Protein AF-0000000065941746 (afdb_homodimer)

Secondary structure (DSSP, 8-state):
--B-EEEEEEEEEESTT--EEEETT--TTSTTHHHHHHHHHSTTTT--SEEEEEETTEEEETTS---HHHHHHHHHHHHHH-TT-SSEEEEEEEETT--SPEEEEEEEEEETTEEEEEEEPPPPSEEEEEEETTEEEEEEEETTEEEEEEEHHHHT---HHHHHHHHHHHTTTS--SEEEEEEEETTTTEEEEEEEETTTTEEEE-S--HHHHHHHHHHHHHHH--SEEEEEETTEEEEEEEETTEEEEEEEEEEEEEEEEEEE-/--B-EEEEEEEEEESTT--EEEETT--TTSTTHHHHHHHHHSTTTT--SEEEEEETTEEEETTS---HHHHHHHHHHHHHH-TT-SSEEEEEEEETT--SPEEEEEEEEEETTEEEEEEE-PPPSEEEEEEETTEEEEEEEETTEEEEEEEHHHHT---HHHHHHHHHHHTTTS--SEEEEEEEETTTTEEEEEEEETTTTEEEE-S--HHHHHHHHHHHHHHH--SEEEEEETTEEEEEEEETTEEEEEEEEEEEEEEEEEEE-

Structure (mmCIF, N/CA/C/O backbone):
data_AF-0000000065941746-model_v1
#
loop_
_entity.id
_entity.type
_entity.pdbx_description
1 polymer 'Histidine racemase'
#
loop_
_atom_site.group_PDB
_atom_site.id
_atom_site.type_symbol
_atom_site.label_atom_id
_atom_site.label_alt_id
_atom_site.label_comp_id
_atom_site.label_asym_id
_atom_site.label_entity_id
_atom_site.label_seq_id
_atom_site.pdbx_PDB_ins_code
_atom_site.Cartn_x
_atom_site.Cartn_y
_atom_site.Cartn_z
_atom_site.occupancy
_atom_site.B_iso_or_equiv
_atom_site.auth_seq_id
_atom_site.auth_comp_id
_atom_site.auth_asym_id
_atom_site.auth_atom_id
_atom_site.pdbx_PDB_model_num
ATOM 1 N N . MET A 1 1 ? -2.479 -2.098 -32.344 1 44.69 1 MET A N 1
ATOM 2 C CA . MET A 1 1 ? -1.89 -0.791 -32.062 1 44.69 1 MET A CA 1
ATOM 3 C C . MET A 1 1 ? -1.337 -0.737 -30.641 1 44.69 1 MET A C 1
ATOM 5 O O . MET A 1 1 ? -2.014 -1.133 -29.688 1 44.69 1 MET A O 1
ATOM 9 N N . ASP A 1 2 ? -0.083 -0.53 -30.438 1 60.97 2 ASP A N 1
ATOM 10 C CA . ASP A 1 2 ? 0.67 -0.486 -29.188 1 60.97 2 ASP A CA 1
ATOM 11 C C . ASP A 1 2 ? 0.16 0.628 -28.281 1 60.97 2 ASP A C 1
ATOM 13 O O . ASP A 1 2 ? 0.202 1.805 -28.641 1 60.97 2 ASP A O 1
ATOM 17 N N . ARG A 1 3 ? -0.675 0.286 -27.406 1 75.12 3 ARG A N 1
ATOM 18 C CA . ARG A 1 3 ? -1.138 1.282 -26.453 1 75.12 3 ARG A CA 1
ATOM 19 C C . ARG A 1 3 ? 0.038 1.966 -25.766 1 75.12 3 ARG A C 1
ATOM 21 O O . ARG A 1 3 ? 0.997 1.306 -25.359 1 75.12 3 ARG A O 1
ATOM 28 N N . LYS A 1 4 ? -0.093 3.26 -25.844 1 85.44 4 LYS A N 1
ATOM 29 C CA . LYS A 1 4 ? 0.964 4.082 -25.266 1 85.44 4 LYS A CA 1
ATOM 30 C C . LYS A 1 4 ? 0.969 3.973 -23.734 1 85.44 4 LYS A C 1
ATOM 32 O O . LYS A 1 4 ? -0.086 3.824 -23.109 1 85.44 4 LYS A O 1
ATOM 37 N N . VAL A 1 5 ? 2.201 3.734 -23.281 1 92.31 5 VAL A N 1
ATOM 38 C CA . VAL A 1 5 ? 2.424 3.672 -21.844 1 92.31 5 VAL A CA 1
ATOM 39 C C . VAL A 1 5 ? 3.117 4.945 -21.375 1 92.31 5 VAL A C 1
ATOM 41 O O . VAL A 1 5 ? 4.09 5.395 -21.984 1 92.31 5 VAL A O 1
ATOM 44 N N . GLN A 1 6 ? 2.459 5.629 -20.438 1 91.25 6 GLN A N 1
ATOM 45 C CA . GLN A 1 6 ? 3.078 6.77 -19.781 1 91.25 6 GLN A CA 1
ATOM 46 C C . GLN A 1 6 ? 3.926 6.324 -18.594 1 91.25 6 GLN A C 1
ATOM 48 O O . GLN A 1 6 ? 3.51 5.461 -17.812 1 91.25 6 GLN A O 1
ATOM 53 N N . VAL A 1 7 ? 5.148 6.832 -18.562 1 94.88 7 VAL A N 1
ATOM 54 C CA . VAL A 1 7 ? 6.043 6.527 -17.453 1 94.88 7 VAL A CA 1
ATOM 55 C C . VAL A 1 7 ? 6.176 7.746 -16.547 1 94.88 7 VAL A C 1
ATOM 57 O O . VAL A 1 7 ? 6.484 8.844 -17.016 1 94.88 7 VAL A O 1
ATOM 60 N N . LEU A 1 8 ? 5.863 7.625 -15.258 1 95.38 8 LEU A N 1
ATOM 61 C CA . LEU A 1 8 ? 5.941 8.719 -14.297 1 95.38 8 LEU A CA 1
ATOM 62 C C . LEU A 1 8 ? 6.898 8.375 -13.164 1 95.38 8 LEU A C 1
ATOM 64 O O . LEU A 1 8 ? 6.938 7.23 -12.703 1 95.38 8 LEU A O 1
ATOM 68 N N . ASP A 1 9 ? 7.672 9.336 -12.758 1 97.31 9 ASP A N 1
ATOM 69 C CA . ASP A 1 9 ? 8.5 9.188 -11.562 1 97.31 9 ASP A CA 1
ATOM 70 C C . ASP A 1 9 ? 7.668 9.398 -10.297 1 97.31 9 ASP A C 1
ATOM 72 O O . ASP A 1 9 ? 7.039 10.445 -10.125 1 97.31 9 ASP A O 1
ATOM 76 N N . PHE A 1 10 ? 7.684 8.398 -9.422 1 98.31 10 PHE A N 1
ATOM 77 C CA . PHE A 1 10 ? 6.863 8.516 -8.219 1 98.31 10 PHE A CA 1
ATOM 78 C C . PHE A 1 10 ? 7.711 8.359 -6.965 1 98.31 10 PHE A C 1
ATOM 80 O O . PHE A 1 10 ? 8.805 7.801 -7.02 1 98.31 10 PHE A O 1
ATOM 87 N N . ILE A 1 11 ? 7.266 8.914 -5.848 1 98.69 11 ILE A N 1
ATOM 88 C CA . ILE A 1 11 ? 7.711 8.641 -4.488 1 98.69 11 ILE A CA 1
ATOM 89 C C . ILE A 1 11 ? 6.512 8.25 -3.621 1 98.69 11 ILE A C 1
ATOM 91 O O . ILE A 1 11 ? 5.484 8.93 -3.631 1 98.69 11 ILE A O 1
ATOM 95 N N . LYS A 1 12 ? 6.602 7.152 -3.02 1 98.81 12 LYS A N 1
ATOM 96 C CA . LYS A 1 12 ? 5.586 6.73 -2.057 1 98.81 12 LYS A CA 1
ATOM 97 C C . LYS A 1 12 ? 6.004 7.078 -0.631 1 98.81 12 LYS A C 1
ATOM 99 O O . LYS A 1 12 ? 7.102 6.723 -0.195 1 98.81 12 LYS A O 1
ATOM 104 N 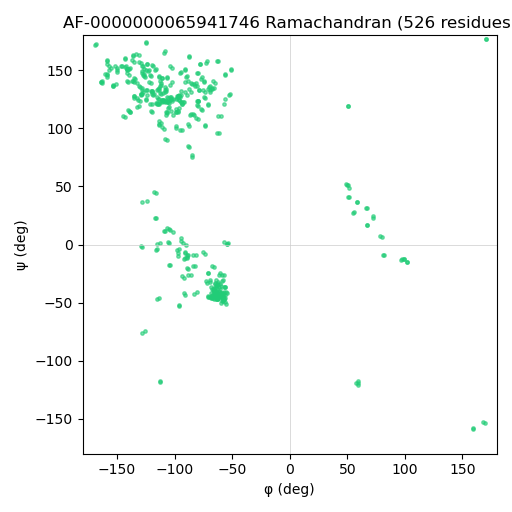N . ILE A 1 13 ? 5.16 7.73 0.125 1 98.88 13 ILE A N 1
ATOM 105 C CA . ILE A 1 13 ? 5.469 8.281 1.439 1 98.88 13 ILE A CA 1
ATOM 106 C C . ILE A 1 13 ? 4.336 7.961 2.412 1 98.88 13 ILE A C 1
ATOM 108 O O . ILE A 1 13 ? 3.16 7.988 2.037 1 98.88 13 ILE A O 1
ATOM 112 N N . ASN A 1 14 ? 4.695 7.629 3.617 1 98.62 14 ASN A N 1
ATOM 113 C CA . ASN A 1 14 ? 3.748 7.387 4.703 1 98.62 14 ASN A CA 1
ATOM 114 C C . ASN A 1 14 ? 3.781 8.516 5.734 1 98.62 14 ASN A C 1
ATOM 116 O O . ASN A 1 14 ? 4.547 8.453 6.695 1 98.62 14 ASN A O 1
ATOM 120 N N . PRO A 1 15 ? 2.988 9.516 5.598 1 98.69 15 PRO A N 1
ATOM 121 C CA . PRO A 1 15 ? 2.846 10.555 6.621 1 98.69 15 PRO A CA 1
ATOM 122 C C . PRO A 1 15 ? 1.779 10.219 7.66 1 98.69 15 PRO A C 1
ATOM 124 O O . PRO A 1 15 ? 0.648 10.703 7.57 1 98.69 15 PRO A O 1
ATOM 127 N N . ALA A 1 16 ? 2.211 9.461 8.625 1 97.75 16 ALA A N 1
ATOM 128 C CA . ALA A 1 16 ? 1.375 9.117 9.773 1 97.75 16 ALA A CA 1
ATOM 129 C C . ALA A 1 16 ? 0.192 8.25 9.352 1 97.75 16 ALA A C 1
ATOM 131 O O . ALA A 1 16 ? -0.92 8.422 9.859 1 97.75 16 ALA A O 1
ATOM 132 N N . GLY A 1 17 ? 0.386 7.422 8.312 1 97.38 17 GLY A N 1
ATOM 133 C CA . GLY A 1 17 ? -0.632 6.457 7.934 1 97.38 17 GLY A CA 1
ATOM 134 C C . GLY A 1 17 ? -1.442 6.887 6.727 1 97.38 17 GLY A C 1
ATOM 135 O O . GLY A 1 17 ? -2.207 6.094 6.172 1 97.38 17 GLY A O 1
ATOM 136 N N . ASN A 1 18 ? -1.399 8.156 6.32 1 97.44 18 ASN A N 1
ATOM 137 C CA . ASN A 1 18 ? -2.064 8.68 5.137 1 97.44 18 ASN A CA 1
ATOM 138 C C . ASN A 1 18 ? -1.219 8.477 3.881 1 97.44 18 ASN A C 1
ATOM 140 O O . ASN A 1 18 ? -0.672 9.438 3.332 1 97.44 18 ASN A O 1
ATOM 144 N N . ILE A 1 19 ? -1.241 7.18 3.377 1 98.38 19 ILE A N 1
ATOM 145 C CA . ILE A 1 19 ? -0.322 6.77 2.32 1 98.38 19 ILE A CA 1
ATOM 146 C C . ILE A 1 19 ? -0.495 7.68 1.104 1 98.38 19 ILE A C 1
ATOM 148 O O . ILE A 1 19 ? -1.6 7.809 0.572 1 98.38 19 ILE A O 1
ATOM 152 N N . THR A 1 20 ? 0.69 8.391 0.698 1 98.56 20 THR A N 1
ATOM 153 C CA . THR A 1 20 ? 0.705 9.445 -0.302 1 98.56 20 THR A CA 1
ATOM 154 C C . THR A 1 20 ? 1.689 9.125 -1.422 1 98.56 20 THR A C 1
ATOM 156 O O . THR A 1 20 ? 2.822 8.711 -1.159 1 98.56 20 THR A O 1
ATOM 159 N N . ILE A 1 21 ? 1.174 9.211 -2.674 1 98.69 21 ILE A N 1
ATOM 160 C CA . ILE A 1 21 ? 2.068 9.172 -3.826 1 98.69 21 ILE A CA 1
ATOM 161 C C . ILE A 1 21 ? 2.336 10.594 -4.316 1 98.69 21 ILE A C 1
ATOM 163 O O . ILE A 1 21 ? 1.401 11.359 -4.566 1 98.69 21 ILE A O 1
ATOM 167 N N . LEU A 1 22 ? 3.594 10.961 -4.418 1 98.44 22 LEU A N 1
ATOM 168 C CA . LEU A 1 22 ? 3.988 12.188 -5.098 1 98.44 22 LEU A CA 1
ATOM 169 C C . LEU A 1 22 ? 4.547 11.891 -6.48 1 98.44 22 LEU A C 1
ATOM 171 O O . LEU A 1 22 ? 5.406 11.016 -6.633 1 98.44 22 LEU A O 1
ATOM 175 N N . ILE A 1 23 ? 3.992 12.516 -7.5 1 97.12 23 ILE A N 1
ATOM 176 C CA . ILE A 1 23 ? 4.52 12.445 -8.859 1 97.12 23 ILE A CA 1
ATOM 177 C C . ILE A 1 23 ? 5.48 13.609 -9.094 1 97.12 23 ILE A C 1
ATOM 179 O O . ILE A 1 23 ? 5.098 14.773 -8.969 1 97.12 23 ILE A O 1
ATOM 183 N N . ASP A 1 24 ? 6.633 13.188 -9.43 1 94.44 24 ASP A N 1
ATOM 184 C CA . ASP A 1 24 ? 7.715 14.164 -9.539 1 94.44 24 ASP A CA 1
ATOM 185 C C . ASP A 1 24 ? 7.676 14.883 -10.883 1 94.44 24 ASP A C 1
ATOM 187 O O . ASP A 1 24 ? 7.461 14.25 -11.922 1 94.44 24 ASP A O 1
ATOM 191 N N . ASN A 1 25 ? 7.926 16.234 -10.891 1 84.19 25 ASN A N 1
ATOM 192 C CA . ASN A 1 25 ? 8.117 17.109 -12.047 1 84.19 25 ASN A CA 1
ATOM 193 C C . ASN A 1 25 ? 7.016 16.922 -13.078 1 84.19 25 ASN A C 1
ATOM 195 O O . ASN A 1 25 ? 7.293 16.719 -14.266 1 84.19 25 ASN A O 1
ATOM 199 N N . PHE A 1 26 ? 5.82 17 -12.602 1 79.12 26 PHE A N 1
ATOM 200 C CA . PHE A 1 26 ? 4.66 16.812 -13.469 1 79.12 26 PHE A CA 1
ATOM 201 C C . PHE A 1 26 ? 3.998 18.156 -13.781 1 79.12 26 PHE A C 1
ATOM 203 O O . PHE A 1 26 ? 3.762 18.953 -12.875 1 79.12 26 PHE A O 1
ATOM 210 N N . ASP A 1 27 ? 3.928 18.328 -15.055 1 71.88 27 ASP A N 1
ATOM 211 C CA . ASP A 1 27 ? 3.193 19.516 -15.477 1 71.88 27 ASP A CA 1
ATOM 212 C C . ASP A 1 27 ? 1.688 19.266 -15.461 1 71.88 27 ASP A C 1
ATOM 214 O O . ASP A 1 27 ? 1.179 18.438 -16.219 1 71.88 27 ASP A O 1
ATOM 218 N N . ILE A 1 28 ? 0.933 19.766 -14.641 1 65.12 28 ILE A N 1
ATOM 219 C CA . ILE A 1 28 ? -0.459 19.5 -14.289 1 65.12 28 ILE A CA 1
ATOM 220 C C . ILE A 1 28 ? -1.381 20.078 -15.359 1 65.12 28 ILE A C 1
ATOM 222 O O . ILE A 1 28 ? -2.605 19.984 -15.25 1 65.12 28 ILE A O 1
ATOM 226 N N . TYR A 1 29 ? -1.004 20.797 -16.328 1 60.56 29 TYR A N 1
ATOM 227 C CA . TYR A 1 29 ? -1.972 21.438 -17.203 1 60.56 29 TYR A CA 1
ATOM 228 C C . TYR A 1 29 ? -2.947 20.406 -17.781 1 60.56 29 TYR A C 1
ATOM 230 O O . TYR A 1 29 ? -3.914 20.781 -18.453 1 60.56 29 TYR A O 1
ATOM 238 N N . ASP A 1 30 ? -2.719 19.281 -17.391 1 58.38 30 ASP A N 1
ATOM 239 C CA . ASP A 1 30 ? -3.465 18.297 -18.156 1 58.38 30 ASP A CA 1
ATOM 240 C C . ASP A 1 30 ? -4.777 17.938 -17.469 1 58.38 30 ASP A C 1
ATOM 242 O O . ASP A 1 30 ? -4.852 17.906 -16.234 1 58.38 30 ASP A O 1
ATOM 246 N N . LYS A 1 31 ? -5.949 17.922 -18.172 1 63.91 31 LYS A N 1
ATOM 247 C CA . LYS A 1 31 ? -7.367 17.672 -17.938 1 63.91 31 LYS A CA 1
ATOM 248 C C . LYS A 1 31 ? -7.57 16.297 -17.281 1 63.91 31 LYS A C 1
ATOM 250 O O . LYS A 1 31 ? -8.633 16.031 -16.734 1 63.91 31 LYS A O 1
ATOM 255 N N . ASN A 1 32 ? -6.449 15.531 -17 1 81.44 32 ASN A N 1
ATOM 256 C CA . ASN A 1 32 ? -6.906 14.211 -16.578 1 81.44 32 ASN A CA 1
ATOM 257 C C . ASN A 1 32 ? -6.27 13.797 -15.25 1 81.44 32 ASN A C 1
ATOM 259 O O . ASN A 1 32 ? -5.969 12.625 -15.039 1 81.44 32 ASN A O 1
ATOM 263 N N . ILE A 1 33 ? -6.098 14.859 -14.352 1 87.19 33 ILE A N 1
ATOM 264 C CA . ILE A 1 33 ? -5.441 14.617 -13.07 1 87.19 33 ILE A CA 1
ATOM 265 C C . ILE A 1 33 ? -6.285 13.664 -12.227 1 87.19 33 ILE A C 1
ATOM 267 O O . ILE A 1 33 ? -5.766 12.688 -11.68 1 87.19 33 ILE A O 1
ATOM 271 N N . PRO A 1 34 ? -7.676 13.891 -12.195 1 86.12 34 PRO A N 1
ATOM 272 C CA . PRO A 1 34 ? -8.484 12.984 -11.383 1 86.12 34 PRO A CA 1
ATOM 273 C C . PRO A 1 34 ? -8.406 11.531 -11.852 1 86.12 34 PRO A C 1
ATOM 275 O O . PRO A 1 34 ? -8.227 10.625 -11.039 1 86.12 34 PRO A O 1
ATOM 278 N N . LYS A 1 35 ? -8.43 11.359 -13.125 1 89.31 35 LYS A N 1
ATOM 279 C CA . LYS A 1 35 ? -8.383 10.016 -13.68 1 89.31 35 LYS A CA 1
ATOM 280 C C . LYS A 1 35 ? -7.016 9.375 -13.445 1 89.31 35 LYS A C 1
ATOM 282 O O . LYS A 1 35 ? -6.926 8.195 -13.094 1 89.31 35 LYS A O 1
ATOM 287 N N . LEU A 1 36 ? -5.977 10.141 -13.719 1 92.69 36 LEU A N 1
ATOM 288 C CA . LEU A 1 36 ? -4.613 9.672 -13.5 1 92.69 36 LEU A CA 1
ATOM 289 C C . LEU A 1 36 ? -4.402 9.281 -12.039 1 92.69 36 LEU A C 1
ATOM 291 O O . LEU A 1 36 ? -3.82 8.234 -11.75 1 92.69 36 LEU A O 1
ATOM 295 N N . SER A 1 37 ? -4.902 10.102 -11.18 1 94.5 37 SER A N 1
ATOM 296 C CA . SER A 1 37 ? -4.766 9.844 -9.75 1 94.5 37 SER A CA 1
ATOM 297 C C . SER A 1 37 ? -5.5 8.562 -9.344 1 94.5 37 SER A C 1
ATOM 299 O O . SER A 1 37 ? -4.98 7.766 -8.562 1 94.5 37 SER A O 1
ATOM 301 N N . GLU A 1 38 ? -6.684 8.422 -9.852 1 93.75 38 GLU A N 1
ATOM 302 C CA . GLU A 1 38 ? -7.457 7.219 -9.57 1 93.75 38 GLU A CA 1
ATOM 303 C C . GLU A 1 38 ? -6.703 5.965 -10 1 93.75 38 GLU A C 1
ATOM 305 O O . GLU A 1 38 ? -6.656 4.977 -9.266 1 93.75 38 GLU A O 1
ATOM 310 N N . GLU A 1 39 ? -6.109 6.012 -11.195 1 95.38 39 GLU A N 1
ATOM 311 C CA . GLU A 1 39 ? -5.352 4.875 -11.711 1 95.38 39 GLU A CA 1
ATOM 312 C C . GLU A 1 39 ? -4.156 4.559 -10.812 1 95.38 39 GLU A C 1
ATOM 314 O O . GLU A 1 39 ? -3.895 3.393 -10.508 1 95.38 39 GLU A O 1
ATOM 319 N N . ILE A 1 40 ? -3.459 5.57 -10.391 1 96.88 40 ILE A N 1
ATOM 320 C CA . ILE A 1 40 ? -2.252 5.438 -9.578 1 96.88 40 ILE A CA 1
ATOM 321 C C . ILE A 1 40 ? -2.607 4.828 -8.227 1 96.88 40 ILE A C 1
ATOM 323 O O . ILE A 1 40 ? -1.888 3.965 -7.715 1 96.88 40 ILE A O 1
ATOM 327 N N . MET A 1 41 ? -3.768 5.125 -7.703 1 97 41 MET A N 1
ATOM 328 C CA . MET A 1 41 ? -4.125 4.789 -6.328 1 97 41 MET A CA 1
ATOM 329 C C . MET A 1 41 ? -4.746 3.398 -6.254 1 97 41 MET A C 1
ATOM 331 O O . MET A 1 41 ? -4.902 2.842 -5.168 1 97 41 MET A O 1
ATOM 335 N N . LYS A 1 42 ? -5.055 2.777 -7.391 1 96.19 42 LYS A N 1
ATOM 336 C CA . LYS A 1 42 ? -5.703 1.47 -7.391 1 96.19 42 LYS A CA 1
ATOM 337 C C . LYS A 1 42 ? -4.887 0.451 -6.602 1 96.19 42 LYS A C 1
ATOM 339 O O . LYS A 1 42 ? -3.654 0.472 -6.637 1 96.19 42 LYS A O 1
ATOM 344 N N . GLU A 1 43 ? -5.613 -0.439 -5.965 1 94.69 43 GLU A N 1
ATOM 345 C CA . GLU A 1 43 ? -4.949 -1.522 -5.25 1 94.69 43 GLU A CA 1
ATOM 346 C C . GLU A 1 43 ? -4.117 -2.381 -6.195 1 94.69 43 GLU A C 1
ATOM 348 O O . GLU A 1 43 ? -3.121 -2.984 -5.785 1 94.69 43 GLU A O 1
ATOM 353 N N . THR A 1 44 ? -4.449 -2.4 -7.48 1 96.44 44 THR A N 1
ATOM 354 C CA . THR A 1 44 ? -3.73 -3.186 -8.477 1 96.44 44 THR A CA 1
ATOM 355 C C . THR A 1 44 ? -2.5 -2.434 -8.977 1 96.44 44 THR A C 1
ATOM 357 O O . THR A 1 44 ? -1.688 -2.986 -9.719 1 96.44 44 THR A O 1
ATOM 360 N N . ASN A 1 45 ? -2.369 -1.143 -8.594 1 97.5 45 ASN A N 1
ATOM 361 C CA . ASN A 1 45 ? -1.22 -0.317 -8.945 1 97.5 45 ASN A CA 1
ATOM 362 C C . ASN A 1 45 ? -0.383 0.037 -7.719 1 97.5 45 ASN A C 1
ATOM 364 O O . ASN A 1 45 ? 0.096 -0.851 -7.012 1 97.5 45 ASN A O 1
ATOM 368 N N . LEU A 1 46 ? -0.237 1.286 -7.359 1 98.31 46 LEU A N 1
ATOM 369 C CA . LEU A 1 46 ? 0.657 1.639 -6.262 1 98.31 46 LEU A CA 1
ATOM 370 C C . LEU A 1 46 ? -0.082 1.612 -4.926 1 98.31 46 LEU A C 1
ATOM 372 O O . LEU A 1 46 ? 0.544 1.626 -3.865 1 98.31 46 LEU A O 1
ATOM 376 N N . TYR A 1 47 ? -1.337 1.528 -4.879 1 97.38 47 TYR A N 1
ATOM 377 C CA . TYR A 1 47 ? -2.145 1.586 -3.664 1 97.38 47 TYR A CA 1
ATOM 378 C C . TYR A 1 47 ? -1.776 2.801 -2.82 1 97.38 47 TYR A C 1
ATOM 380 O O . TYR A 1 47 ? -0.643 2.916 -2.348 1 97.38 47 TYR A O 1
ATOM 388 N N . ALA A 1 48 ? -2.645 3.648 -2.598 1 97.5 48 ALA A N 1
ATOM 389 C CA . ALA A 1 48 ? -2.479 4.848 -1.781 1 97.5 48 ALA A CA 1
ATOM 390 C C . ALA A 1 48 ? -3.824 5.508 -1.499 1 97.5 48 ALA A C 1
ATOM 392 O O . ALA A 1 48 ? -4.855 5.078 -2.016 1 97.5 48 ALA A O 1
ATOM 393 N N . GLU A 1 49 ? -3.791 6.512 -0.652 1 95.75 49 GLU A N 1
ATOM 394 C CA . GLU A 1 49 ? -5.016 7.211 -0.282 1 95.75 49 GLU A CA 1
ATOM 395 C C . GLU A 1 49 ? -5.102 8.57 -0.964 1 95.75 49 GLU A C 1
ATOM 397 O O . GLU A 1 49 ? -6.18 9.156 -1.064 1 95.75 49 GLU A O 1
ATOM 402 N N . GLN A 1 50 ? -3.941 9.055 -1.457 1 96.25 50 GLN A N 1
ATOM 403 C CA . GLN A 1 50 ? -3.936 10.352 -2.127 1 96.25 50 GLN A CA 1
ATOM 404 C C . GLN A 1 50 ? -2.727 10.492 -3.047 1 96.25 50 GLN A C 1
ATOM 406 O O . GLN A 1 50 ? -1.745 9.758 -2.904 1 96.25 50 GLN A O 1
ATOM 411 N N . VAL A 1 51 ? -2.865 11.422 -4.008 1 97.06 51 VAL A N 1
ATOM 412 C CA . VAL A 1 51 ? -1.809 11.727 -4.969 1 97.06 51 VAL A CA 1
ATOM 413 C C . VAL A 1 51 ? -1.593 13.234 -5.043 1 97.06 51 VAL A C 1
ATOM 415 O O . VAL A 1 51 ? -2.553 14.008 -5.004 1 97.06 51 VAL A O 1
ATOM 418 N N . GLY A 1 52 ? -0.362 13.594 -5.062 1 96.75 52 GLY A N 1
ATOM 419 C CA . GLY A 1 52 ? 0.057 14.961 -5.336 1 96.75 52 GLY A CA 1
ATOM 420 C C . GLY A 1 52 ? 1.071 15.055 -6.461 1 96.75 52 GLY A C 1
ATOM 421 O O . GLY A 1 52 ? 1.86 14.133 -6.676 1 96.75 52 GLY A O 1
ATOM 422 N N . PHE A 1 53 ? 1.032 16.156 -7.109 1 96.38 53 PHE A N 1
ATOM 423 C CA . PHE A 1 53 ? 1.939 16.453 -8.211 1 96.38 53 PHE A CA 1
ATOM 424 C C . PHE A 1 53 ? 2.863 17.609 -7.859 1 96.38 53 PHE A C 1
ATOM 426 O O . PHE A 1 53 ? 2.398 18.688 -7.477 1 96.38 53 PHE A O 1
ATOM 433 N N . ILE A 1 54 ? 4.156 17.328 -8 1 96.06 54 ILE A N 1
ATOM 434 C CA . ILE A 1 54 ? 5.125 18.328 -7.566 1 96.06 54 ILE A CA 1
ATOM 435 C C . ILE A 1 54 ? 5.777 18.969 -8.781 1 96.06 54 ILE A C 1
ATOM 437 O O . ILE A 1 54 ? 6.07 18.297 -9.773 1 96.06 54 ILE A O 1
ATOM 441 N N . LYS A 1 55 ? 5.855 20.234 -8.734 1 93 55 LYS A N 1
ATOM 442 C CA . LYS A 1 55 ? 6.664 21.047 -9.625 1 93 55 LYS A CA 1
ATOM 443 C C . LYS A 1 55 ? 7.359 22.172 -8.867 1 93 55 LYS A C 1
ATOM 445 O O . LYS A 1 55 ? 6.695 23.016 -8.258 1 93 55 LYS A O 1
ATOM 450 N N . ASP A 1 56 ? 8.734 22.047 -8.844 1 90.94 56 ASP A N 1
ATOM 451 C CA . ASP A 1 56 ? 9.5 23 -8.031 1 90.94 56 ASP A CA 1
ATOM 452 C C . ASP A 1 56 ? 9.078 22.938 -6.566 1 90.94 56 ASP A C 1
ATOM 454 O O . ASP A 1 56 ? 9.133 21.875 -5.945 1 90.94 56 ASP A O 1
ATOM 458 N N . SER A 1 57 ? 8.539 24.062 -6.047 1 94.62 57 SER A N 1
ATOM 459 C CA . SER A 1 57 ? 8.188 24.094 -4.633 1 94.62 57 SER A CA 1
ATOM 460 C C . SER A 1 57 ? 6.672 24.031 -4.445 1 94.62 57 SER A C 1
ATOM 462 O O . SER A 1 57 ? 6.172 24.266 -3.344 1 94.62 57 SER A O 1
ATOM 464 N N . HIS A 1 58 ? 5.996 23.672 -5.539 1 95.69 58 HIS A N 1
ATOM 465 C CA . HIS A 1 58 ? 4.539 23.641 -5.465 1 95.69 58 HIS A CA 1
ATOM 466 C C . HIS A 1 58 ? 4.016 22.203 -5.465 1 95.69 58 HIS A C 1
ATOM 468 O O . HIS A 1 58 ? 4.453 21.375 -6.27 1 95.69 58 HIS A O 1
ATOM 474 N N . LEU A 1 59 ? 3.109 21.984 -4.547 1 96.81 59 LEU A N 1
ATOM 475 C CA . LEU A 1 59 ? 2.367 20.734 -4.457 1 96.81 59 LEU A CA 1
ATOM 476 C C . LEU A 1 59 ? 0.921 20.922 -4.902 1 96.81 59 LEU A C 1
ATOM 478 O O . LEU A 1 59 ? 0.158 21.656 -4.258 1 96.81 59 LEU A O 1
ATOM 482 N N . GLN A 1 60 ? 0.576 20.266 -6.043 1 94.88 60 GLN A N 1
ATOM 483 C CA . GLN A 1 60 ? -0.804 20.234 -6.516 1 94.88 60 GLN A CA 1
ATOM 484 C C . GLN A 1 60 ? -1.491 18.938 -6.125 1 94.88 60 GLN A C 1
ATOM 486 O O . GLN A 1 60 ? -1.137 17.859 -6.625 1 94.88 60 GLN A O 1
ATOM 491 N N . MET A 1 61 ? -2.498 19.047 -5.258 1 93.81 61 MET A N 1
ATOM 492 C CA . MET A 1 61 ? -3.23 17.844 -4.844 1 93.81 61 MET A CA 1
ATOM 493 C C . MET A 1 61 ? -4.215 17.406 -5.926 1 93.81 61 MET A C 1
ATOM 495 O O . MET A 1 61 ? -4.68 18.234 -6.715 1 93.81 61 MET A O 1
ATOM 499 N N . MET A 1 62 ? -4.543 16.125 -5.93 1 92.31 62 MET A N 1
ATOM 500 C CA . MET A 1 62 ? -5.398 15.523 -6.945 1 92.31 62 MET A CA 1
ATOM 501 C C . MET A 1 62 ? -6.754 16.219 -7 1 92.31 62 MET A C 1
ATOM 503 O O . MET A 1 62 ? -7.387 16.281 -8.055 1 92.31 62 MET A O 1
ATOM 507 N N . GLY A 1 63 ? -7.234 16.766 -5.84 1 88.31 63 GLY A N 1
ATOM 508 C CA . GLY A 1 63 ? -8.516 17.438 -5.816 1 88.31 63 GLY A CA 1
ATOM 509 C C . GLY A 1 63 ? -8.391 18.953 -5.734 1 88.31 63 GLY A C 1
ATOM 510 O O . GLY A 1 63 ? -9.391 19.656 -5.613 1 88.31 63 GLY A O 1
ATOM 511 N N . GLY A 1 64 ? -7.18 19.422 -5.738 1 90 64 GLY A N 1
ATOM 512 C CA . GLY A 1 64 ? -6.945 20.859 -5.645 1 90 64 GLY A CA 1
ATOM 513 C C . GLY A 1 64 ? -7.082 21.391 -4.234 1 90 64 GLY A C 1
ATOM 514 O O . GLY A 1 64 ? -7.008 22.609 -4.016 1 90 64 GLY A O 1
ATOM 515 N N . GLU A 1 65 ? -7.242 20.625 -3.25 1 89.62 65 GLU A N 1
ATOM 516 C CA . GLU A 1 65 ? -7.426 21 -1.854 1 89.62 65 GLU A CA 1
ATOM 517 C C . GLU A 1 65 ? -6.086 21.156 -1.142 1 89.62 65 GLU A C 1
ATOM 519 O O . GLU A 1 65 ? -5.051 20.734 -1.661 1 89.62 65 GLU A O 1
ATOM 524 N N . PHE A 1 66 ? -6.07 21.812 -0.05 1 93.75 66 PHE A N 1
ATOM 525 C CA . PHE A 1 66 ? -4.941 21.75 0.872 1 93.75 66 PHE A CA 1
ATOM 526 C C . PHE A 1 66 ? -4.922 20.422 1.62 1 93.75 66 PHE A C 1
ATOM 528 O O . PHE A 1 66 ? -5.973 19.906 2.014 1 93.75 66 PHE A O 1
ATOM 535 N N . CYS A 1 67 ? -3.732 19.922 1.789 1 95.88 67 CYS A N 1
ATOM 536 C CA . CYS A 1 67 ? -3.564 18.688 2.564 1 95.88 67 CYS A CA 1
ATOM 537 C C . CYS A 1 67 ? -2.328 18.781 3.453 1 95.88 67 CYS A C 1
ATOM 539 O O . CYS A 1 67 ? -1.201 18.812 2.953 1 95.88 67 CYS A O 1
ATOM 541 N N . GLY A 1 68 ? -2.541 18.781 4.766 1 97.88 68 GLY A N 1
ATOM 542 C CA . GLY A 1 68 ? -1.436 18.859 5.711 1 97.88 68 GLY A CA 1
ATOM 543 C C . GLY A 1 68 ? -0.487 17.672 5.617 1 97.88 68 GLY A C 1
ATOM 544 O O . GLY A 1 68 ? 0.733 17.859 5.633 1 97.88 68 GLY A O 1
ATOM 545 N N . ASN A 1 69 ? -0.994 16.5 5.555 1 98.44 69 ASN A N 1
ATOM 546 C CA . ASN A 1 69 ? -0.167 15.297 5.473 1 98.44 69 ASN A CA 1
ATOM 547 C C . ASN A 1 69 ? 0.692 15.289 4.211 1 98.44 69 ASN A C 1
ATOM 549 O O . ASN A 1 69 ? 1.887 14.992 4.266 1 98.44 69 ASN A O 1
ATOM 553 N N . ALA A 1 70 ? 0.092 15.664 3.051 1 98.62 70 ALA A N 1
ATOM 554 C CA . ALA A 1 70 ? 0.839 15.695 1.796 1 98.62 70 ALA A CA 1
ATOM 555 C C . ALA A 1 70 ? 1.924 16.766 1.828 1 98.62 70 ALA A C 1
ATOM 557 O O . ALA A 1 70 ? 3.002 16.594 1.26 1 98.62 70 ALA A O 1
ATOM 558 N N . SER A 1 71 ? 1.597 17.891 2.465 1 98.75 71 SER A N 1
ATOM 559 C CA . SER A 1 71 ? 2.586 18.953 2.598 1 98.75 71 SER A CA 1
ATOM 560 C C . SER A 1 71 ? 3.773 18.5 3.441 1 98.75 71 SER A C 1
ATOM 562 O O . SER A 1 71 ? 4.926 18.75 3.086 1 98.75 71 SER A O 1
ATOM 564 N N . ARG A 1 72 ? 3.488 17.875 4.516 1 98.88 72 ARG A N 1
ATOM 565 C CA . ARG A 1 72 ? 4.555 17.312 5.336 1 98.88 72 ARG A CA 1
ATOM 566 C C . ARG A 1 72 ? 5.355 16.281 4.562 1 98.88 72 ARG A C 1
ATOM 568 O O . ARG A 1 72 ? 6.582 16.219 4.684 1 98.88 72 ARG A O 1
ATOM 575 N N . ALA A 1 73 ? 4.68 15.453 3.84 1 98.88 73 ALA A N 1
ATOM 576 C CA . ALA A 1 73 ? 5.344 14.469 2.99 1 98.88 73 ALA A CA 1
ATOM 577 C C . ALA A 1 73 ? 6.293 15.148 2.006 1 98.88 73 ALA A C 1
ATOM 579 O O . ALA A 1 73 ? 7.453 14.742 1.875 1 98.88 73 ALA A O 1
ATOM 580 N N . PHE A 1 74 ? 5.797 16.25 1.317 1 98.88 74 PHE A N 1
ATOM 581 C CA . PHE A 1 74 ? 6.594 16.953 0.32 1 98.88 74 PHE A CA 1
ATOM 582 C C . PHE A 1 74 ? 7.824 17.594 0.958 1 98.88 74 PHE A C 1
ATOM 584 O O . PHE A 1 74 ? 8.938 17.438 0.45 1 98.88 74 PHE A O 1
ATOM 591 N N . ALA A 1 75 ? 7.645 18.172 2.059 1 98.88 75 ALA A N 1
ATOM 592 C CA . ALA A 1 75 ? 8.773 18.781 2.758 1 98.88 75 ALA A CA 1
ATOM 593 C C . ALA A 1 75 ? 9.789 17.719 3.184 1 98.88 75 ALA A C 1
ATOM 595 O O . ALA A 1 75 ? 11 17.953 3.105 1 98.88 75 ALA A O 1
ATOM 596 N N . SER A 1 76 ? 9.32 16.609 3.721 1 98.81 76 SER A N 1
ATOM 597 C CA . SER A 1 76 ? 10.211 15.523 4.121 1 98.81 76 SER A CA 1
ATOM 598 C C . SER A 1 76 ? 10.977 14.969 2.924 1 98.81 76 SER A C 1
ATOM 600 O O . SER A 1 76 ? 12.125 14.547 3.055 1 98.81 76 SER A O 1
ATOM 602 N N . LEU A 1 77 ? 10.305 14.898 1.7 1 98.69 77 LEU A N 1
ATOM 603 C CA . LEU A 1 77 ? 10.992 14.5 0.477 1 98.69 77 LEU A CA 1
ATOM 604 C C . LEU A 1 77 ? 12.141 15.453 0.162 1 98.69 77 LEU A C 1
ATOM 606 O O . LEU A 1 77 ? 13.219 15.008 -0.235 1 98.69 77 LEU A O 1
ATOM 610 N N . LEU A 1 78 ? 11.828 16.797 0.323 1 98.44 78 LEU A N 1
ATOM 611 C CA . LEU A 1 78 ? 12.891 17.781 0.106 1 98.44 78 LEU A CA 1
ATOM 612 C C . LEU A 1 78 ? 14.07 17.531 1.043 1 98.44 78 LEU A C 1
ATOM 614 O O . LEU A 1 78 ? 15.227 17.594 0.625 1 98.44 78 LEU A O 1
ATOM 618 N N . ALA A 1 79 ? 13.805 17.219 2.254 1 98.5 79 ALA A N 1
ATOM 619 C CA . ALA A 1 79 ? 14.852 16.891 3.221 1 98.5 79 ALA A CA 1
ATOM 620 C C . ALA A 1 79 ? 15.609 15.641 2.812 1 98.5 79 ALA A C 1
ATOM 622 O O . ALA A 1 79 ? 16.844 15.586 2.902 1 98.5 79 ALA A O 1
ATOM 623 N N . PHE A 1 80 ? 14.906 14.68 2.463 1 97.88 80 PHE A N 1
ATOM 624 C CA . PHE A 1 80 ? 15.477 13.398 2.061 1 97.88 80 PHE A CA 1
ATOM 625 C C . PHE A 1 80 ? 16.469 13.578 0.914 1 97.88 80 PHE A C 1
ATOM 627 O O . PHE A 1 80 ? 17.469 12.875 0.838 1 97.88 80 PHE A O 1
ATOM 634 N N . ARG A 1 81 ? 16.141 14.508 0.035 1 97.19 81 ARG A N 1
ATOM 635 C CA . ARG A 1 81 ? 16.953 14.742 -1.155 1 97.19 81 ARG A CA 1
ATOM 636 C C . ARG A 1 81 ? 18.031 15.797 -0.887 1 97.19 81 ARG A C 1
ATOM 638 O O . ARG A 1 81 ? 18.891 16.031 -1.729 1 97.19 81 ARG A O 1
ATOM 645 N N . ASP A 1 82 ? 18.016 16.406 0.234 1 97.5 82 ASP A N 1
ATOM 646 C CA . ASP A 1 82 ? 18.906 17.516 0.594 1 97.5 82 ASP A CA 1
ATOM 647 C C . ASP A 1 82 ? 20.219 16.984 1.178 1 97.5 82 ASP A C 1
ATOM 649 O O . ASP A 1 82 ? 20.25 16.562 2.332 1 97.5 82 ASP A O 1
ATOM 653 N N . LYS A 1 83 ? 21.266 17.141 0.515 1 95.62 83 LYS A N 1
ATOM 654 C CA . LYS A 1 83 ? 22.578 16.688 0.956 1 95.62 83 LYS A CA 1
ATOM 655 C C . LYS A 1 83 ? 23.031 17.453 2.201 1 95.62 83 LYS A C 1
ATOM 657 O O . LYS A 1 83 ? 23.875 16.953 2.963 1 95.62 83 LYS A O 1
ATOM 662 N N . ASP A 1 84 ? 22.406 18.594 2.406 1 95.06 84 ASP A N 1
ATOM 663 C CA . ASP A 1 84 ? 22.812 19.438 3.527 1 95.06 84 ASP A CA 1
ATOM 664 C C . ASP A 1 84 ? 21.922 19.203 4.738 1 95.06 84 ASP A C 1
ATOM 666 O O . ASP A 1 84 ? 22.109 19.828 5.789 1 95.06 84 ASP A O 1
ATOM 670 N N . PHE A 1 85 ? 20.891 18.328 4.492 1 96.38 85 PHE A N 1
ATOM 671 C CA . PHE A 1 85 ? 20.031 18.016 5.629 1 96.38 85 PHE A CA 1
ATOM 672 C C . PHE A 1 85 ? 20.781 17.172 6.66 1 96.38 85 PHE A C 1
ATOM 674 O O . PHE A 1 85 ? 21.422 16.188 6.312 1 96.38 85 PHE A O 1
ATOM 681 N N . SER A 1 86 ? 20.672 17.578 7.941 1 92.12 86 SER A N 1
ATOM 682 C CA . SER A 1 86 ? 21.312 16.797 9 1 92.12 86 SER A CA 1
ATOM 683 C C . SER A 1 86 ? 20.312 16.422 10.086 1 92.12 86 SER A C 1
ATOM 685 O O . SER A 1 86 ? 19.75 15.336 10.062 1 92.12 86 SER A O 1
ATOM 687 N N . LYS A 1 87 ? 19.953 17.375 10.891 1 96.06 87 LYS A N 1
ATOM 688 C CA . LYS A 1 87 ? 19.094 17.031 12.023 1 96.06 87 LYS A CA 1
ATOM 689 C C . LYS A 1 87 ? 17.734 17.703 11.898 1 96.06 87 LYS A C 1
ATOM 691 O O . LYS A 1 87 ? 16.703 17.094 12.18 1 96.06 87 LYS A O 1
ATOM 696 N N . GLN A 1 88 ? 17.734 18.953 11.602 1 97.94 88 GLN A N 1
ATOM 697 C CA . GLN A 1 88 ? 16.531 19.766 11.531 1 97.94 88 GLN A CA 1
ATOM 698 C C . GLN A 1 88 ? 16.688 20.906 10.531 1 97.94 88 GLN A C 1
ATOM 700 O O . GLN A 1 88 ? 17.75 21.531 10.461 1 97.94 88 GLN A O 1
ATOM 705 N N . LYS A 1 89 ? 15.672 21.188 9.719 1 98.5 89 LYS A N 1
ATOM 706 C CA . LYS A 1 89 ? 15.656 22.281 8.75 1 98.5 89 LYS A CA 1
ATOM 707 C C . LYS A 1 89 ? 14.227 22.656 8.367 1 98.5 89 LYS A C 1
ATOM 709 O O . LYS A 1 89 ? 13.336 21.797 8.352 1 98.5 89 LYS A O 1
ATOM 714 N N . ASN A 1 90 ? 14.023 23.891 8.164 1 98.31 90 ASN A N 1
ATOM 715 C CA . ASN A 1 90 ? 12.75 24.359 7.641 1 98.31 90 ASN A CA 1
ATOM 716 C C . ASN A 1 90 ? 12.734 24.375 6.113 1 98.31 90 ASN A C 1
ATOM 718 O O . ASN A 1 90 ? 13.727 24.734 5.48 1 98.31 90 ASN A O 1
ATOM 722 N N . TYR A 1 91 ? 11.602 23.984 5.555 1 98.44 91 TYR A N 1
ATOM 723 C CA . TYR A 1 91 ? 11.375 24.047 4.113 1 98.44 91 TYR A CA 1
ATOM 724 C C . TYR A 1 91 ? 10.125 24.844 3.789 1 98.44 91 TYR A C 1
ATOM 726 O O . TYR A 1 91 ? 9.094 24.703 4.449 1 98.44 91 TYR A O 1
ATOM 734 N N . ASN A 1 92 ? 10.258 25.797 2.785 1 98 92 ASN A N 1
ATOM 735 C CA . ASN A 1 92 ? 9.125 26.562 2.293 1 98 92 ASN A CA 1
ATOM 736 C C . ASN A 1 92 ? 8.508 25.922 1.052 1 98 92 ASN A C 1
ATOM 738 O O . ASN A 1 92 ? 9.195 25.719 0.05 1 98 92 ASN A O 1
ATOM 742 N N . ILE A 1 93 ? 7.195 25.625 1.177 1 98.19 93 ILE A N 1
ATOM 743 C CA . ILE A 1 93 ? 6.484 25.031 0.049 1 98.19 93 ILE A CA 1
ATOM 744 C C . ILE A 1 93 ? 5.133 25.703 -0.127 1 98.19 93 ILE A C 1
ATOM 746 O O . ILE A 1 93 ? 4.703 26.484 0.734 1 98.19 93 ILE A O 1
ATOM 750 N N . THR A 1 94 ? 4.559 25.516 -1.34 1 97.38 94 THR A N 1
ATOM 751 C CA . THR A 1 94 ? 3.174 25.906 -1.578 1 97.38 94 THR A CA 1
ATOM 752 C C . THR A 1 94 ? 2.312 24.688 -1.896 1 97.38 94 THR A C 1
ATOM 754 O O . THR A 1 94 ? 2.828 23.656 -2.328 1 97.38 94 THR A O 1
ATOM 757 N N . CYS A 1 95 ? 1.1 24.75 -1.579 1 96.44 95 CYS A N 1
ATOM 758 C CA . CYS A 1 95 ? 0.144 23.672 -1.816 1 96.44 95 CYS A CA 1
ATOM 759 C C . CYS A 1 95 ? -1.176 24.219 -2.346 1 96.44 95 CYS A C 1
ATOM 761 O O . CYS A 1 95 ? -1.606 25.297 -1.947 1 96.44 95 CYS A O 1
ATOM 763 N N . SER A 1 96 ? -1.75 23.484 -3.287 1 93.5 96 SER A N 1
ATOM 764 C CA . SER A 1 96 ? -3.096 23.859 -3.721 1 93.5 96 SER A CA 1
ATOM 765 C C . SER A 1 96 ? -4.035 24.016 -2.531 1 93.5 96 SER A C 1
ATOM 767 O O . SER A 1 96 ? -3.859 23.359 -1.502 1 93.5 96 SER A O 1
ATOM 769 N N . GLY A 1 97 ? -5.031 24.906 -2.691 1 91.56 97 GLY A N 1
ATOM 770 C CA . GLY A 1 97 ? -6.016 25.125 -1.649 1 91.56 97 GLY A CA 1
ATOM 771 C C . GLY A 1 97 ? -5.531 26.078 -0.566 1 91.56 97 GLY A C 1
ATOM 772 O O . GLY A 1 97 ? -6.285 26.422 0.343 1 91.56 97 GLY A O 1
ATOM 773 N N . GLU A 1 98 ? -4.293 26.391 -0.635 1 92.62 98 GLU A N 1
ATOM 774 C CA . GLU A 1 98 ? -3.691 27.344 0.301 1 92.62 98 GLU A CA 1
ATOM 775 C C . GLU A 1 98 ? -2.922 28.438 -0.436 1 92.62 98 GLU A C 1
ATOM 777 O O . GLU A 1 98 ? -2.082 28.141 -1.288 1 92.62 98 GLU A O 1
ATOM 782 N N . SER A 1 99 ? -3.168 29.734 -0.11 1 92 99 SER A N 1
ATOM 783 C CA . SER A 1 99 ? -2.572 30.844 -0.826 1 92 99 SER A CA 1
ATOM 784 C C . SER A 1 99 ? -1.235 31.25 -0.212 1 92 99 SER A C 1
ATOM 786 O O . SER A 1 99 ? -0.402 31.875 -0.876 1 92 99 SER A O 1
ATOM 788 N N . LYS A 1 100 ? -1.055 30.875 1.006 1 93.69 100 LYS A N 1
ATOM 789 C CA . LYS A 1 100 ? 0.164 31.281 1.699 1 93.69 100 LYS A CA 1
ATOM 790 C C . LYS A 1 100 ? 1.27 30.25 1.527 1 93.69 100 LYS A C 1
ATOM 792 O O . LYS A 1 100 ? 0.992 29.062 1.347 1 93.69 100 LYS A O 1
ATOM 797 N N . VAL A 1 101 ? 2.467 30.781 1.547 1 96.75 101 VAL A N 1
ATOM 798 C CA . VAL A 1 101 ? 3.625 29.891 1.613 1 96.75 101 VAL A CA 1
ATOM 799 C C . VAL A 1 101 ? 3.639 29.156 2.953 1 96.75 101 VAL A C 1
ATOM 801 O O . VAL A 1 101 ? 3.373 29.766 3.998 1 96.75 101 VAL A O 1
ATOM 804 N N . LEU A 1 102 ? 3.893 27.859 2.871 1 97 102 LEU A N 1
ATOM 805 C CA . LEU A 1 102 ? 3.938 27.016 4.062 1 97 102 LEU A CA 1
ATOM 806 C C . LEU A 1 102 ? 5.375 26.797 4.523 1 97 102 LEU A C 1
ATOM 808 O O . LEU A 1 102 ? 6.254 26.5 3.713 1 97 102 LEU A O 1
ATOM 812 N N . ASP A 1 103 ? 5.586 27.094 5.75 1 97.19 103 ASP A N 1
ATOM 813 C CA . ASP A 1 103 ? 6.852 26.766 6.398 1 97.19 103 ASP A CA 1
ATOM 814 C C . ASP A 1 103 ? 6.746 25.453 7.168 1 97.19 103 ASP A C 1
ATOM 816 O O . ASP A 1 103 ? 5.977 25.344 8.125 1 97.19 103 ASP A O 1
ATOM 820 N N . VAL A 1 104 ? 7.555 24.406 6.758 1 98.75 104 VAL A N 1
ATOM 821 C CA . VAL A 1 104 ? 7.496 23.094 7.375 1 98.75 104 VAL A CA 1
ATOM 822 C C . VAL A 1 104 ? 8.82 22.797 8.086 1 98.75 104 VAL A C 1
ATOM 824 O O . VAL A 1 104 ? 9.883 22.812 7.457 1 98.75 104 VAL A O 1
ATOM 827 N N . ASP A 1 105 ? 8.719 22.547 9.422 1 98.88 105 ASP A N 1
ATOM 828 C CA . ASP A 1 105 ? 9.875 22.125 10.211 1 98.88 105 ASP A CA 1
ATOM 829 C C . ASP A 1 105 ? 10.102 20.625 10.109 1 98.88 105 ASP A C 1
ATOM 831 O O . ASP A 1 105 ? 9.305 19.828 10.617 1 98.88 105 ASP A O 1
ATOM 835 N N . VAL A 1 106 ? 11.195 20.203 9.484 1 98.88 106 VAL A N 1
ATOM 836 C CA . VAL A 1 106 ? 11.5 18.797 9.281 1 98.88 106 VAL A CA 1
ATOM 837 C C . VAL A 1 106 ? 12.688 18.391 10.156 1 98.88 106 VAL A C 1
ATOM 839 O O . VAL A 1 106 ? 13.711 19.078 10.18 1 98.88 106 VAL A O 1
ATOM 842 N N . ARG A 1 107 ? 12.461 17.281 10.875 1 98.81 107 ARG A N 1
ATOM 843 C CA . ARG A 1 107 ? 13.484 16.75 11.781 1 98.81 107 ARG A CA 1
ATOM 844 C C . ARG A 1 107 ? 13.758 15.273 11.484 1 98.81 107 ARG A C 1
ATOM 846 O O . ARG A 1 107 ? 12.844 14.523 11.156 1 98.81 107 ARG A O 1
ATOM 853 N N . ASN A 1 108 ? 15.016 14.883 11.695 1 97.19 108 ASN A N 1
ATOM 854 C CA . ASN A 1 108 ? 15.367 13.477 11.57 1 97.19 108 ASN A CA 1
ATOM 855 C C . ASN A 1 108 ? 14.773 12.648 12.711 1 97.19 108 ASN A C 1
ATOM 857 O O . ASN A 1 108 ? 14.766 13.086 13.859 1 97.19 108 ASN A O 1
ATOM 861 N N . ASP A 1 109 ? 14.211 11.5 12.336 1 96.31 109 ASP A N 1
ATOM 862 C CA . ASP A 1 109 ? 13.602 10.625 13.336 1 96.31 109 ASP A CA 1
ATOM 863 C C . ASP A 1 109 ? 14.336 9.289 13.422 1 96.31 109 ASP A C 1
ATOM 865 O O . ASP A 1 109 ? 13.711 8.227 13.32 1 96.31 109 ASP A O 1
ATOM 869 N N . GLY A 1 110 ? 15.57 9.266 13.43 1 92.88 110 GLY A N 1
ATOM 870 C CA . GLY A 1 110 ? 16.375 8.102 13.781 1 92.88 110 GLY A CA 1
ATOM 871 C C . GLY A 1 110 ? 16.859 7.324 12.57 1 92.88 110 GLY A C 1
ATOM 872 O O . GLY A 1 110 ? 17.672 6.406 12.695 1 92.88 110 GLY A O 1
ATOM 873 N N . ALA A 1 111 ? 16.375 7.547 11.438 1 94.5 111 ALA A N 1
ATOM 874 C CA . ALA A 1 111 ? 16.828 6.902 10.203 1 94.5 111 ALA A CA 1
ATOM 875 C C . ALA A 1 111 ? 16.781 7.875 9.031 1 94.5 111 ALA A C 1
ATOM 877 O O . ALA A 1 111 ? 16.125 8.914 9.094 1 94.5 111 ALA A O 1
ATOM 878 N N . LYS A 1 112 ? 17.516 7.57 7.992 1 94.25 112 LYS A N 1
ATOM 879 C CA . LYS A 1 112 ? 17.688 8.453 6.84 1 94.25 112 LYS A CA 1
ATOM 880 C C . LYS A 1 112 ? 16.344 8.734 6.168 1 94.25 112 LYS A C 1
ATOM 882 O O . LYS A 1 112 ? 16.109 9.828 5.652 1 94.25 112 LYS A O 1
ATOM 887 N N . ASN A 1 113 ? 15.484 7.719 6.207 1 97.12 113 ASN A N 1
ATOM 888 C CA . ASN A 1 113 ? 14.227 7.863 5.484 1 97.12 113 ASN A CA 1
ATOM 889 C C . ASN A 1 113 ? 13.07 8.148 6.434 1 97.12 113 ASN A C 1
ATOM 891 O O . ASN A 1 113 ? 11.898 8.008 6.059 1 97.12 113 ASN A O 1
ATOM 895 N N . LYS A 1 114 ? 13.352 8.477 7.68 1 97.88 114 LYS A N 1
ATOM 896 C CA . LYS A 1 114 ? 12.32 8.734 8.68 1 97.88 114 LYS A CA 1
ATOM 897 C C . LYS A 1 114 ? 12.445 10.148 9.242 1 97.88 114 LYS A C 1
ATOM 899 O O . LYS A 1 114 ? 13.539 10.57 9.641 1 97.88 114 LYS A O 1
ATOM 904 N N . PHE A 1 115 ? 11.352 10.805 9.281 1 98.69 115 PHE A N 1
ATOM 905 C CA . PHE A 1 115 ? 11.328 12.195 9.711 1 98.69 115 PHE A CA 1
ATOM 906 C C . PHE A 1 115 ? 10.148 12.461 10.641 1 98.69 115 PHE A C 1
ATOM 908 O O . PHE A 1 115 ? 9.227 11.641 10.734 1 98.69 115 PHE A O 1
ATOM 915 N N . LEU A 1 116 ? 10.273 13.539 11.43 1 98.88 116 LEU A N 1
ATOM 916 C CA . LEU A 1 116 ? 9.141 14.289 11.969 1 98.88 116 LEU A CA 1
ATOM 917 C C . LEU A 1 116 ? 8.945 15.594 11.211 1 98.88 116 LEU A C 1
ATOM 919 O O . LEU A 1 116 ? 9.914 16.25 10.836 1 98.88 116 LEU A O 1
ATOM 923 N N . ALA A 1 117 ? 7.781 15.914 10.922 1 98.88 117 ALA A N 1
ATOM 924 C CA . ALA A 1 117 ? 7.492 17.156 10.203 1 98.88 117 ALA A CA 1
ATOM 925 C C . ALA A 1 117 ? 6.348 17.922 10.867 1 98.88 117 ALA A C 1
ATOM 927 O O . ALA A 1 117 ? 5.277 17.359 11.117 1 98.88 117 ALA A O 1
ATOM 928 N N . LYS A 1 118 ? 6.602 19.156 11.18 1 98.88 118 LYS A N 1
ATOM 929 C CA . LYS A 1 118 ? 5.668 20.062 11.836 1 98.88 118 LYS A CA 1
ATOM 930 C C . LYS A 1 118 ? 5.238 21.172 10.898 1 98.88 118 LYS A C 1
ATOM 932 O O . LYS A 1 118 ? 6.078 21.828 10.266 1 98.88 118 LYS A O 1
ATOM 937 N N . ILE A 1 119 ? 3.973 21.375 10.789 1 98.75 119 ILE A N 1
ATOM 938 C CA . ILE A 1 119 ? 3.441 22.375 9.867 1 98.75 119 ILE A CA 1
ATOM 939 C C . ILE A 1 119 ? 2.369 23.203 10.562 1 98.75 119 ILE A C 1
ATOM 941 O O . ILE A 1 119 ? 1.646 22.703 11.43 1 98.75 119 ILE A O 1
ATOM 945 N N . LYS A 1 120 ? 2.365 24.531 10.219 1 97.69 120 LYS A N 1
ATOM 946 C CA . LYS A 1 120 ? 1.29 25.406 10.688 1 97.69 120 LYS A CA 1
ATOM 947 C C . LYS A 1 120 ? -0.005 25.141 9.93 1 97.69 120 LYS A C 1
ATOM 949 O O . LYS A 1 120 ? 0.006 25 8.703 1 97.69 120 LYS A O 1
ATOM 954 N N . MET A 1 121 ? -1.076 24.984 10.656 1 97 121 MET A N 1
ATOM 955 C CA . MET A 1 121 ? -2.371 24.672 10.062 1 97 121 MET A CA 1
ATOM 956 C C . MET A 1 121 ? -3.256 25.906 9.992 1 97 121 MET A C 1
ATOM 958 O O . MET A 1 121 ? -3.053 26.875 10.742 1 97 121 MET A O 1
ATOM 962 N N . PRO A 1 122 ? -4.156 25.906 9.008 1 90.75 122 PRO A N 1
ATOM 963 C CA . PRO A 1 122 ? -5.062 27.062 8.914 1 90.75 122 PRO A CA 1
ATOM 964 C C . PRO A 1 122 ? -5.949 27.219 10.148 1 90.75 122 PRO A C 1
ATOM 966 O O . PRO A 1 122 ? -6.195 26.234 10.867 1 90.75 122 PRO A O 1
ATOM 969 N N . LYS A 1 123 ? -6.402 28.438 10.289 1 91.5 123 LYS A N 1
ATOM 970 C CA . LYS A 1 123 ? -7.336 28.719 11.367 1 91.5 123 LYS A CA 1
ATOM 971 C C . LYS A 1 123 ? -8.758 28.297 11 1 91.5 123 LYS A C 1
ATOM 973 O O . LYS A 1 123 ? -9.117 28.297 9.82 1 91.5 123 LYS A O 1
ATOM 978 N N . PHE A 1 124 ? -9.438 27.906 12.031 1 95.12 124 PHE A N 1
ATOM 979 C CA . PHE A 1 124 ? -10.836 27.547 11.82 1 95.12 124 PHE A CA 1
ATOM 980 C C . PHE A 1 124 ? -11.688 28.781 11.578 1 95.12 124 PHE A C 1
ATOM 982 O O . PHE A 1 124 ? -11.258 29.906 11.883 1 95.12 124 PHE A O 1
ATOM 989 N N . LEU A 1 125 ? -12.82 28.578 10.898 1 97 125 LEU A N 1
ATOM 990 C CA . LEU A 1 125 ? -13.812 29.625 10.719 1 97 125 LEU A CA 1
ATOM 991 C C . LEU A 1 125 ? -14.703 29.766 11.945 1 97 125 LEU A C 1
ATOM 993 O O . LEU A 1 125 ? -15.031 30.875 12.359 1 97 125 LEU A O 1
ATOM 997 N N . SER A 1 126 ? -15.117 28.625 12.547 1 97.81 126 SER A N 1
ATOM 998 C CA . SER A 1 126 ? -15.945 28.625 13.75 1 97.81 126 SER A CA 1
ATOM 999 C C . SER A 1 126 ? -15.805 27.312 14.516 1 97.81 126 SER A C 1
ATOM 1001 O O . SER A 1 126 ? -15.383 26.297 13.953 1 97.81 126 SER A O 1
ATOM 1003 N N . LEU A 1 127 ? -15.961 27.359 15.789 1 98.12 127 LEU A N 1
ATOM 1004 C CA . LEU A 1 127 ? -15.977 26.234 16.719 1 98.12 127 LEU A CA 1
ATOM 1005 C C . LEU A 1 127 ? -17.188 26.312 17.641 1 98.12 127 LEU A C 1
ATOM 1007 O O . LEU A 1 127 ? -17.344 27.297 18.375 1 98.12 127 LEU A O 1
ATOM 1011 N N . GLU A 1 128 ? -18.094 25.297 17.609 1 97.25 128 GLU A N 1
ATOM 1012 C CA . GLU A 1 128 ? -19.312 25.281 18.422 1 97.25 128 GLU A CA 1
ATOM 1013 C C . GLU A 1 128 ? -19.609 23.891 18.953 1 97.25 128 GLU A C 1
ATOM 1015 O O . GLU A 1 128 ? -19.172 22.891 18.375 1 97.25 128 GLU A O 1
ATOM 1020 N N . GLU A 1 129 ? -20.219 23.828 20.031 1 96.94 129 GLU A N 1
ATOM 1021 C CA . GLU A 1 129 ? -20.844 22.609 20.5 1 96.94 129 GLU A CA 1
ATOM 1022 C C . GLU A 1 129 ? -22.297 22.516 20.031 1 96.94 129 GLU A C 1
ATOM 1024 O O . GLU A 1 129 ? -23.062 23.469 20.188 1 96.94 129 GLU A O 1
ATOM 1029 N N . ILE A 1 130 ? -22.594 21.391 19.5 1 96.69 130 ILE A N 1
ATOM 1030 C CA . ILE A 1 130 ? -23.938 21.25 18.938 1 96.69 130 ILE A CA 1
ATOM 1031 C C . ILE A 1 130 ? -24.547 19.938 19.391 1 96.69 130 ILE A C 1
ATOM 1033 O O . ILE A 1 130 ? -23.844 19.047 19.891 1 96.69 130 ILE A O 1
ATOM 1037 N N . ASN A 1 131 ? -25.859 19.891 19.219 1 95.19 131 ASN A N 1
ATOM 1038 C CA . ASN A 1 131 ? -26.594 18.641 19.406 1 95.19 131 ASN A CA 1
ATOM 1039 C C . ASN A 1 131 ? -27.141 18.109 18.078 1 95.19 131 ASN A C 1
ATOM 1041 O O . ASN A 1 131 ? -27.719 18.859 17.297 1 95.19 131 ASN A O 1
ATOM 1045 N N . VAL A 1 132 ? -26.797 17.031 17.781 1 93.62 132 VAL A N 1
ATOM 1046 C CA . VAL A 1 132 ? -27.375 16.281 16.672 1 93.62 132 VAL A CA 1
ATOM 1047 C C . VAL A 1 132 ? -28.219 15.125 17.203 1 93.62 132 VAL A C 1
ATOM 1049 O O . VAL A 1 132 ? -27.672 14.086 17.609 1 93.62 132 VAL A O 1
ATOM 1052 N N . ASP A 1 133 ? -29.5 15.352 17.234 1 93.31 133 ASP A N 1
ATOM 1053 C CA . ASP A 1 133 ? -30.406 14.469 17.953 1 93.31 133 ASP A CA 1
ATOM 1054 C C . ASP A 1 133 ? -30.047 14.391 19.438 1 93.31 133 ASP A C 1
ATOM 1056 O O . ASP A 1 133 ? -30 15.422 20.109 1 93.31 133 ASP A O 1
ATOM 1060 N N . GLU A 1 134 ? -29.734 13.18 19.844 1 91.69 134 GLU A N 1
ATOM 1061 C CA . GLU A 1 134 ? -29.469 13.016 21.266 1 91.69 134 GLU A CA 1
ATOM 1062 C C . GLU A 1 134 ? -27.969 13.125 21.562 1 91.69 134 GLU A C 1
ATOM 1064 O O . GLU A 1 134 ? -27.562 13.07 22.734 1 91.69 134 GLU A O 1
ATOM 1069 N N . TYR A 1 135 ? -27.234 13.398 20.578 1 94.12 135 TYR A N 1
ATOM 1070 C CA . TYR A 1 135 ? -25.797 13.336 20.75 1 94.12 135 TYR A CA 1
ATOM 1071 C C . TYR A 1 135 ? -25.188 14.734 20.797 1 94.12 135 TYR A C 1
ATOM 1073 O O . TYR A 1 135 ? -25.625 15.633 20.078 1 94.12 135 TYR A O 1
ATOM 1081 N N . LYS A 1 136 ? -24.141 14.859 21.656 1 95.12 136 LYS A N 1
ATOM 1082 C CA . LYS A 1 136 ? -23.359 16.094 21.734 1 95.12 136 LYS A CA 1
ATOM 1083 C C . LYS A 1 136 ? -22.109 15.992 20.875 1 95.12 136 LYS A C 1
ATOM 1085 O O . LYS A 1 136 ? -21.312 15.062 21.031 1 95.12 136 LYS A O 1
ATOM 1090 N N . LEU A 1 137 ? -22 16.938 20 1 96.44 137 LEU A N 1
ATOM 1091 C CA . LEU A 1 137 ? -20.844 16.953 19.109 1 96.44 137 LEU A CA 1
ATOM 1092 C C . LEU A 1 137 ? -20.156 18.312 19.141 1 96.44 137 LEU A C 1
ATOM 1094 O O . LEU A 1 137 ? -20.797 19.328 19.438 1 96.44 137 LEU A O 1
ATOM 1098 N N . GLY A 1 138 ? -18.797 18.281 18.953 1 98.06 138 GLY A N 1
ATOM 1099 C CA . GLY A 1 138 ? -18.125 19.5 18.531 1 98.06 138 GLY A CA 1
ATOM 1100 C C . GLY A 1 138 ? -18.141 19.703 17.031 1 98.06 138 GLY A C 1
ATOM 1101 O O . GLY A 1 138 ? -18.031 18.734 16.266 1 98.06 138 GLY A O 1
ATOM 1102 N N . LEU A 1 139 ? -18.375 20.922 16.594 1 98.44 139 LEU A N 1
ATOM 1103 C CA . LEU A 1 139 ? -18.328 21.281 15.188 1 98.44 139 LEU A CA 1
ATOM 1104 C C . LEU A 1 139 ? -17.266 22.359 14.93 1 98.44 139 LEU A C 1
ATOM 1106 O O . LEU A 1 139 ? -17.359 23.453 15.484 1 98.44 139 LEU A O 1
ATOM 1110 N N . VAL A 1 140 ? -16.281 21.969 14.211 1 98.44 140 VAL A N 1
ATOM 1111 C CA . VAL A 1 140 ? -15.219 22.891 13.805 1 98.44 140 VAL A CA 1
ATOM 1112 C C . VAL A 1 140 ? -15.266 23.094 12.297 1 98.44 140 VAL A C 1
ATOM 1114 O O . VAL A 1 140 ? -15.078 22.141 11.531 1 98.44 140 VAL A O 1
ATOM 1117 N N . ARG A 1 141 ? -15.422 24.328 11.836 1 97.56 141 ARG A N 1
ATOM 1118 C CA . ARG A 1 141 ? -15.578 24.625 10.414 1 97.56 141 ARG A CA 1
ATOM 1119 C C . ARG A 1 141 ? -14.312 25.25 9.844 1 97.56 141 ARG A C 1
ATOM 1121 O O . ARG A 1 141 ? -13.742 26.172 10.43 1 97.56 141 ARG A O 1
ATOM 1128 N N . PHE A 1 142 ? -13.828 24.625 8.867 1 95.62 142 PHE A N 1
ATOM 1129 C CA . PHE A 1 142 ? -12.758 25.156 8.047 1 95.62 142 PHE A CA 1
ATOM 1130 C C . PHE A 1 142 ? -13.273 25.547 6.664 1 95.62 142 PHE A C 1
ATOM 1132 O O . PHE A 1 142 ? -14.43 25.281 6.336 1 95.62 142 PHE A O 1
ATOM 1139 N N . SER A 1 143 ? -12.383 26.375 5.941 1 91.12 143 SER A N 1
ATOM 1140 C CA . SER A 1 143 ? -12.719 26.594 4.539 1 91.12 143 SER A CA 1
ATOM 1141 C C . SER A 1 143 ? -12.758 25.281 3.77 1 91.12 143 SER A C 1
ATOM 1143 O O . SER A 1 143 ? -11.758 24.562 3.705 1 91.12 143 SER A O 1
ATOM 1145 N N . GLY A 1 144 ? -13.945 24.844 3.354 1 89.81 144 GLY A N 1
ATOM 1146 C CA . GLY A 1 144 ? -14.07 23.703 2.455 1 89.81 144 GLY A CA 1
ATOM 1147 C C . GLY A 1 144 ? -14.422 22.406 3.17 1 89.81 144 GLY A C 1
ATOM 1148 O O . GLY A 1 144 ? -14.742 21.406 2.529 1 89.81 144 GLY A O 1
ATOM 1149 N N . ILE A 1 145 ? -14.312 22.422 4.512 1 94.88 145 ILE A N 1
ATOM 1150 C CA . ILE A 1 145 ? -14.609 21.172 5.195 1 94.88 145 ILE A CA 1
ATOM 1151 C C . ILE A 1 145 ? -15.086 21.453 6.617 1 94.88 145 ILE A C 1
ATOM 1153 O O . ILE A 1 145 ? -14.547 22.328 7.293 1 94.88 145 ILE A O 1
ATOM 1157 N N . ASN A 1 146 ? -16.125 20.766 7.059 1 97.81 146 ASN A N 1
ATOM 1158 C CA . ASN A 1 146 ? -16.625 20.781 8.43 1 97.81 146 ASN A CA 1
ATOM 1159 C C . ASN A 1 146 ? -16.234 19.516 9.188 1 97.81 146 ASN A C 1
ATOM 1161 O O . ASN A 1 146 ? -16.453 18.406 8.703 1 97.81 146 ASN A O 1
ATOM 1165 N N . HIS A 1 147 ? -15.617 19.672 10.344 1 98.5 147 HIS A N 1
ATOM 1166 C CA . HIS A 1 147 ? -15.242 18.516 11.148 1 98.5 147 HIS A CA 1
ATOM 1167 C C . HIS A 1 147 ? -16.109 18.391 12.391 1 98.5 147 HIS A C 1
ATOM 1169 O O . HIS A 1 147 ? -16.203 19.328 13.18 1 98.5 147 HIS A O 1
ATOM 1175 N N . PHE A 1 148 ? -16.75 17.266 12.523 1 98.62 148 PHE A N 1
ATOM 1176 C CA . PHE A 1 148 ? -17.516 16.922 13.719 1 98.62 148 PHE A CA 1
ATOM 1177 C C . PHE A 1 148 ? -16.688 16.078 14.672 1 98.62 148 PHE A C 1
ATOM 1179 O O . PHE A 1 148 ? -16.031 15.117 14.25 1 98.62 148 PHE A O 1
ATOM 1186 N N . ILE A 1 149 ? -16.609 16.484 15.938 1 98.31 149 ILE A N 1
ATOM 1187 C CA . ILE A 1 149 ? -15.953 15.703 16.984 1 98.31 149 ILE A CA 1
ATOM 1188 C C . ILE A 1 149 ? -16.984 14.906 17.766 1 98.31 149 ILE A C 1
ATOM 1190 O O . ILE A 1 149 ? -17.859 15.484 18.422 1 98.31 149 ILE A O 1
ATOM 1194 N N . PHE A 1 150 ? -16.906 13.609 17.656 1 97.88 150 PHE A N 1
ATOM 1195 C CA . PHE A 1 150 ? -17.812 12.727 18.359 1 97.88 150 PHE A CA 1
ATOM 1196 C C . PHE A 1 150 ? -17.078 11.938 19.438 1 97.88 150 PHE A C 1
ATOM 1198 O O . PHE A 1 150 ? -16.375 10.969 19.125 1 97.88 150 PHE A O 1
ATOM 1205 N N . ASN A 1 151 ? -17.25 12.297 20.703 1 96.06 151 ASN A N 1
ATOM 1206 C CA . ASN A 1 151 ? -16.672 11.547 21.797 1 96.06 151 ASN A CA 1
ATOM 1207 C C . ASN A 1 151 ? -17.453 10.258 22.078 1 96.06 151 ASN A C 1
ATOM 1209 O O . ASN A 1 151 ? -18.594 10.305 22.547 1 96.06 151 ASN A O 1
ATOM 1213 N N . ILE A 1 152 ? -16.844 9.188 21.891 1 95.06 152 ILE A N 1
ATOM 1214 C CA . ILE A 1 152 ? -17.5 7.879 21.906 1 95.06 152 ILE A CA 1
ATOM 1215 C C . ILE A 1 152 ? -18.031 7.582 23.312 1 95.06 152 ILE A C 1
ATOM 1217 O O . ILE A 1 152 ? -19.172 7.156 23.469 1 95.06 152 ILE A O 1
ATOM 1221 N N . LYS A 1 153 ? -17.234 7.797 24.312 1 90.81 153 LYS A N 1
ATOM 1222 C CA . LYS A 1 153 ? -17.594 7.461 25.688 1 90.81 153 LYS A CA 1
ATOM 1223 C C . LYS A 1 153 ? -18.719 8.367 26.188 1 90.81 153 LYS A C 1
ATOM 1225 O O . LYS A 1 153 ? -19.641 7.902 26.859 1 90.81 153 LYS A O 1
ATOM 1230 N N . GLU A 1 154 ? -18.516 9.57 25.891 1 90.38 154 GLU A N 1
ATOM 1231 C CA . GLU A 1 154 ? -19.5 10.547 26.359 1 90.38 154 GLU A CA 1
ATOM 1232 C C . GLU A 1 154 ? -20.875 10.289 25.75 1 90.38 154 GLU A C 1
ATOM 1234 O O . GLU A 1 154 ? -21.891 10.484 26.422 1 90.38 154 GLU A O 1
ATOM 1239 N N . ASN A 1 155 ? -20.859 9.836 24.547 1 91.81 155 ASN A N 1
ATOM 1240 C CA . ASN A 1 155 ? -22.125 9.656 23.844 1 91.81 155 ASN A CA 1
ATOM 1241 C C . ASN A 1 155 ? -22.609 8.211 23.922 1 91.81 155 ASN A C 1
ATOM 1243 O O . ASN A 1 155 ? -23.734 7.902 23.531 1 91.81 155 ASN A O 1
ATOM 1247 N N . LYS A 1 156 ? -21.938 7.254 24.359 1 83.5 156 LYS A N 1
ATOM 1248 C CA . LYS A 1 156 ? -22.281 5.852 24.562 1 83.5 156 LYS A CA 1
ATOM 1249 C C . LYS A 1 156 ? -22.797 5.219 23.266 1 83.5 156 LYS A C 1
ATOM 1251 O O . LYS A 1 156 ? -23.812 4.508 23.281 1 83.5 156 LYS A O 1
ATOM 1256 N N . GLU A 1 157 ? -22.453 5.625 22.141 1 74.31 157 GLU A N 1
ATOM 1257 C CA . GLU A 1 157 ? -22.859 5.086 20.844 1 74.31 157 GLU A CA 1
ATOM 1258 C C . GLU A 1 157 ? -21.672 4.473 20.109 1 74.31 157 GLU A C 1
ATOM 1260 O O . GLU A 1 157 ? -20.625 5.125 19.953 1 74.31 157 GLU A O 1
ATOM 1265 N N . THR A 1 158 ? -22.125 3.225 19.609 1 76.88 158 THR A N 1
ATOM 1266 C CA . THR A 1 158 ? -20.984 2.539 19 1 76.88 158 THR A CA 1
ATOM 1267 C C . THR A 1 158 ? -21.219 2.344 17.5 1 76.88 158 THR A C 1
ATOM 1269 O O . THR A 1 158 ? -20.297 2.021 16.75 1 76.88 158 THR A O 1
ATOM 1272 N N . SER A 1 159 ? -22.484 2.768 17.109 1 88.5 159 SER A N 1
ATOM 1273 C CA . SER A 1 159 ? -22.734 2.639 15.68 1 88.5 159 SER A CA 1
ATOM 1274 C C . SER A 1 159 ? -22.281 3.883 14.922 1 88.5 159 SER A C 1
ATOM 1276 O O . SER A 1 159 ? -23.016 4.875 14.859 1 88.5 159 SER A O 1
ATOM 1278 N N . PHE A 1 160 ? -21.219 3.834 14.273 1 94.12 160 PHE A N 1
ATOM 1279 C CA . PHE A 1 160 ? -20.656 4.949 13.531 1 94.12 160 PHE A CA 1
ATOM 1280 C C . PHE A 1 160 ? -21.516 5.281 12.32 1 94.12 160 PHE A C 1
ATOM 1282 O O . PHE A 1 160 ? -21.656 6.449 11.945 1 94.12 160 PHE A O 1
ATOM 1289 N N . GLU A 1 161 ? -22.156 4.277 11.727 1 94.38 161 GLU A N 1
ATOM 1290 C CA . GLU A 1 161 ? -23 4.469 10.562 1 94.38 161 GLU A CA 1
ATOM 1291 C C . GLU A 1 161 ? -24.203 5.355 10.883 1 94.38 161 GLU A C 1
ATOM 1293 O O . GLU A 1 161 ? -24.609 6.191 10.07 1 94.38 161 GLU A O 1
ATOM 1298 N N . ASN A 1 162 ? -24.75 5.035 12.016 1 94.88 162 ASN A N 1
ATOM 1299 C CA . ASN A 1 162 ? -25.875 5.859 12.445 1 94.88 162 ASN A CA 1
ATOM 1300 C C . ASN A 1 162 ? -25.469 7.324 12.594 1 94.88 162 ASN A C 1
ATOM 1302 O O . ASN A 1 162 ? -26.219 8.219 12.203 1 94.88 162 ASN A O 1
ATOM 1306 N N . ILE A 1 163 ? -24.375 7.668 13.172 1 96.38 163 ILE A N 1
ATOM 1307 C CA . ILE A 1 163 ? -23.891 9.031 13.391 1 96.38 163 ILE A CA 1
ATOM 1308 C C . ILE A 1 163 ? -23.625 9.703 12.055 1 96.38 163 ILE A C 1
ATOM 1310 O O . ILE A 1 163 ? -23.922 10.883 11.867 1 96.38 163 ILE A O 1
ATOM 1314 N N . ILE A 1 164 ? -23.031 8.922 11.062 1 96.94 164 ILE A N 1
ATOM 1315 C CA . ILE A 1 164 ? -22.766 9.438 9.719 1 96.94 164 ILE A CA 1
ATOM 1316 C C . ILE A 1 164 ? -24.078 9.891 9.07 1 96.94 164 ILE A C 1
ATOM 1318 O O . ILE A 1 164 ? -24.141 10.977 8.5 1 96.94 164 ILE A O 1
ATOM 1322 N N . ASP A 1 165 ? -25.078 9.039 9.25 1 95.56 165 ASP A N 1
ATOM 1323 C CA . ASP A 1 165 ? -26.391 9.367 8.672 1 95.56 165 ASP A CA 1
ATOM 1324 C C . ASP A 1 165 ? -26.984 10.602 9.328 1 95.56 165 ASP A C 1
ATOM 1326 O O . ASP A 1 165 ? -27.609 11.43 8.656 1 95.56 165 ASP A O 1
ATOM 1330 N N . LEU A 1 166 ? -26.859 10.734 10.531 1 95.56 166 LEU A N 1
ATOM 1331 C CA . LEU A 1 166 ? -27.422 11.867 11.266 1 95.56 166 LEU A CA 1
ATOM 1332 C C . LEU A 1 166 ? -26.703 13.156 10.898 1 95.56 166 LEU A C 1
ATOM 1334 O O . LEU A 1 166 ? -27.328 14.211 10.789 1 95.56 166 LEU A O 1
ATOM 1338 N N . VAL A 1 167 ? -25.406 13.094 10.789 1 97 167 VAL A N 1
ATOM 1339 C CA . VAL A 1 167 ? -24.641 14.266 10.391 1 97 167 VAL A CA 1
ATOM 1340 C C . VAL A 1 167 ? -25.047 14.695 8.977 1 97 167 VAL A C 1
ATOM 1342 O O . VAL A 1 167 ? -25.188 15.891 8.703 1 97 167 VAL A O 1
ATOM 1345 N N . LYS A 1 168 ? -25.203 13.688 8.062 1 95.88 168 LYS A N 1
ATOM 1346 C CA . LYS A 1 168 ? -25.688 13.984 6.723 1 95.88 168 LYS A CA 1
ATOM 1347 C C . LYS A 1 168 ? -27.031 14.711 6.781 1 95.88 168 LYS A C 1
ATOM 1349 O O . LYS A 1 168 ? -27.266 15.68 6.051 1 95.88 168 LYS A O 1
ATOM 1354 N N . LYS A 1 169 ? -27.953 14.211 7.621 1 95.31 169 LYS A N 1
ATOM 1355 C CA . LYS A 1 169 ? -29.266 14.844 7.801 1 95.31 169 LYS A CA 1
ATOM 1356 C C . LYS A 1 169 ? -29.125 16.266 8.352 1 95.31 169 LYS A C 1
ATOM 1358 O O . LYS A 1 169 ? -29.812 17.172 7.91 1 95.31 169 LYS A O 1
ATOM 1363 N N . TYR A 1 170 ? -28.234 16.391 9.242 1 95.25 170 TYR A N 1
ATOM 1364 C CA . TYR A 1 170 ? -27.969 17.688 9.844 1 95.25 170 TYR A CA 1
ATOM 1365 C C . TYR A 1 170 ? -27.516 18.688 8.797 1 95.25 170 TYR A C 1
ATOM 1367 O O . TYR A 1 170 ? -27.906 19.859 8.844 1 95.25 170 TYR A O 1
ATOM 1375 N N . LEU A 1 171 ? -26.766 18.203 7.914 1 95.62 171 LEU A N 1
ATOM 1376 C CA . LEU A 1 171 ? -26.172 19.078 6.906 1 95.62 171 LEU A CA 1
ATOM 1377 C C . LEU A 1 171 ? -27.078 19.188 5.676 1 95.62 171 LEU A C 1
ATOM 1379 O O . LEU A 1 171 ? -26.734 19.875 4.715 1 95.62 171 LEU A O 1
ATOM 1383 N N . SER A 1 172 ? -28.234 18.5 5.66 1 92.56 172 SER A N 1
ATOM 1384 C CA . SER A 1 172 ? -29.078 18.359 4.48 1 92.56 172 SER A CA 1
ATOM 1385 C C . SER A 1 172 ? -29.5 19.719 3.932 1 92.56 172 SER A C 1
ATOM 1387 O O . SER A 1 172 ? -29.719 19.875 2.73 1 92.56 172 SER A O 1
ATOM 1389 N N . ASN A 1 173 ? -29.547 20.734 4.766 1 90 173 ASN A N 1
ATOM 1390 C CA . ASN A 1 173 ? -30 22.047 4.324 1 90 173 ASN A CA 1
ATOM 1391 C C . ASN A 1 173 ? -28.859 23.047 4.258 1 90 173 ASN A C 1
ATOM 1393 O O . ASN A 1 173 ? -29.078 24.266 4.168 1 90 173 ASN A O 1
ATOM 1397 N N . GLU A 1 174 ? -27.625 22.578 4.363 1 93.25 174 GLU A N 1
ATOM 1398 C CA . GLU A 1 174 ? -26.438 23.438 4.293 1 93.25 174 GLU A CA 1
ATOM 1399 C C . GLU A 1 174 ? -25.609 23.141 3.039 1 93.25 174 GLU A C 1
ATOM 1401 O O . GLU A 1 174 ? -25.688 22.047 2.488 1 93.25 174 GLU A O 1
ATOM 1406 N N . GLU A 1 175 ? -25.094 24.172 2.557 1 91.88 175 GLU A N 1
ATOM 1407 C CA . GLU A 1 175 ? -24.094 23.984 1.505 1 91.88 175 GLU A CA 1
ATOM 1408 C C . GLU A 1 175 ? -22.734 23.609 2.09 1 91.88 175 GLU A C 1
ATOM 1410 O O . GLU A 1 175 ? -22.219 24.281 2.98 1 91.88 175 GLU A O 1
ATOM 1415 N N . TYR A 1 176 ? -22.188 22.516 1.679 1 93.12 176 TYR A N 1
ATOM 1416 C CA . TYR A 1 176 ? -20.875 22.062 2.113 1 93.12 176 TYR A CA 1
ATOM 1417 C C . TYR A 1 176 ? -20.188 21.234 1.026 1 93.12 176 TYR A C 1
ATOM 1419 O O . TYR A 1 176 ? -20.859 20.656 0.168 1 93.12 176 TYR A O 1
ATOM 1427 N N . SER A 1 177 ? -18.906 21.281 0.96 1 93.38 177 SER A N 1
ATOM 1428 C CA . SER A 1 177 ? -18.141 20.484 0.011 1 93.38 177 SER A CA 1
ATOM 1429 C C . SER A 1 177 ? -17.75 19.141 0.604 1 93.38 177 SER A C 1
ATOM 1431 O O . SER A 1 177 ? -17.812 18.109 -0.078 1 93.38 177 SER A O 1
ATOM 1433 N N . ALA A 1 178 ? -17.312 19.172 1.857 1 96.25 178 ALA A N 1
ATOM 1434 C CA . ALA A 1 178 ? -16.875 17.969 2.545 1 96.25 178 ALA A CA 1
ATOM 1435 C C . ALA A 1 178 ? -17.125 18.062 4.047 1 96.25 178 ALA A C 1
ATOM 1437 O O . ALA A 1 178 ? -17.234 19.172 4.59 1 96.25 178 ALA A O 1
ATOM 1438 N N . PHE A 1 179 ? -17.312 16.922 4.664 1 98.06 179 PHE A N 1
ATOM 1439 C CA . PHE A 1 179 ? -17.312 16.906 6.121 1 98.06 179 PHE A CA 1
ATOM 1440 C C . PHE A 1 179 ? -16.547 15.688 6.641 1 98.06 179 PHE A C 1
ATOM 1442 O O . PHE A 1 179 ? -16.391 14.695 5.926 1 98.06 179 PHE A O 1
ATOM 1449 N N . GLY A 1 180 ? -16 15.867 7.801 1 98.12 180 GLY A N 1
ATOM 1450 C CA . GLY A 1 180 ? -15.367 14.773 8.523 1 98.12 180 GLY A CA 1
ATOM 1451 C C . GLY A 1 180 ? -15.977 14.531 9.891 1 98.12 180 GLY A C 1
ATOM 1452 O O . GLY A 1 180 ? -16.531 15.453 10.508 1 98.12 180 GLY A O 1
ATOM 1453 N N . ILE A 1 181 ? -16.016 13.312 10.289 1 98.56 181 ILE A N 1
ATOM 1454 C CA . ILE A 1 181 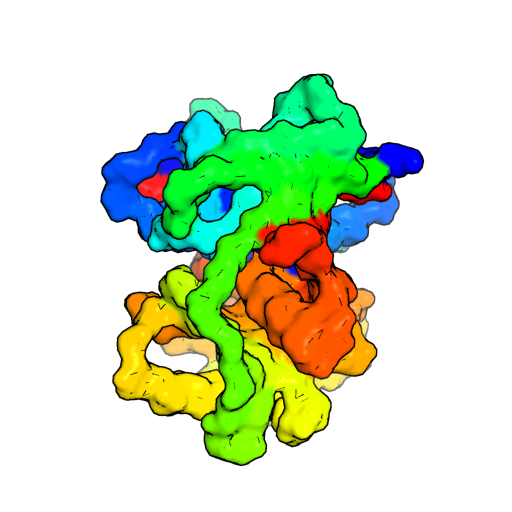? -16.375 12.953 11.656 1 98.56 181 ILE A CA 1
ATOM 1455 C C . ILE A 1 181 ? -15.188 12.281 12.336 1 98.56 181 ILE A C 1
ATOM 1457 O O . ILE A 1 181 ? -14.656 11.289 11.836 1 98.56 181 ILE A O 1
ATOM 1461 N N . MET A 1 182 ? -14.742 12.852 13.438 1 98.5 182 MET A N 1
ATOM 1462 C CA . MET A 1 182 ? -13.695 12.273 14.281 1 98.5 182 MET A CA 1
ATOM 1463 C C . MET A 1 182 ? -14.305 11.469 15.422 1 98.5 182 MET A C 1
ATOM 1465 O O . MET A 1 182 ? -14.695 12.039 16.453 1 98.5 182 MET A O 1
ATOM 1469 N N . PHE A 1 183 ? -14.367 10.219 15.25 1 98.31 183 PHE A N 1
ATOM 1470 C CA . PHE A 1 183 ? -14.781 9.367 16.359 1 98.31 183 PHE A CA 1
ATOM 1471 C C . PHE A 1 183 ? -13.672 9.25 17.391 1 98.31 183 PHE A C 1
ATOM 1473 O O . PHE A 1 183 ? -12.75 8.445 17.234 1 98.31 183 PHE A O 1
ATOM 1480 N N . PHE A 1 184 ? -13.875 9.992 18.453 1 97.56 184 PHE A N 1
ATOM 1481 C CA . PHE A 1 184 ? -12.797 10.289 19.391 1 97.56 184 PHE A CA 1
ATOM 1482 C C . PHE A 1 184 ? -12.984 9.492 20.672 1 97.56 184 PHE A C 1
ATOM 1484 O O . PHE A 1 184 ? -14.07 9.477 21.266 1 97.56 184 PHE A O 1
ATOM 1491 N N . ASP A 1 185 ? -11.93 8.766 21.047 1 96.62 185 ASP A N 1
ATOM 1492 C CA . ASP A 1 185 ? -11.812 8.102 22.344 1 96.62 185 ASP A CA 1
ATOM 1493 C C . ASP A 1 185 ? -10.961 8.93 23.297 1 96.62 185 ASP A C 1
ATOM 1495 O O . ASP A 1 185 ? -9.727 8.859 23.266 1 96.62 185 ASP A O 1
ATOM 1499 N N . SER A 1 186 ? -11.562 9.633 24.203 1 93.75 186 SER A N 1
ATOM 1500 C CA . SER A 1 186 ? -10.891 10.578 25.094 1 93.75 186 SER A CA 1
ATOM 1501 C C . SER A 1 186 ? -10.039 9.852 26.125 1 93.75 186 SER A C 1
ATOM 1503 O O . SER A 1 186 ? -9.078 10.414 26.656 1 93.75 186 SER A O 1
ATOM 1505 N N . ASP A 1 187 ? -10.352 8.586 26.438 1 93.06 187 ASP A N 1
ATOM 1506 C CA . ASP A 1 187 ? -9.594 7.824 27.422 1 93.06 187 ASP A CA 1
ATOM 1507 C C . ASP A 1 187 ? -8.227 7.426 26.875 1 93.06 187 ASP A C 1
ATOM 1509 O O . ASP A 1 187 ? -7.242 7.398 27.609 1 93.06 187 ASP A O 1
ATOM 1513 N N . ASN A 1 188 ? -8.242 7.25 25.641 1 95.88 188 ASN A N 1
ATOM 1514 C CA . ASN A 1 188 ? -7.02 6.719 25.047 1 95.88 188 ASN A CA 1
ATOM 1515 C C . ASN A 1 188 ? -6.375 7.723 24.094 1 95.88 188 ASN A C 1
ATOM 1517 O O . ASN A 1 188 ? -5.352 7.43 23.484 1 95.88 188 ASN A O 1
ATOM 1521 N N . LEU A 1 189 ? -6.977 8.867 23.953 1 97.25 189 LEU A N 1
ATOM 1522 C CA . L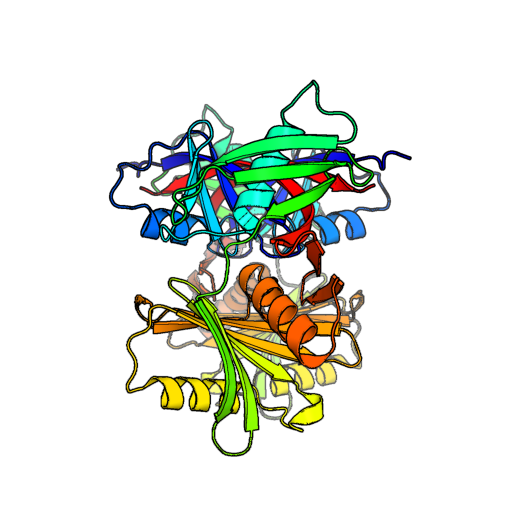EU A 1 189 ? -6.508 9.898 23.047 1 97.25 189 LEU A CA 1
ATOM 1523 C C . LEU A 1 189 ? -6.266 9.328 21.656 1 97.25 189 LEU A C 1
ATOM 1525 O O . LEU A 1 189 ? -5.176 9.477 21.094 1 97.25 189 LEU A O 1
ATOM 1529 N N . SER A 1 190 ? -7.32 8.602 21.125 1 98.19 190 SER A N 1
ATOM 1530 C CA . SER A 1 190 ? -7.32 8.023 19.781 1 98.19 190 SER A CA 1
ATOM 1531 C C . SER A 1 190 ? -8.586 8.406 19.016 1 98.19 190 SER A C 1
ATOM 1533 O O . SER A 1 190 ? -9.57 8.828 19.625 1 98.19 190 SER A O 1
ATOM 1535 N N . MET A 1 191 ? -8.461 8.367 17.688 1 98 191 MET A N 1
ATOM 1536 C CA . MET A 1 191 ? -9.656 8.664 16.906 1 98 191 MET A CA 1
ATOM 1537 C C . MET A 1 191 ? -9.68 7.84 15.617 1 98 191 MET A C 1
ATOM 1539 O O . MET A 1 191 ? -8.633 7.359 15.164 1 98 191 MET A O 1
ATOM 1543 N N . LYS A 1 192 ? -10.867 7.605 15.117 1 97.75 192 LYS A N 1
ATOM 1544 C CA . LYS A 1 192 ? -11.141 7.027 13.805 1 97.75 192 LYS A CA 1
ATOM 1545 C C . LYS A 1 192 ? -11.82 8.039 12.883 1 97.75 192 LYS A C 1
ATOM 1547 O O . LYS A 1 192 ? -13.031 8.25 12.984 1 97.75 192 LYS A O 1
ATOM 1552 N N . PRO A 1 193 ? -11.062 8.617 11.953 1 98.19 193 PRO A N 1
ATOM 1553 C CA . PRO A 1 193 ? -11.609 9.68 11.102 1 98.19 193 PRO A CA 1
ATOM 1554 C C . PRO A 1 193 ? -12.438 9.133 9.938 1 98.19 193 PRO A C 1
ATOM 1556 O O . PRO A 1 193 ? -12.07 8.133 9.328 1 98.19 193 PRO A O 1
ATOM 1559 N N . TYR A 1 194 ? -13.531 9.742 9.711 1 98 194 TYR A N 1
ATOM 1560 C CA . TYR A 1 194 ? -14.367 9.547 8.531 1 98 194 TYR A CA 1
ATOM 1561 C C . TYR A 1 194 ? -14.523 10.844 7.75 1 98 194 TYR A C 1
ATOM 1563 O O . TYR A 1 194 ? -14.75 11.906 8.328 1 98 194 TYR A O 1
ATOM 1571 N N . VAL A 1 195 ? -14.328 10.797 6.398 1 96.88 195 VAL A N 1
ATOM 1572 C CA . VAL A 1 195 ? -14.469 11.992 5.57 1 96.88 195 VAL A CA 1
ATOM 1573 C C . VAL A 1 195 ? -15.422 11.703 4.406 1 96.88 195 VAL A C 1
ATOM 1575 O O . VAL A 1 195 ? -15.32 10.656 3.76 1 96.88 195 VAL A O 1
ATOM 1578 N N . TYR A 1 196 ? -16.297 12.594 4.184 1 96.44 196 TYR A N 1
ATOM 1579 C CA . TYR A 1 196 ? -17.266 12.547 3.096 1 96.44 196 TYR A CA 1
ATOM 1580 C C . TYR A 1 196 ? -17.094 13.742 2.162 1 96.44 196 TYR A C 1
ATOM 1582 O O . TYR A 1 196 ? -16.953 14.875 2.619 1 96.44 196 TYR A O 1
ATOM 1590 N N . VAL A 1 197 ? -17.016 13.438 0.891 1 92.44 197 VAL A N 1
ATOM 1591 C CA . VAL A 1 197 ? -16.922 14.469 -0.135 1 92.44 197 VAL A CA 1
ATOM 1592 C C . VAL A 1 197 ? -18.219 14.492 -0.949 1 92.44 197 VAL A C 1
ATOM 1594 O O . VAL A 1 197 ? -18.562 13.516 -1.617 1 92.44 197 VAL A O 1
ATOM 1597 N N . LYS A 1 198 ? -18.812 15.656 -0.991 1 92.62 198 LYS A N 1
ATOM 1598 C CA . LYS A 1 198 ? -20.141 15.789 -1.573 1 92.62 198 LYS A CA 1
ATOM 1599 C C . LYS A 1 198 ? -20.109 15.547 -3.08 1 92.62 198 LYS A C 1
ATOM 1601 O O . LYS A 1 198 ? -20.938 14.805 -3.609 1 92.62 198 LYS A O 1
ATOM 1606 N N . GLU A 1 199 ? -19.141 16.078 -3.826 1 87.44 199 GLU A N 1
ATOM 1607 C CA . GLU A 1 199 ? -19.031 15.961 -5.277 1 87.44 199 GLU A CA 1
ATOM 1608 C C . GLU A 1 199 ? -18.828 14.508 -5.707 1 87.44 199 GLU A C 1
ATOM 1610 O O . GLU A 1 199 ? -19.312 14.094 -6.762 1 87.44 199 GLU A O 1
ATOM 1615 N N . VAL A 1 200 ? -18.219 13.781 -4.91 1 84.75 200 VAL A N 1
ATOM 1616 C CA . VAL A 1 200 ? -17.938 12.383 -5.207 1 84.75 200 VAL A CA 1
ATOM 1617 C C . VAL A 1 200 ? -19.109 11.508 -4.734 1 84.75 200 VAL A C 1
ATOM 1619 O O . VAL A 1 200 ? -19.328 10.414 -5.258 1 84.75 200 VAL A O 1
ATOM 1622 N N . GLY A 1 201 ? -19.828 11.961 -3.762 1 89.25 201 GLY A N 1
ATOM 1623 C CA . GLY A 1 201 ? -20.969 11.242 -3.227 1 89.25 201 GLY A CA 1
ATOM 1624 C C . GLY A 1 201 ? -20.594 10.023 -2.416 1 89.25 201 GLY A C 1
ATOM 1625 O O . GLY A 1 201 ? -21.344 9.055 -2.334 1 89.25 201 GLY A O 1
ATOM 1626 N N . SER A 1 202 ? -19.406 10.031 -1.926 1 91.69 202 SER A N 1
ATOM 1627 C CA . SER A 1 202 ? -18.953 8.891 -1.145 1 91.69 202 SER A CA 1
ATOM 1628 C C . SER A 1 202 ? -18.078 9.328 0.027 1 91.69 202 SER A C 1
ATOM 1630 O O . SER A 1 202 ? -17.594 10.461 0.051 1 91.69 202 SER A O 1
ATOM 1632 N N . GLY A 1 203 ? -18.109 8.453 1.045 1 94.88 203 GLY A N 1
ATOM 1633 C CA . GLY A 1 203 ? -17.281 8.656 2.217 1 94.88 203 GLY A CA 1
ATOM 1634 C C . GLY A 1 203 ? -16.297 7.531 2.461 1 94.88 203 GLY A C 1
ATOM 1635 O O . GLY A 1 203 ? -16.484 6.414 1.971 1 94.88 203 GLY A O 1
ATOM 1636 N N . VAL A 1 204 ? -15.242 7.926 3.146 1 95.31 204 VAL A N 1
ATOM 1637 C CA . VAL A 1 204 ? -14.219 6.926 3.426 1 95.31 204 VAL A CA 1
ATOM 1638 C C . VAL A 1 204 ? -13.664 7.133 4.836 1 95.31 204 VAL A C 1
ATOM 1640 O O . VAL A 1 204 ? -13.562 8.266 5.309 1 95.31 204 VAL A O 1
ATOM 1643 N N . TYR A 1 205 ? -13.445 5.98 5.477 1 96.81 205 TYR A N 1
ATOM 1644 C CA . TYR A 1 205 ? -12.641 6.035 6.691 1 96.81 205 TYR A CA 1
ATOM 1645 C C . TYR A 1 205 ? -11.164 6.242 6.355 1 96.81 205 TYR A C 1
ATOM 1647 O O . TYR A 1 205 ? -10.602 5.527 5.523 1 96.81 205 TYR A O 1
ATOM 1655 N N . GLU A 1 206 ? -10.602 7.289 6.996 1 95.38 206 GLU A N 1
ATOM 1656 C CA . GLU A 1 206 ? -9.195 7.605 6.77 1 95.38 206 GLU A CA 1
ATOM 1657 C C . GLU A 1 206 ? -8.305 6.977 7.836 1 95.38 206 GLU A C 1
ATOM 1659 O O . GLU A 1 206 ? -8.727 6.812 8.984 1 95.38 206 GLU A O 1
ATOM 1664 N N . ASN A 1 207 ? -7.137 6.637 7.383 1 97.5 207 ASN A N 1
ATOM 1665 C CA . ASN A 1 207 ? -6.184 6.059 8.32 1 97.5 207 ASN A CA 1
ATOM 1666 C C . ASN A 1 207 ? -5.457 7.137 9.117 1 97.5 207 ASN A C 1
ATOM 1668 O O . ASN A 1 207 ? -4.863 6.848 10.156 1 97.5 207 ASN A O 1
ATOM 1672 N N . SER A 1 208 ? -5.473 8.297 8.68 1 97.62 208 SER A N 1
ATOM 1673 C CA . SER A 1 208 ? -4.891 9.477 9.305 1 97.62 208 SER A CA 1
ATOM 1674 C C . SER A 1 208 ? -5.441 10.758 8.688 1 97.62 208 SER A C 1
ATOM 1676 O O . SER A 1 208 ? -5.641 10.828 7.469 1 97.62 208 SER A O 1
ATOM 1678 N N . CYS A 1 209 ? -5.711 11.75 9.523 1 97.38 209 CYS A N 1
ATOM 1679 C CA . CYS A 1 209 ? -6.34 12.977 9.047 1 97.38 209 CYS A CA 1
ATOM 1680 C C . CYS A 1 209 ? -5.789 14.195 9.781 1 97.38 209 CYS A C 1
ATOM 1682 O O . CYS A 1 209 ? -6.16 14.453 10.93 1 97.38 209 CYS A O 1
ATOM 1684 N N . ALA A 1 210 ? -5.027 15.016 9.109 1 98 210 ALA A N 1
ATOM 1685 C CA . ALA A 1 210 ? -4.41 16.188 9.727 1 98 210 ALA A CA 1
ATOM 1686 C C . ALA A 1 210 ? -5.453 17.25 10.062 1 98 210 ALA A C 1
ATOM 1688 O O . ALA A 1 210 ? -5.391 17.875 11.125 1 98 210 ALA A O 1
ATOM 1689 N N . SER A 1 211 ? -6.359 17.516 9.133 1 97 211 SER A N 1
ATOM 1690 C CA . SER A 1 211 ? -7.383 18.516 9.398 1 97 211 SER A CA 1
ATOM 1691 C C . SER A 1 211 ? -8.297 18.094 10.547 1 97 211 SER A C 1
ATOM 1693 O O . SER A 1 211 ? -8.727 18.922 11.344 1 97 211 SER A O 1
ATOM 1695 N N . GLY A 1 212 ? -8.547 16.766 10.602 1 98.12 212 GLY A N 1
ATOM 1696 C CA . GLY A 1 212 ? -9.312 16.25 11.727 1 98.12 212 GLY A CA 1
ATOM 1697 C C . GLY A 1 212 ? -8.594 16.406 13.055 1 98.12 212 GLY A C 1
ATOM 1698 O O . GLY A 1 212 ? -9.211 16.766 14.062 1 98.12 212 GLY A O 1
ATOM 1699 N N . THR A 1 213 ? -7.379 16.141 13.031 1 98.69 213 THR A N 1
ATOM 1700 C CA . THR A 1 213 ? -6.57 16.328 14.234 1 98.69 213 THR A CA 1
ATOM 1701 C C . THR A 1 213 ? -6.543 17.797 14.641 1 98.69 213 THR A C 1
ATOM 1703 O O . THR A 1 213 ? -6.586 18.125 15.828 1 98.69 213 THR A O 1
ATOM 1706 N N . THR A 1 214 ? -6.414 18.656 13.719 1 98.44 214 THR A N 1
ATOM 1707 C CA . THR A 1 214 ? -6.457 20.094 13.961 1 98.44 214 THR A CA 1
ATOM 1708 C C . THR A 1 214 ? -7.777 20.484 14.617 1 98.44 214 THR A C 1
ATOM 1710 O O . THR A 1 214 ? -7.785 21.219 15.609 1 98.44 214 THR A O 1
ATOM 1713 N N . ALA A 1 215 ? -8.844 20.016 14.055 1 98.56 215 ALA A N 1
ATOM 1714 C CA . ALA A 1 215 ? -10.164 20.297 14.609 1 98.56 215 ALA A CA 1
ATOM 1715 C C . ALA A 1 215 ? -10.273 19.812 16.047 1 98.56 215 ALA A C 1
ATOM 1717 O O . ALA A 1 215 ? -10.758 20.531 16.922 1 98.56 215 ALA A O 1
ATOM 1718 N N . LEU A 1 216 ? -9.82 18.609 16.234 1 98.62 216 LEU A N 1
ATOM 1719 C CA . LEU A 1 216 ? -9.836 18.047 17.594 1 98.62 216 LEU A CA 1
ATOM 1720 C C . LEU A 1 216 ? -8.992 18.891 18.547 1 98.62 216 LEU A C 1
ATOM 1722 O O . LEU A 1 216 ? -9.375 19.094 19.703 1 98.62 216 LEU A O 1
ATOM 1726 N N . GLY A 1 217 ? -7.832 19.312 18.078 1 98.44 217 GLY A N 1
ATOM 1727 C CA . GLY A 1 217 ? -6.992 20.188 18.891 1 98.44 217 GLY A CA 1
ATOM 1728 C C . GLY A 1 217 ? -7.699 21.438 19.344 1 98.44 217 GLY A C 1
ATOM 1729 O O . GLY A 1 217 ? -7.645 21.797 20.516 1 98.44 217 GLY A O 1
ATOM 1730 N N . TYR A 1 218 ? -8.312 22.141 18.422 1 98.12 218 TYR A N 1
ATOM 1731 C CA . TYR A 1 218 ? -9.086 23.328 18.797 1 98.12 218 TYR A CA 1
ATOM 1732 C C . TYR A 1 218 ? -10.164 22.984 19.797 1 98.12 218 TYR A C 1
ATOM 1734 O O . TYR A 1 218 ? -10.391 23.734 20.766 1 98.12 218 TYR A O 1
ATOM 1742 N N . TYR A 1 219 ? -10.805 21.875 19.594 1 97.94 219 TYR A N 1
ATOM 1743 C CA . TYR A 1 219 ? -11.883 21.438 20.469 1 97.94 219 TYR A CA 1
ATOM 1744 C C . TYR A 1 219 ? -11.352 21.156 21.875 1 97.94 219 TYR A C 1
ATOM 1746 O O . TYR A 1 219 ? -11.938 21.609 22.859 1 97.94 219 TYR A O 1
ATOM 1754 N N . LEU A 1 220 ? -10.297 20.453 21.984 1 97.56 220 LEU A N 1
ATOM 1755 C CA . LEU A 1 220 ? -9.719 20.094 23.266 1 97.56 220 LEU A CA 1
ATOM 1756 C C . LEU A 1 220 ? -9.164 21.312 23.984 1 97.56 220 LEU A C 1
ATOM 1758 O O . LEU A 1 220 ? -9.211 21.391 25.219 1 97.56 220 LEU A O 1
ATOM 1762 N N . LYS A 1 221 ? -8.57 22.203 23.234 1 97.25 221 LYS A N 1
ATOM 1763 C CA . LYS A 1 221 ? -8.141 23.469 23.844 1 97.25 221 LYS A CA 1
ATOM 1764 C C . LYS A 1 221 ? -9.328 24.188 24.469 1 97.25 221 LYS A C 1
ATOM 1766 O O . LYS A 1 221 ? -9.234 24.656 25.609 1 97.25 221 LYS A O 1
ATOM 1771 N N . LYS A 1 222 ? -10.383 24.312 23.797 1 95.31 222 LYS A N 1
ATOM 1772 C CA . LYS A 1 222 ? -11.57 25.016 24.281 1 95.31 222 LYS A CA 1
ATOM 1773 C C . LYS A 1 222 ? -12.18 24.297 25.484 1 95.31 222 LYS A C 1
ATOM 1775 O O . LYS A 1 222 ? -12.469 24.922 26.5 1 95.31 222 LYS A O 1
ATOM 1780 N N . CYS A 1 223 ? -12.266 23 25.422 1 93.94 223 CYS A N 1
ATOM 1781 C CA . CYS A 1 223 ? -13.062 22.266 26.406 1 93.94 223 CYS A CA 1
ATOM 1782 C C . CYS A 1 223 ? -12.203 21.797 27.562 1 93.94 223 CYS A C 1
ATOM 1784 O O . CYS A 1 223 ? -12.711 21.625 28.688 1 93.94 223 CYS A O 1
ATOM 1786 N N . LYS A 1 224 ? -11 21.609 27.297 1 94.94 224 LYS A N 1
ATOM 1787 C CA . LYS A 1 224 ? -10.164 21.016 28.344 1 94.94 224 LYS A CA 1
ATOM 1788 C C . LYS A 1 224 ? -8.906 21.844 28.562 1 94.94 224 LYS A C 1
ATOM 1790 O O . LYS A 1 224 ? -8.086 21.5 29.422 1 94.94 224 LYS A O 1
ATOM 1795 N N . ASN A 1 225 ? -8.633 22.844 27.922 1 96.56 225 ASN A N 1
ATOM 1796 C CA . ASN A 1 225 ? -7.473 23.719 28.016 1 96.56 225 ASN A CA 1
ATOM 1797 C C . ASN A 1 225 ? -6.168 22.969 27.781 1 96.56 225 ASN A C 1
ATOM 1799 O O . ASN A 1 225 ? -5.176 23.188 28.469 1 96.56 225 ASN A O 1
ATOM 1803 N N . LEU A 1 226 ? -6.281 22.016 26.859 1 96.81 226 LEU A N 1
ATOM 1804 C CA . LEU A 1 226 ? -5.102 21.25 26.469 1 96.81 226 LEU A CA 1
ATOM 1805 C C . LEU A 1 226 ? -4.426 21.875 25.25 1 96.81 226 LEU A C 1
ATOM 1807 O O . LEU A 1 226 ? -5.027 21.969 24.172 1 96.81 226 LEU A O 1
ATOM 1811 N N . ASP A 1 227 ? -3.125 22.25 25.438 1 97.88 227 ASP A N 1
ATOM 1812 C CA . ASP A 1 227 ? -2.41 22.969 24.391 1 97.88 227 ASP A CA 1
ATOM 1813 C C . ASP A 1 227 ? -1.688 22 23.453 1 97.88 227 ASP A C 1
ATOM 1815 O O . ASP A 1 227 ? -1.213 22.406 22.375 1 97.88 227 ASP A O 1
ATOM 1819 N N . ARG A 1 228 ? -1.597 20.734 23.812 1 98.19 228 ARG A N 1
ATOM 1820 C CA . ARG A 1 228 ? -0.954 19.719 22.969 1 98.19 228 ARG A CA 1
ATOM 1821 C C . ARG A 1 228 ? -1.389 18.312 23.359 1 98.19 228 ARG A C 1
ATOM 1823 O O . ARG A 1 228 ? -1.693 18.062 24.531 1 98.19 228 ARG A O 1
ATOM 1830 N N . ALA A 1 229 ? -1.469 17.453 22.438 1 98.56 229 ALA A N 1
ATOM 1831 C CA . ALA A 1 229 ? -1.724 16.031 22.672 1 98.56 229 ALA A CA 1
ATOM 1832 C C . ALA A 1 229 ? -1.389 15.195 21.438 1 98.56 229 ALA A C 1
ATOM 1834 O O . ALA A 1 229 ? -1.641 15.625 20.312 1 98.56 229 ALA A O 1
ATOM 1835 N N . LYS A 1 230 ? -0.795 14.055 21.703 1 98.69 230 LYS A N 1
ATOM 1836 C CA . LYS A 1 230 ? -0.616 13.047 20.656 1 98.69 230 LYS A CA 1
ATOM 1837 C C . LYS A 1 230 ? -1.894 12.234 20.453 1 98.69 230 LYS A C 1
ATOM 1839 O O . LYS A 1 230 ? -2.408 11.625 21.391 1 98.69 230 LYS A O 1
ATOM 1844 N N . ILE A 1 231 ? -2.461 12.242 19.281 1 98.75 231 ILE A N 1
ATOM 1845 C CA . ILE A 1 231 ? -3.697 11.539 18.953 1 98.75 231 ILE A CA 1
ATOM 1846 C C . ILE A 1 231 ? -3.385 10.305 18.109 1 98.75 231 ILE A C 1
ATOM 1848 O O . ILE A 1 231 ? -2.906 10.43 16.984 1 98.75 231 ILE A O 1
ATOM 1852 N N . VAL A 1 232 ? -3.715 9.133 18.656 1 98.56 232 VAL A N 1
ATOM 1853 C CA . VAL A 1 232 ? -3.508 7.883 17.922 1 98.56 232 VAL A CA 1
ATOM 1854 C C . VAL A 1 232 ? -4.625 7.688 16.906 1 98.56 232 VAL A C 1
ATOM 1856 O O . VAL A 1 232 ? -5.797 7.93 17.203 1 98.56 232 VAL A O 1
ATOM 1859 N N . GLN A 1 233 ? -4.211 7.332 15.68 1 98.12 233 GLN A N 1
ATOM 1860 C CA . GLN A 1 233 ? -5.125 7.023 14.586 1 98.12 233 GLN A CA 1
ATOM 1861 C C . GLN A 1 233 ? -4.844 5.637 14.016 1 98.12 233 GLN A C 1
ATOM 1863 O O . GLN A 1 233 ? -3.916 4.953 14.453 1 98.12 233 GLN A O 1
ATOM 1868 N N . PRO A 1 234 ? -5.672 5.125 13.094 1 96.94 234 PRO A N 1
ATOM 1869 C CA . PRO A 1 234 ? -5.59 3.719 12.695 1 96.94 234 PRO A CA 1
ATOM 1870 C C . PRO A 1 234 ? -4.188 3.32 12.234 1 96.94 234 PRO A C 1
ATOM 1872 O O . PRO A 1 234 ? -3.717 2.225 12.555 1 96.94 234 PRO A O 1
ATOM 1875 N N . ASN A 1 235 ? -3.459 4.109 11.461 1 96.69 235 ASN A N 1
ATOM 1876 C CA . ASN A 1 235 ? -2.166 3.719 10.906 1 96.69 235 ASN A CA 1
ATOM 1877 C C . ASN A 1 235 ? -1.038 4.594 11.445 1 96.69 235 ASN A C 1
ATOM 1879 O O . ASN A 1 235 ? 0.011 4.719 10.812 1 96.69 235 ASN A O 1
ATOM 1883 N N . GLY A 1 236 ? -1.3 5.227 12.664 1 96.81 236 GLY A N 1
ATOM 1884 C CA . GLY A 1 236 ? -0.26 6.078 13.219 1 96.81 236 GLY A CA 1
ATOM 1885 C C . GLY A 1 236 ? -0.789 7.09 14.219 1 96.81 236 GLY A C 1
ATOM 1886 O O . GLY A 1 236 ? -1.773 6.828 14.914 1 96.81 236 GLY A O 1
ATOM 1887 N N . TRP A 1 237 ? 0.063 8.18 14.391 1 98.62 237 TRP A N 1
ATOM 1888 C CA . TRP A 1 237 ? -0.334 9.242 15.312 1 98.62 237 TRP A CA 1
ATOM 1889 C C . TRP A 1 237 ? 0.038 10.617 14.758 1 98.62 237 TRP A C 1
ATOM 1891 O O . TRP A 1 237 ? 0.958 10.734 13.945 1 98.62 237 TRP A O 1
ATOM 1901 N N . LEU A 1 238 ? -0.719 11.586 15.133 1 98.81 238 LEU A N 1
ATOM 1902 C CA . LEU A 1 238 ? -0.428 13 14.938 1 98.81 238 LEU A CA 1
ATOM 1903 C C . LEU A 1 238 ? -0.516 13.758 16.266 1 98.81 238 LEU A C 1
ATOM 1905 O O . LEU A 1 238 ? -1.349 13.438 17.109 1 98.81 238 LEU A O 1
ATOM 1909 N N . GLU A 1 239 ? 0.345 14.742 16.422 1 98.88 239 GLU A N 1
ATOM 1910 C CA . GLU A 1 239 ? 0.291 15.633 17.578 1 98.88 239 GLU A CA 1
ATOM 1911 C C . GLU A 1 239 ? -0.136 17.047 17.156 1 98.88 239 GLU A C 1
ATOM 1913 O O . GLU A 1 239 ? 0.442 17.625 16.25 1 98.88 239 GLU A O 1
ATOM 1918 N N . TYR A 1 240 ? -1.156 17.516 17.766 1 98.75 240 TYR A N 1
ATOM 1919 C CA . TYR A 1 240 ? -1.423 18.938 17.625 1 98.75 240 TYR A CA 1
ATOM 1920 C C . TYR A 1 240 ? -0.723 19.734 18.703 1 98.75 240 TYR A C 1
ATOM 1922 O O . TYR A 1 240 ? -0.588 19.281 19.844 1 98.75 240 TYR A O 1
ATOM 1930 N N . ILE A 1 241 ? -0.26 20.922 18.344 1 98.62 241 ILE A N 1
ATOM 1931 C CA . ILE A 1 241 ? 0.442 21.844 19.234 1 98.62 241 ILE A CA 1
ATOM 1932 C C . ILE A 1 241 ? -0.101 23.266 19.047 1 98.62 241 ILE A C 1
ATOM 1934 O O . ILE A 1 241 ? -0.198 23.75 17.922 1 98.62 241 ILE A O 1
ATOM 1938 N N . ILE A 1 242 ? -0.475 23.859 20.125 1 98 242 ILE A N 1
ATOM 1939 C CA . ILE A 1 242 ? -0.856 25.266 20.094 1 98 242 ILE A CA 1
ATOM 1940 C C . ILE A 1 242 ? 0.233 26.109 20.75 1 98 242 ILE A C 1
ATOM 1942 O O . ILE A 1 242 ? 0.513 25.938 21.953 1 98 242 ILE A O 1
ATOM 1946 N N . GLU A 1 243 ? 0.851 26.875 19.984 1 95.94 243 GLU A N 1
ATOM 1947 C CA . GLU A 1 243 ? 1.892 27.797 20.422 1 95.94 243 GLU A CA 1
ATOM 1948 C C . GLU A 1 243 ? 1.646 29.203 19.906 1 95.94 243 GLU A C 1
ATOM 1950 O O . GLU A 1 243 ? 1.482 29.406 18.688 1 95.94 243 GLU A O 1
ATOM 1955 N N . ASN A 1 244 ? 1.651 30.266 20.766 1 94.5 244 ASN A N 1
ATOM 1956 C CA . ASN A 1 244 ? 1.414 31.656 20.391 1 94.5 244 ASN A CA 1
ATOM 1957 C C . ASN A 1 244 ? 0.127 31.797 19.578 1 94.5 244 ASN A C 1
ATOM 1959 O O . ASN A 1 244 ? 0.128 32.406 18.5 1 94.5 244 ASN A O 1
ATOM 1963 N N . ASP A 1 245 ? -0.886 31.094 19.984 1 91.88 245 ASP A N 1
ATOM 1964 C CA . ASP A 1 245 ? -2.227 31.156 19.422 1 91.88 245 ASP A CA 1
ATOM 1965 C C . ASP A 1 245 ? -2.236 30.609 17.984 1 91.88 245 ASP A C 1
ATOM 1967 O O . ASP A 1 245 ? -3.119 30.938 17.203 1 91.88 245 ASP A O 1
ATOM 1971 N N . GLU A 1 246 ? -1.202 29.891 17.641 1 96.62 246 GLU A N 1
ATOM 1972 C CA . GLU A 1 246 ? -1.129 29.219 16.344 1 96.62 246 GLU A CA 1
ATOM 1973 C C . GLU A 1 246 ? -1.223 27.703 16.484 1 96.62 246 GLU A C 1
ATOM 1975 O O . GLU A 1 246 ? -0.711 27.141 17.453 1 96.62 246 GLU A O 1
ATOM 1980 N N . MET A 1 247 ? -1.888 27.062 15.555 1 97.94 247 MET A N 1
ATOM 1981 C CA . MET A 1 247 ? -2.078 25.609 15.531 1 97.94 247 MET A CA 1
ATOM 1982 C C . MET A 1 247 ? -1.056 24.938 14.617 1 97.94 247 MET A C 1
ATOM 1984 O O . MET A 1 247 ? -0.886 25.344 13.469 1 97.94 247 MET A O 1
ATOM 1988 N N . TYR A 1 248 ? -0.365 23.938 15.148 1 98.75 248 TYR A N 1
ATOM 1989 C CA . TYR A 1 248 ? 0.556 23.109 14.375 1 98.75 248 TYR A CA 1
ATOM 1990 C C . TYR A 1 248 ? 0.173 21.641 14.453 1 98.75 248 TYR A C 1
ATOM 1992 O O . TYR A 1 248 ? -0.447 21.203 15.43 1 98.75 248 TYR A O 1
ATOM 2000 N N . ILE A 1 249 ? 0.485 20.938 13.406 1 98.75 249 ILE A N 1
ATOM 2001 C CA . ILE A 1 249 ? 0.459 19.484 13.406 1 98.75 249 ILE A CA 1
ATOM 2002 C C . ILE A 1 249 ? 1.875 18.938 13.227 1 98.75 249 ILE A C 1
ATOM 2004 O O . ILE A 1 249 ? 2.646 19.453 12.414 1 98.75 249 ILE A O 1
ATOM 2008 N N . ASP A 1 250 ? 2.191 17.969 14.062 1 98.88 250 ASP A N 1
ATOM 2009 C CA . ASP A 1 250 ? 3.465 17.25 13.992 1 98.88 250 ASP A CA 1
ATOM 2010 C C . ASP A 1 250 ? 3.252 15.742 13.953 1 98.88 250 ASP A C 1
ATOM 2012 O O . ASP A 1 250 ? 2.193 15.25 14.352 1 98.88 250 ASP A O 1
ATOM 2016 N N . GLY A 1 251 ? 4.203 15.055 13.367 1 98.81 251 GLY A N 1
ATOM 2017 C CA . GLY A 1 251 ? 4.098 13.602 13.312 1 98.81 251 GLY A CA 1
ATOM 2018 C C . GLY A 1 251 ? 5.141 12.969 12.414 1 98.81 251 GLY A C 1
ATOM 2019 O O . GLY A 1 251 ? 5.898 13.664 11.742 1 98.81 251 GLY A O 1
ATOM 2020 N N . PRO A 1 252 ? 5.125 11.633 12.391 1 98.81 252 PRO A N 1
ATOM 2021 C CA . PRO A 1 252 ? 6.133 10.906 11.617 1 98.81 252 PRO A CA 1
ATOM 2022 C C . PRO A 1 252 ? 5.844 10.922 10.117 1 98.81 252 PRO A C 1
ATOM 2024 O O . PRO A 1 252 ? 4.68 10.961 9.711 1 98.81 252 PRO A O 1
ATOM 2027 N N . VAL A 1 253 ? 6.84 11.023 9.312 1 98.75 253 VAL A N 1
ATOM 2028 C CA . VAL A 1 253 ? 6.824 10.867 7.863 1 98.75 253 VAL A CA 1
ATOM 2029 C C . VAL A 1 253 ? 7.926 9.898 7.434 1 98.75 253 VAL A C 1
ATOM 2031 O O . VAL A 1 253 ? 9.094 10.086 7.781 1 98.75 253 VAL A O 1
ATOM 2034 N N . GLU A 1 254 ? 7.574 8.852 6.746 1 98.5 254 GLU A N 1
ATOM 2035 C CA . GLU A 1 254 ? 8.539 7.863 6.285 1 98.5 254 GLU A CA 1
ATOM 2036 C C . GLU A 1 254 ? 8.547 7.762 4.762 1 98.5 254 GLU A C 1
ATOM 2038 O O . GLU A 1 254 ? 7.496 7.551 4.148 1 98.5 254 GLU A O 1
ATOM 2043 N N . ILE A 1 255 ? 9.719 8.016 4.145 1 98.81 255 ILE A N 1
ATOM 2044 C CA . ILE A 1 255 ? 9.875 7.734 2.721 1 98.81 255 ILE A CA 1
ATOM 2045 C C . ILE A 1 255 ? 9.922 6.223 2.498 1 98.81 255 ILE A C 1
ATOM 2047 O O . ILE A 1 255 ? 10.828 5.543 2.998 1 98.81 255 ILE A O 1
ATOM 2051 N N . ILE A 1 256 ? 8.992 5.695 1.706 1 98.69 256 ILE A N 1
ATOM 2052 C CA . ILE A 1 256 ? 8.82 4.25 1.587 1 98.69 256 ILE A CA 1
ATOM 2053 C C . ILE A 1 256 ? 9.57 3.744 0.354 1 98.69 256 ILE A C 1
ATOM 2055 O O . ILE A 1 256 ? 10.328 2.773 0.435 1 98.69 256 ILE A O 1
ATOM 2059 N N . ALA A 1 257 ? 9.305 4.332 -0.765 1 98.75 257 ALA A N 1
ATOM 2060 C CA . ALA A 1 257 ? 9.836 3.848 -2.039 1 98.75 257 ALA A CA 1
ATOM 2061 C C . ALA A 1 257 ? 9.859 4.961 -3.08 1 98.75 257 ALA A C 1
ATOM 2063 O O . ALA A 1 257 ? 9.164 5.969 -2.941 1 98.75 257 ALA A O 1
ATOM 2064 N N . GLU A 1 258 ? 10.719 4.887 -4.027 1 98.62 258 GLU A N 1
ATOM 2065 C CA . GLU A 1 258 ? 10.781 5.773 -5.188 1 98.62 258 GLU A CA 1
ATOM 2066 C C . GLU A 1 258 ? 11.109 4.996 -6.457 1 98.62 258 GLU A C 1
ATOM 2068 O O . GLU A 1 258 ? 11.758 3.953 -6.402 1 98.62 258 GLU A O 1
ATOM 2073 N N . GLY A 1 259 ? 10.539 5.441 -7.555 1 98.44 259 GLY A N 1
ATOM 2074 C CA . GLY A 1 259 ? 10.797 4.773 -8.82 1 98.44 259 GLY A CA 1
ATOM 2075 C C . GLY A 1 259 ? 9.883 5.23 -9.938 1 98.44 259 GLY A C 1
ATOM 2076 O O . GLY A 1 259 ? 9.5 6.402 -9.992 1 98.44 259 GLY A O 1
ATOM 2077 N N . LYS A 1 260 ? 9.688 4.328 -10.898 1 98.25 260 LYS A N 1
ATOM 2078 C CA . LYS A 1 260 ? 8.859 4.602 -12.07 1 98.25 260 LYS A CA 1
ATOM 2079 C C . LYS A 1 260 ? 7.59 3.762 -12.055 1 98.25 260 LYS A C 1
ATOM 2081 O O . LYS A 1 260 ? 7.617 2.592 -11.672 1 98.25 260 LYS A O 1
ATOM 2086 N N . ILE A 1 261 ? 6.531 4.375 -12.391 1 98 261 ILE A N 1
ATOM 2087 C CA . ILE A 1 261 ? 5.277 3.66 -12.594 1 98 261 ILE A CA 1
ATOM 2088 C C . ILE A 1 261 ? 4.879 3.715 -14.062 1 98 261 ILE A C 1
ATOM 2090 O O . ILE A 1 261 ? 5.07 4.738 -14.727 1 98 261 ILE A O 1
ATOM 2094 N N . TYR A 1 262 ? 4.34 2.609 -14.586 1 97.38 262 TYR A N 1
ATOM 2095 C CA . TYR A 1 262 ? 3.879 2.479 -15.969 1 97.38 262 TYR A CA 1
ATOM 2096 C C . TYR A 1 262 ? 2.357 2.555 -16.047 1 97.38 262 TYR A C 1
ATOM 2098 O O . TYR A 1 262 ? 1.661 1.663 -15.547 1 97.38 262 TYR A O 1
ATOM 2106 N N . ILE A 1 263 ? 1.836 3.57 -16.672 1 92.56 263 ILE A N 1
ATOM 2107 C CA . ILE A 1 263 ? 0.396 3.791 -16.75 1 92.56 263 ILE A CA 1
ATOM 2108 C C . ILE A 1 263 ? -0.058 3.758 -18.203 1 92.56 263 ILE A C 1
ATOM 2110 O O . ILE A 1 263 ? 0.526 4.43 -19.062 1 92.56 263 ILE A O 1
ATOM 2114 N N . GLY A 1 264 ? -1.127 2.908 -18.438 1 84.06 264 GLY A N 1
ATOM 2115 C CA . GLY A 1 264 ? -1.687 2.877 -19.781 1 84.06 264 GLY A CA 1
ATOM 2116 C C . GLY A 1 264 ? -2.369 4.176 -20.172 1 84.06 264 GLY A C 1
ATOM 2117 O O . GLY A 1 264 ? -2.996 4.828 -19.344 1 84.06 264 GLY A O 1
ATOM 2118 N N . LYS A 1 265 ? -2.18 4.594 -21.469 1 71.44 265 LYS A N 1
ATOM 2119 C CA . LYS A 1 265 ? -2.885 5.762 -21.984 1 71.44 265 LYS A CA 1
ATOM 2120 C C . LYS A 1 265 ? -4.16 5.352 -22.719 1 71.44 265 LYS A C 1
ATOM 2122 O O . LYS A 1 265 ? -4.219 4.285 -23.328 1 71.44 265 LYS A O 1
ATOM 2127 N N . MET B 1 1 ? 21.078 6.727 17.703 1 43.91 1 MET B N 1
ATOM 2128 C CA . MET B 1 1 ? 21.719 5.793 16.781 1 43.91 1 MET B CA 1
ATOM 2129 C C . MET B 1 1 ? 20.906 5.656 15.492 1 43.91 1 MET B C 1
ATOM 2131 O O . MET B 1 1 ? 19.688 5.461 15.539 1 43.91 1 MET B O 1
ATOM 2135 N N . ASP B 1 2 ? 21.438 5.973 14.438 1 60.44 2 ASP B N 1
ATOM 2136 C CA . ASP B 1 2 ? 20.844 5.977 13.102 1 60.44 2 ASP B CA 1
ATOM 2137 C C . ASP B 1 2 ? 20.438 4.57 12.68 1 60.44 2 ASP B C 1
ATOM 2139 O O . ASP B 1 2 ? 21.266 3.668 12.586 1 60.44 2 ASP B O 1
ATOM 2143 N N . ARG B 1 3 ? 19.281 4.23 12.859 1 75.12 3 ARG B N 1
ATOM 2144 C CA . ARG B 1 3 ? 18.781 2.939 12.398 1 75.12 3 ARG B CA 1
ATOM 2145 C C . ARG B 1 3 ? 19.094 2.732 10.922 1 75.12 3 ARG B C 1
ATOM 2147 O O . ARG B 1 3 ? 18.938 3.648 10.109 1 75.12 3 ARG B O 1
ATOM 2154 N N . LYS B 1 4 ? 19.641 1.58 10.805 1 85 4 LYS B N 1
ATOM 2155 C CA . LYS B 1 4 ? 20.062 1.227 9.453 1 85 4 LYS B CA 1
ATOM 2156 C C . LYS B 1 4 ? 18.859 0.951 8.562 1 85 4 LYS B C 1
ATOM 2158 O O . LYS B 1 4 ? 17.828 0.445 9.031 1 85 4 LYS B O 1
ATOM 2163 N N . VAL B 1 5 ? 19 1.588 7.359 1 92.25 5 VAL B N 1
ATOM 2164 C CA . VAL B 1 5 ? 17.969 1.393 6.344 1 92.25 5 VAL B CA 1
ATOM 2165 C C . VAL B 1 5 ? 18.516 0.503 5.227 1 92.25 5 VAL B C 1
ATOM 2167 O O . VAL B 1 5 ? 19.625 0.713 4.742 1 92.25 5 VAL B O 1
ATOM 2170 N N . GLN B 1 6 ? 17.781 -0.54 5.055 1 91.25 6 GLN B N 1
ATOM 2171 C CA . GLN B 1 6 ? 18.094 -1.392 3.906 1 91.25 6 GLN B CA 1
ATOM 2172 C C . GLN B 1 6 ? 17.359 -0.912 2.656 1 91.25 6 GLN B C 1
ATOM 2174 O O . GLN B 1 6 ? 16.172 -0.561 2.719 1 91.25 6 GLN B O 1
ATOM 2179 N N . VAL B 1 7 ? 18.156 -0.852 1.561 1 94.88 7 VAL B N 1
ATOM 2180 C CA . VAL B 1 7 ? 17.578 -0.449 0.284 1 94.88 7 VAL B CA 1
ATOM 2181 C C . VAL B 1 7 ? 17.5 -1.652 -0.652 1 94.88 7 VAL B C 1
ATOM 2183 O O . VAL B 1 7 ? 18.5 -2.34 -0.873 1 94.88 7 VAL B O 1
ATOM 2186 N N . LEU B 1 8 ? 16.312 -1.939 -1.136 1 95.44 8 LEU B N 1
ATOM 2187 C CA . LEU B 1 8 ? 16.109 -3.074 -2.033 1 95.44 8 LEU B CA 1
ATOM 2188 C C . LEU B 1 8 ? 15.516 -2.619 -3.361 1 95.44 8 LEU B C 1
ATOM 2190 O O . LEU B 1 8 ? 14.656 -1.738 -3.389 1 95.44 8 LEU B O 1
ATOM 2194 N N . ASP B 1 9 ? 16.016 -3.225 -4.445 1 97.25 9 ASP B N 1
ATOM 2195 C CA . ASP B 1 9 ? 15.414 -3.012 -5.754 1 97.25 9 ASP B CA 1
ATOM 2196 C C . ASP B 1 9 ? 14.164 -3.877 -5.922 1 97.25 9 ASP B C 1
ATOM 2198 O O . ASP B 1 9 ? 14.227 -5.102 -5.789 1 97.25 9 ASP B O 1
ATOM 2202 N N . PHE B 1 10 ? 13.031 -3.217 -6.227 1 98.31 10 PHE B N 1
ATOM 2203 C CA . PHE B 1 10 ? 11.797 -3.986 -6.344 1 98.31 10 PHE B CA 1
ATOM 2204 C C . PHE B 1 10 ? 11.148 -3.764 -7.703 1 98.31 10 PHE B C 1
ATOM 2206 O O . PHE B 1 10 ? 11.422 -2.766 -8.375 1 98.31 10 PHE B O 1
ATOM 2213 N N . ILE B 1 11 ? 10.352 -4.719 -8.148 1 98.69 11 ILE B N 1
ATOM 2214 C CA . ILE B 1 11 ? 9.383 -4.609 -9.234 1 98.69 11 ILE B CA 1
ATOM 2215 C C . ILE B 1 11 ? 8 -5.035 -8.742 1 98.69 11 ILE B C 1
ATOM 2217 O O . ILE B 1 11 ? 7.855 -6.086 -8.117 1 98.69 11 ILE B O 1
ATOM 2221 N N . LYS B 1 12 ? 7.07 -4.156 -8.914 1 98.81 12 LYS B N 1
ATOM 2222 C CA . LYS B 1 12 ? 5.684 -4.496 -8.617 1 98.81 12 LYS B CA 1
ATOM 2223 C C . LYS B 1 12 ? 4.941 -4.945 -9.875 1 98.81 12 LYS B C 1
ATOM 2225 O O . LYS B 1 12 ? 4.953 -4.25 -10.891 1 98.81 12 LYS B O 1
ATOM 2230 N N . ILE B 1 13 ? 4.309 -6.121 -9.828 1 98.88 13 ILE B N 1
ATOM 2231 C CA . ILE B 1 13 ? 3.697 -6.762 -10.992 1 98.88 13 ILE B CA 1
ATOM 2232 C C . ILE B 1 13 ? 2.291 -7.242 -10.633 1 98.88 13 ILE B C 1
ATOM 2234 O O . ILE B 1 13 ? 2.053 -7.711 -9.516 1 98.88 13 ILE B O 1
ATOM 2238 N N . ASN B 1 14 ? 1.339 -7.055 -11.547 1 98.62 14 ASN B N 1
ATOM 2239 C CA . ASN B 1 14 ? -0.028 -7.547 -11.414 1 98.62 14 ASN B CA 1
ATOM 2240 C C . ASN B 1 14 ? -0.284 -8.742 -12.328 1 98.62 14 ASN B C 1
ATOM 2242 O O . ASN B 1 14 ? -0.669 -8.57 -13.484 1 98.62 14 ASN B O 1
ATOM 2246 N N . PRO B 1 15 ? -0.046 -9.938 -11.875 1 98.69 15 PRO B N 1
ATOM 2247 C CA . PRO B 1 15 ? -0.415 -11.133 -12.641 1 98.69 15 PRO B CA 1
ATOM 2248 C C . PRO B 1 15 ? -1.848 -11.586 -12.359 1 98.69 15 PRO B C 1
ATOM 2250 O O . PRO B 1 15 ? -2.068 -12.492 -11.547 1 98.69 15 PRO B O 1
ATOM 2253 N N . ALA B 1 16 ? -2.758 -10.945 -13.086 1 97.75 16 ALA B N 1
ATOM 2254 C CA . ALA B 1 16 ? -4.172 -11.32 -13.055 1 97.75 16 ALA B CA 1
ATOM 2255 C C . ALA B 1 16 ? -4.785 -11.031 -11.688 1 97.75 16 ALA B C 1
ATOM 2257 O O . ALA B 1 16 ? -5.598 -11.805 -11.188 1 97.75 16 ALA B O 1
ATOM 2258 N N . GLY B 1 17 ? -4.281 -9.992 -11.031 1 97.38 17 GLY B N 1
ATOM 2259 C CA . GLY B 1 17 ? -4.895 -9.547 -9.789 1 97.38 17 GLY B CA 1
ATOM 2260 C C . GLY B 1 17 ? -4.141 -10 -8.555 1 97.38 17 GLY B C 1
ATOM 2261 O O . GLY B 1 17 ? -4.43 -9.547 -7.441 1 97.38 17 GLY B O 1
ATOM 2262 N N . ASN B 1 18 ? -3.242 -10.945 -8.625 1 97.5 18 ASN B N 1
ATOM 2263 C CA . ASN B 1 18 ? -2.396 -11.422 -7.535 1 97.5 18 ASN B CA 1
ATOM 2264 C C . ASN B 1 18 ? -1.149 -10.555 -7.379 1 97.5 18 ASN B C 1
ATOM 2266 O O . ASN B 1 18 ? -0.042 -10.992 -7.695 1 97.5 18 ASN B O 1
ATOM 2270 N N . ILE B 1 19 ? -1.332 -9.375 -6.816 1 98.38 19 ILE B N 1
ATOM 2271 C CA . ILE B 1 19 ? -0.291 -8.352 -6.797 1 98.38 19 ILE B CA 1
ATOM 2272 C C . ILE B 1 19 ? 0.974 -8.914 -6.152 1 98.38 19 ILE B C 1
ATOM 2274 O O . ILE B 1 19 ? 0.938 -9.406 -5.023 1 98.38 19 ILE B O 1
ATOM 2278 N N . THR B 1 20 ? 2.098 -8.82 -6.906 1 98.56 20 THR B N 1
ATOM 2279 C CA . THR B 1 20 ? 3.354 -9.477 -6.574 1 98.56 20 THR B CA 1
ATOM 2280 C C . THR B 1 20 ? 4.508 -8.484 -6.578 1 98.56 20 THR B C 1
ATOM 2282 O O . THR B 1 20 ? 4.633 -7.672 -7.496 1 98.56 20 THR B O 1
ATOM 2285 N N . ILE B 1 21 ? 5.293 -8.531 -5.488 1 98.69 21 ILE B N 1
ATOM 2286 C CA . ILE B 1 21 ? 6.562 -7.805 -5.469 1 98.69 21 ILE B CA 1
ATOM 2287 C C . ILE B 1 21 ? 7.711 -8.773 -5.723 1 98.69 21 ILE B C 1
ATOM 2289 O O . ILE B 1 21 ? 7.828 -9.805 -5.043 1 98.69 21 ILE B O 1
ATOM 2293 N N . LEU B 1 22 ? 8.523 -8.477 -6.707 1 98.38 22 LEU B N 1
ATOM 2294 C CA . LEU B 1 22 ? 9.789 -9.18 -6.898 1 98.38 22 LEU B CA 1
ATOM 2295 C C . LEU B 1 22 ? 10.961 -8.336 -6.422 1 98.38 22 LEU B C 1
ATOM 2297 O O . LEU B 1 22 ? 11.07 -7.16 -6.777 1 98.38 22 LEU B O 1
ATOM 2301 N N . ILE B 1 23 ? 11.766 -8.883 -5.531 1 97.12 23 ILE B N 1
ATOM 2302 C CA . ILE B 1 23 ? 13.016 -8.258 -5.102 1 97.12 23 ILE B CA 1
ATOM 2303 C C . ILE B 1 23 ? 14.164 -8.75 -5.973 1 97.12 23 ILE B C 1
ATOM 2305 O O . ILE B 1 23 ? 14.43 -9.953 -6.039 1 97.12 23 ILE B O 1
ATOM 2309 N N . ASP B 1 24 ? 14.773 -7.766 -6.551 1 94.38 24 ASP B N 1
ATOM 2310 C CA . ASP B 1 24 ? 15.789 -8.07 -7.547 1 94.38 24 ASP B CA 1
ATOM 2311 C C . ASP B 1 24 ? 17.125 -8.375 -6.879 1 94.38 24 ASP B C 1
ATOM 2313 O O . ASP B 1 24 ? 17.531 -7.691 -5.941 1 94.38 24 ASP B O 1
ATOM 2317 N N . ASN B 1 25 ? 17.859 -9.43 -7.375 1 83.94 25 ASN B N 1
ATOM 2318 C CA . ASN B 1 25 ? 19.234 -9.805 -7.043 1 83.94 25 ASN B CA 1
ATOM 2319 C C . ASN B 1 25 ? 19.438 -9.914 -5.535 1 83.94 25 ASN B C 1
ATOM 2321 O O . ASN B 1 25 ? 20.375 -9.336 -4.988 1 83.94 25 ASN B O 1
ATOM 2325 N N . PHE B 1 26 ? 18.562 -10.602 -4.922 1 79.06 26 PHE B N 1
ATOM 2326 C CA . PHE B 1 26 ? 18.609 -10.766 -3.475 1 79.06 26 PHE B CA 1
ATOM 2327 C C . PHE B 1 26 ? 19.172 -12.133 -3.104 1 79.06 26 PHE B C 1
ATOM 2329 O O . PHE B 1 26 ? 18.75 -13.156 -3.65 1 79.06 26 PHE B O 1
ATOM 2336 N N . ASP B 1 27 ? 20.219 -11.992 -2.314 1 72.31 27 ASP B N 1
ATOM 2337 C CA . ASP B 1 27 ? 20.766 -13.242 -1.783 1 72.31 27 ASP B CA 1
ATOM 2338 C C . ASP B 1 27 ? 19.938 -13.742 -0.6 1 72.31 27 ASP B C 1
ATOM 2340 O O . ASP B 1 27 ? 19.891 -13.094 0.446 1 72.31 27 ASP B O 1
ATOM 2344 N N . ILE B 1 28 ? 19.188 -14.734 -0.652 1 65.06 28 ILE B N 1
ATOM 2345 C CA . ILE B 1 28 ? 18.172 -15.25 0.248 1 65.06 28 ILE B CA 1
ATOM 2346 C C . ILE B 1 28 ? 18.828 -15.883 1.471 1 65.06 28 ILE B C 1
ATOM 2348 O O . ILE B 1 28 ? 18.141 -16.375 2.371 1 65.06 28 ILE B O 1
ATOM 2352 N N . TYR B 1 29 ? 20.062 -16.078 1.598 1 60.59 29 TYR B N 1
ATOM 2353 C CA . TYR B 1 29 ? 20.609 -16.844 2.715 1 60.59 29 TYR B CA 1
ATOM 2354 C C . TYR B 1 29 ? 20.188 -16.234 4.047 1 60.59 29 TYR B C 1
ATOM 2356 O O . TYR B 1 29 ? 20.484 -16.781 5.109 1 60.59 29 TYR B O 1
ATOM 2364 N N . ASP B 1 30 ? 19.453 -15.258 3.896 1 59 30 ASP B N 1
ATOM 2365 C CA . ASP B 1 30 ? 19.234 -14.57 5.168 1 59 30 ASP B CA 1
ATOM 2366 C C . ASP B 1 30 ? 17.953 -15.047 5.84 1 59 30 ASP B C 1
ATOM 2368 O O . ASP B 1 30 ? 16.953 -15.305 5.164 1 59 30 ASP B O 1
ATOM 2372 N N . LYS B 1 31 ? 17.922 -15.469 7.152 1 64.06 31 LYS B N 1
ATOM 2373 C CA . LYS B 1 31 ? 16.938 -15.984 8.102 1 64.06 31 LYS B CA 1
ATOM 2374 C C . LYS B 1 31 ? 15.727 -15.055 8.211 1 64.06 31 LYS B C 1
ATOM 2376 O O . LYS B 1 31 ? 14.688 -15.438 8.742 1 64.06 31 LYS B O 1
ATOM 2381 N N . ASN B 1 32 ? 15.719 -13.914 7.406 1 81.5 32 ASN B N 1
ATOM 2382 C CA . ASN B 1 32 ? 14.594 -13.07 7.812 1 81.5 32 ASN B CA 1
ATOM 2383 C C . ASN B 1 32 ? 13.672 -12.766 6.637 1 81.5 32 ASN B C 1
ATOM 2385 O O . ASN B 1 32 ? 13.102 -11.68 6.559 1 81.5 32 ASN B O 1
ATOM 2389 N N . ILE B 1 33 ? 13.492 -13.844 5.734 1 87.12 33 ILE B N 1
ATOM 2390 C CA . ILE B 1 33 ? 12.695 -13.656 4.523 1 87.12 33 ILE B CA 1
ATOM 2391 C C . ILE B 1 33 ? 11.234 -13.43 4.898 1 87.12 33 ILE B C 1
ATOM 2393 O O . ILE B 1 33 ? 10.602 -12.492 4.406 1 87.12 33 ILE B O 1
ATOM 2397 N N . PRO B 1 34 ? 10.711 -14.258 5.859 1 86.25 34 PRO B N 1
ATOM 2398 C CA . PRO B 1 34 ? 9.305 -14.055 6.215 1 86.25 34 PRO B CA 1
ATOM 2399 C C . PRO B 1 34 ? 9.039 -12.664 6.785 1 86.25 34 PRO B C 1
ATOM 2401 O O . PRO B 1 34 ? 8.078 -12 6.383 1 86.25 34 PRO B O 1
ATOM 2404 N N . LYS B 1 35 ? 9.906 -12.227 7.629 1 89.25 35 LYS B N 1
ATOM 2405 C CA . LYS B 1 35 ? 9.734 -10.914 8.242 1 89.25 35 LYS B CA 1
ATOM 2406 C C . LYS B 1 35 ? 9.883 -9.797 7.203 1 89.25 35 LYS B C 1
ATOM 2408 O O . LYS B 1 35 ? 9.109 -8.844 7.199 1 89.25 35 LYS B O 1
ATOM 2413 N N . LEU B 1 36 ? 10.93 -9.906 6.375 1 92.62 36 LEU B N 1
ATOM 2414 C CA . LEU B 1 36 ? 11.164 -8.938 5.312 1 92.62 36 LEU B CA 1
ATOM 2415 C C . LEU B 1 36 ? 9.961 -8.859 4.375 1 92.62 36 LEU B C 1
ATOM 2417 O O . LEU B 1 36 ? 9.523 -7.766 4.012 1 92.62 36 LEU B O 1
ATOM 2421 N N . SER B 1 37 ? 9.422 -10.039 4.043 1 94.25 37 SER B N 1
ATOM 2422 C CA . SER B 1 37 ? 8.266 -10.109 3.146 1 94.25 37 SER B CA 1
ATOM 2423 C C . SER B 1 37 ? 7.043 -9.445 3.771 1 94.25 37 SER B C 1
ATOM 2425 O O . SER B 1 37 ? 6.32 -8.703 3.102 1 94.25 37 SER B O 1
ATOM 2427 N N . GLU B 1 38 ? 6.863 -9.695 5.012 1 93.75 38 GLU B N 1
ATOM 2428 C CA . GLU B 1 38 ? 5.75 -9.086 5.73 1 93.75 38 GLU B CA 1
ATOM 2429 C C . GLU B 1 38 ? 5.844 -7.562 5.707 1 93.75 38 GLU B C 1
ATOM 2431 O O . GLU B 1 38 ? 4.852 -6.875 5.449 1 93.75 38 GLU B O 1
ATOM 2436 N N . GLU B 1 39 ? 7.027 -7.062 5.945 1 95.19 39 GLU B N 1
ATOM 2437 C CA . GLU B 1 39 ? 7.246 -5.621 5.945 1 95.19 39 GLU B CA 1
ATOM 2438 C C . GLU B 1 39 ? 6.957 -5.02 4.57 1 95.19 39 GLU B C 1
ATOM 2440 O O . GLU B 1 39 ? 6.305 -3.98 4.465 1 95.19 39 GLU B O 1
ATOM 2445 N N . ILE B 1 40 ? 7.406 -5.676 3.541 1 96.88 40 ILE B N 1
ATOM 2446 C CA . ILE B 1 40 ? 7.27 -5.207 2.168 1 96.88 40 ILE B CA 1
ATOM 2447 C C . ILE B 1 40 ? 5.797 -5.172 1.776 1 96.88 40 ILE B C 1
ATOM 2449 O O . ILE B 1 40 ? 5.336 -4.227 1.133 1 96.88 40 ILE B O 1
ATOM 2453 N N . MET B 1 41 ? 5.008 -6.082 2.287 1 96.94 41 MET B N 1
ATOM 2454 C CA . MET B 1 41 ? 3.643 -6.289 1.819 1 96.94 41 MET B CA 1
ATOM 2455 C C . MET B 1 41 ? 2.666 -5.402 2.584 1 96.94 41 MET B C 1
ATOM 2457 O O . MET B 1 41 ? 1.509 -5.258 2.184 1 96.94 41 MET B O 1
ATOM 2461 N N . LYS B 1 42 ? 3.111 -4.742 3.643 1 96.19 42 LYS B N 1
ATOM 2462 C CA . LYS B 1 42 ? 2.215 -3.922 4.453 1 96.19 42 LYS B CA 1
ATOM 2463 C C . LYS B 1 42 ? 1.508 -2.873 3.602 1 96.19 42 LYS B C 1
ATOM 2465 O O . LYS B 1 42 ? 2.102 -2.312 2.678 1 96.19 42 LYS B O 1
ATOM 2470 N N . GLU B 1 43 ? 0.314 -2.588 3.99 1 94.69 43 GLU B N 1
ATOM 2471 C CA . GLU B 1 43 ? -0.43 -1.53 3.312 1 94.69 43 GLU B CA 1
ATOM 2472 C C . GLU B 1 43 ? 0.282 -0.187 3.438 1 94.69 43 GLU B C 1
ATOM 2474 O O . GLU B 1 43 ? 0.144 0.678 2.57 1 94.69 43 GLU B O 1
ATOM 2479 N N . THR B 1 44 ? 1.082 -0.011 4.488 1 96.38 44 THR B N 1
ATOM 2480 C CA . THR B 1 44 ? 1.811 1.232 4.711 1 96.38 44 THR B CA 1
ATOM 2481 C C . THR B 1 44 ? 3.088 1.27 3.879 1 96.38 44 THR B C 1
ATOM 2483 O O . THR B 1 44 ? 3.764 2.299 3.814 1 96.38 44 THR B O 1
ATOM 2486 N N . ASN B 1 45 ? 3.443 0.131 3.248 1 97.5 45 ASN B N 1
ATOM 2487 C CA . ASN B 1 45 ? 4.613 0.036 2.385 1 97.5 45 ASN B CA 1
ATOM 2488 C C . ASN B 1 45 ? 4.219 -0.18 0.927 1 97.5 45 ASN B C 1
ATOM 2490 O O . ASN B 1 45 ? 3.492 0.63 0.35 1 97.5 45 ASN B O 1
ATOM 2494 N N . LEU B 1 46 ? 4.59 -1.284 0.304 1 98.25 46 LEU B N 1
ATOM 2495 C CA . LEU B 1 46 ? 4.316 -1.438 -1.121 1 98.25 46 LEU B CA 1
ATOM 2496 C C . LEU B 1 46 ? 2.953 -2.08 -1.348 1 98.25 46 LEU B C 1
ATOM 2498 O O . LEU B 1 46 ? 2.432 -2.061 -2.465 1 98.25 46 LEU B O 1
ATOM 2502 N N . TYR B 1 47 ? 2.305 -2.582 -0.404 1 97.31 47 TYR B N 1
ATOM 2503 C CA . TYR B 1 47 ? 1.038 -3.297 -0.526 1 97.31 47 TYR B CA 1
ATOM 2504 C C . TYR B 1 47 ? 1.122 -4.375 -1.601 1 97.31 47 TYR B C 1
ATOM 2506 O O . TYR B 1 47 ? 1.325 -4.07 -2.779 1 97.31 47 TYR B O 1
ATOM 2514 N N . ALA B 1 48 ? 0.942 -5.531 -1.267 1 97.5 48 ALA B N 1
ATOM 2515 C CA . ALA B 1 48 ? 0.942 -6.676 -2.174 1 97.5 48 ALA B CA 1
ATOM 2516 C C . ALA B 1 48 ? 0.419 -7.93 -1.478 1 97.5 48 ALA B C 1
ATOM 2518 O O . ALA B 1 48 ? 0.165 -7.918 -0.271 1 97.5 48 ALA B O 1
ATOM 2519 N N . GLU B 1 49 ? 0.226 -8.984 -2.26 1 95.75 49 GLU B N 1
ATOM 2520 C CA . GLU B 1 49 ? -0.292 -10.234 -1.712 1 95.75 49 GLU B CA 1
ATOM 2521 C C . GLU B 1 49 ? 0.815 -11.273 -1.569 1 95.75 49 GLU B C 1
ATOM 2523 O O . GLU B 1 49 ? 0.669 -12.242 -0.826 1 95.75 49 GLU B O 1
ATOM 2528 N N . GLN B 1 50 ? 1.949 -11.031 -2.277 1 96.31 50 GLN B N 1
ATOM 2529 C CA . GLN B 1 50 ? 3.055 -11.977 -2.193 1 96.31 50 GLN B CA 1
ATOM 2530 C C . GLN B 1 50 ? 4.371 -11.32 -2.598 1 96.31 50 GLN B C 1
ATOM 2532 O O . GLN B 1 50 ? 4.379 -10.281 -3.26 1 96.31 50 GLN B O 1
ATOM 2537 N N . VAL B 1 51 ? 5.484 -11.938 -2.111 1 97.12 51 VAL B N 1
ATOM 2538 C CA . VAL B 1 51 ? 6.836 -11.477 -2.418 1 97.12 51 VAL B CA 1
ATOM 2539 C C . VAL B 1 51 ? 7.684 -12.648 -2.902 1 97.12 51 VAL B C 1
ATOM 2541 O O . VAL B 1 51 ? 7.574 -13.766 -2.379 1 97.12 51 VAL B O 1
ATOM 2544 N N . GLY B 1 52 ? 8.422 -12.391 -3.947 1 96.75 52 GLY B N 1
ATOM 2545 C CA . GLY B 1 52 ? 9.445 -13.297 -4.426 1 96.75 52 GLY B CA 1
ATOM 2546 C C . GLY B 1 52 ? 10.812 -12.648 -4.551 1 96.75 52 GLY B C 1
ATOM 2547 O O . GLY B 1 52 ? 10.906 -11.445 -4.801 1 96.75 52 GLY B O 1
ATOM 2548 N N . PHE B 1 53 ? 11.805 -13.438 -4.375 1 96.31 53 PHE B N 1
ATOM 2549 C CA . PHE B 1 53 ? 13.195 -13.008 -4.48 1 96.31 53 PHE B CA 1
ATOM 2550 C C . PHE B 1 53 ? 13.875 -13.664 -5.68 1 96.31 53 PHE B C 1
ATOM 2552 O O . PHE B 1 53 ? 13.859 -14.883 -5.816 1 96.31 53 PHE B O 1
ATOM 2559 N N . ILE B 1 54 ? 14.422 -12.789 -6.5 1 96.12 54 ILE B N 1
ATOM 2560 C CA . ILE B 1 54 ? 14.984 -13.312 -7.738 1 96.12 54 ILE B CA 1
ATOM 2561 C C . ILE B 1 54 ? 16.516 -13.25 -7.684 1 96.12 54 ILE B C 1
ATOM 2563 O O . ILE B 1 54 ? 17.078 -12.289 -7.168 1 96.12 54 ILE B O 1
ATOM 2567 N N . LYS B 1 55 ? 17.094 -14.281 -8.094 1 92.88 55 LYS B N 1
ATOM 2568 C CA . LYS B 1 55 ? 18.516 -14.383 -8.383 1 92.88 55 LYS B CA 1
ATOM 2569 C C . LYS B 1 55 ? 18.766 -15.219 -9.633 1 92.88 55 LYS B C 1
ATOM 2571 O O . LYS B 1 55 ? 18.391 -16.391 -9.688 1 92.88 55 LYS B O 1
ATOM 2576 N N . ASP B 1 56 ? 19.328 -14.508 -10.625 1 91.31 56 ASP B N 1
ATOM 2577 C CA . ASP B 1 56 ? 19.5 -15.164 -11.922 1 91.31 56 ASP B CA 1
ATOM 2578 C C . ASP B 1 56 ? 18.156 -15.664 -12.461 1 91.31 56 ASP B C 1
ATOM 2580 O O . ASP B 1 56 ? 17.219 -14.891 -12.617 1 91.31 56 ASP B O 1
ATOM 2584 N N . SER B 1 57 ? 18.047 -16.969 -12.664 1 94.62 57 SER B N 1
ATOM 2585 C CA . SER B 1 57 ? 16.812 -17.5 -13.242 1 94.62 57 SER B CA 1
ATOM 2586 C C . SER B 1 57 ? 15.953 -18.188 -12.18 1 94.62 57 SER B C 1
ATOM 2588 O O . SER B 1 57 ? 14.984 -18.875 -12.508 1 94.62 57 SER B O 1
ATOM 2590 N N . HIS B 1 58 ? 16.297 -17.953 -10.891 1 95.88 58 HIS B N 1
ATOM 2591 C CA . HIS B 1 58 ? 15.57 -18.609 -9.812 1 95.88 58 HIS B CA 1
ATOM 2592 C C . HIS B 1 58 ? 14.664 -17.641 -9.07 1 95.88 58 HIS B C 1
ATOM 2594 O O . HIS B 1 58 ? 15.094 -16.531 -8.719 1 95.88 58 HIS B O 1
ATOM 2600 N N . LEU B 1 59 ? 13.484 -18.062 -8.891 1 96.81 59 LEU B N 1
ATOM 2601 C CA . LEU B 1 59 ? 12.5 -17.344 -8.078 1 96.81 59 LEU B CA 1
ATOM 2602 C C . LEU B 1 59 ? 12.273 -18.062 -6.754 1 96.81 59 LEU B C 1
ATOM 2604 O O . LEU B 1 59 ? 11.773 -19.188 -6.727 1 96.81 59 LEU B O 1
ATOM 2608 N N . GLN B 1 60 ? 12.672 -17.406 -5.656 1 94.88 60 GLN B N 1
ATOM 2609 C CA . GLN B 1 60 ? 12.398 -17.906 -4.309 1 94.88 60 GLN B CA 1
ATOM 2610 C C . GLN B 1 60 ? 11.18 -17.203 -3.701 1 94.88 60 GLN B C 1
ATOM 2612 O O . GLN B 1 60 ? 11.234 -16 -3.398 1 94.88 60 GLN B O 1
ATOM 2617 N N . MET B 1 61 ? 10.117 -17.953 -3.473 1 93.94 61 MET B N 1
ATOM 2618 C CA . MET B 1 61 ? 8.922 -17.375 -2.875 1 93.94 61 MET B CA 1
ATOM 2619 C C . MET B 1 61 ? 9.094 -17.188 -1.372 1 93.94 61 MET B C 1
ATOM 2621 O O . MET B 1 61 ? 9.859 -17.922 -0.739 1 93.94 61 MET B O 1
ATOM 2625 N N . MET B 1 62 ? 8.352 -16.266 -0.828 1 92.38 62 MET B N 1
ATOM 2626 C CA . MET B 1 62 ? 8.461 -15.898 0.581 1 92.38 62 MET B CA 1
ATOM 2627 C C . MET B 1 62 ? 8.203 -17.109 1.48 1 92.38 62 MET B C 1
ATOM 2629 O O . MET B 1 62 ? 8.742 -17.188 2.586 1 92.38 62 MET B O 1
ATOM 2633 N N . GLY B 1 63 ? 7.359 -18.031 1.033 1 88.5 63 GLY B N 1
ATOM 2634 C CA . GLY B 1 63 ? 7.07 -19.203 1.838 1 88.5 63 GLY B CA 1
ATOM 2635 C C . GLY B 1 63 ? 7.758 -20.453 1.332 1 88.5 63 GLY B C 1
ATOM 2636 O O . GLY B 1 63 ? 7.527 -21.547 1.853 1 88.5 63 GLY B O 1
ATOM 2637 N N . GLY B 1 64 ? 8.523 -20.328 0.282 1 90.25 64 GLY B N 1
ATOM 2638 C CA . GLY B 1 64 ? 9.219 -21.469 -0.292 1 90.25 64 GLY B CA 1
ATOM 2639 C C . GLY B 1 64 ? 8.328 -22.328 -1.164 1 90.25 64 GLY B C 1
ATOM 2640 O O . GLY B 1 64 ? 8.758 -23.391 -1.639 1 90.25 64 GLY B O 1
ATOM 2641 N N . GLU B 1 65 ? 7.145 -21.953 -1.427 1 89.88 65 GLU B N 1
ATOM 2642 C CA . GLU B 1 65 ? 6.176 -22.703 -2.215 1 89.88 65 GLU B CA 1
ATOM 2643 C C . GLU B 1 65 ? 6.309 -22.391 -3.703 1 89.88 65 GLU B C 1
ATOM 2645 O O . GLU B 1 65 ? 6.961 -21.422 -4.078 1 89.88 65 GLU B O 1
ATOM 2650 N N . PHE B 1 66 ? 5.762 -23.25 -4.527 1 94.06 66 PHE B N 1
ATOM 2651 C CA . PHE B 1 66 ? 5.543 -22.891 -5.93 1 94.06 66 PHE B CA 1
ATOM 2652 C C . PHE B 1 66 ? 4.371 -21.938 -6.074 1 94.06 66 PHE B C 1
ATOM 2654 O O . PHE B 1 66 ? 3.352 -22.078 -5.398 1 94.06 66 PHE B O 1
ATOM 2661 N N . CYS B 1 67 ? 4.57 -20.984 -6.953 1 96 67 CYS B N 1
ATOM 2662 C CA . CYS B 1 67 ? 3.492 -20.047 -7.25 1 96 67 CYS B CA 1
ATOM 2663 C C . CYS B 1 67 ? 3.414 -19.766 -8.75 1 96 67 CYS B C 1
ATOM 2665 O O . CYS B 1 67 ? 4.309 -19.125 -9.312 1 96 67 CYS B O 1
ATOM 2667 N N . GLY B 1 68 ? 2.301 -20.188 -9.391 1 97.94 68 GLY B N 1
ATOM 2668 C CA . GLY B 1 68 ? 2.117 -19.969 -10.82 1 97.94 68 GLY B CA 1
ATOM 2669 C C . GLY B 1 68 ? 2.082 -18.516 -11.203 1 97.94 68 GLY B C 1
ATOM 2670 O O . GLY B 1 68 ? 2.709 -18.109 -12.188 1 97.94 68 GLY B O 1
ATOM 2671 N N . ASN B 1 69 ? 1.38 -17.719 -10.477 1 98.5 69 ASN B N 1
ATOM 2672 C CA . ASN B 1 69 ? 1.267 -16.297 -10.766 1 98.5 69 ASN B CA 1
ATOM 2673 C C . ASN B 1 69 ? 2.619 -15.594 -10.664 1 98.5 69 ASN B C 1
ATOM 2675 O O . ASN B 1 69 ? 2.984 -14.812 -11.547 1 98.5 69 ASN B O 1
ATOM 2679 N N . ALA B 1 70 ? 3.369 -15.898 -9.641 1 98.62 70 ALA B N 1
ATOM 2680 C CA . ALA B 1 70 ? 4.68 -15.281 -9.469 1 98.62 70 ALA B CA 1
ATOM 2681 C C . ALA B 1 70 ? 5.641 -15.703 -10.57 1 98.62 70 ALA B C 1
ATOM 2683 O O . ALA B 1 70 ? 6.473 -14.914 -11.023 1 98.62 70 ALA B O 1
ATOM 2684 N N . SER B 1 71 ? 5.547 -16.953 -10.945 1 98.81 71 SER B N 1
ATOM 2685 C CA . SER B 1 71 ? 6.383 -17.453 -12.031 1 98.81 71 SER B CA 1
ATOM 2686 C C . SER B 1 71 ? 6.07 -16.719 -13.344 1 98.81 71 SER B C 1
ATOM 2688 O O . SER B 1 71 ? 6.984 -16.312 -14.062 1 98.81 71 SER B O 1
ATOM 2690 N N . ARG B 1 72 ? 4.816 -16.594 -13.633 1 98.88 72 ARG B N 1
ATOM 2691 C CA . ARG B 1 72 ? 4.414 -15.82 -14.805 1 98.88 72 ARG B CA 1
ATOM 2692 C C . ARG B 1 72 ? 4.895 -14.383 -14.711 1 98.88 72 ARG B C 1
ATOM 2694 O O . ARG B 1 72 ? 5.336 -13.797 -15.703 1 98.88 72 ARG B O 1
ATOM 2701 N N . ALA B 1 73 ? 4.785 -13.82 -13.531 1 98.88 73 ALA B N 1
ATOM 2702 C CA . ALA B 1 73 ? 5.285 -12.461 -13.289 1 98.88 73 ALA B CA 1
ATOM 2703 C C . ALA B 1 73 ? 6.777 -12.367 -13.594 1 98.88 73 ALA B C 1
ATOM 2705 O O . ALA B 1 73 ? 7.219 -11.469 -14.305 1 98.88 73 ALA B O 1
ATOM 2706 N N . PHE B 1 74 ? 7.551 -13.352 -13.078 1 98.88 74 PHE B N 1
ATOM 2707 C CA . PHE B 1 74 ? 9 -13.352 -13.258 1 98.88 74 PHE B CA 1
ATOM 2708 C C . PHE B 1 74 ? 9.359 -13.484 -14.734 1 98.88 74 PHE B C 1
ATOM 2710 O O . PHE B 1 74 ? 10.18 -12.719 -15.25 1 98.88 74 PHE B O 1
ATOM 2717 N N . ALA B 1 75 ? 8.734 -14.344 -15.391 1 98.88 75 ALA B N 1
ATOM 2718 C CA . ALA B 1 75 ? 8.992 -14.516 -16.812 1 98.88 75 ALA B CA 1
ATOM 2719 C C . ALA B 1 75 ? 8.641 -13.25 -17.594 1 98.88 75 ALA B C 1
ATOM 2721 O O . ALA B 1 75 ? 9.359 -12.859 -18.516 1 98.88 75 ALA B O 1
ATOM 2722 N N . SER B 1 76 ? 7.523 -12.641 -17.281 1 98.88 76 SER B N 1
ATOM 2723 C CA . SER B 1 76 ? 7.125 -11.406 -17.953 1 98.88 76 SER B CA 1
ATOM 2724 C C . SER B 1 76 ? 8.125 -10.281 -17.672 1 98.88 76 SER B C 1
ATOM 2726 O O . SER B 1 76 ? 8.359 -9.43 -18.531 1 98.88 76 SER B O 1
ATOM 2728 N N . LEU B 1 77 ? 8.688 -10.25 -16.438 1 98.69 77 LEU B N 1
ATOM 2729 C CA . LEU B 1 77 ? 9.742 -9.297 -16.141 1 98.69 77 LEU B CA 1
ATOM 2730 C C . LEU B 1 77 ? 10.945 -9.5 -17.062 1 98.69 77 LEU B C 1
ATOM 2732 O O . LEU B 1 77 ? 11.523 -8.539 -17.562 1 98.69 77 LEU B O 1
ATOM 2736 N N . LEU B 1 78 ? 11.328 -10.797 -17.219 1 98.44 78 LEU B N 1
ATOM 2737 C CA . LEU B 1 78 ? 12.422 -11.102 -18.141 1 98.44 78 LEU B CA 1
ATOM 2738 C C . LEU B 1 78 ? 12.117 -10.57 -19.547 1 98.44 78 LEU B C 1
ATOM 2740 O O . LEU B 1 78 ? 12.992 -9.992 -20.188 1 98.44 78 LEU B O 1
ATOM 2744 N N . ALA B 1 79 ? 10.93 -10.75 -20 1 98.5 79 ALA B N 1
ATOM 2745 C CA . ALA B 1 79 ? 10.523 -10.234 -21.312 1 98.5 79 ALA B CA 1
ATOM 2746 C C . ALA B 1 79 ? 10.602 -8.711 -21.344 1 98.5 79 ALA B C 1
ATOM 2748 O O . ALA B 1 79 ? 11.078 -8.133 -22.328 1 98.5 79 ALA B O 1
ATOM 2749 N N . PHE B 1 80 ? 10.117 -8.125 -20.359 1 97.94 80 PHE B N 1
ATOM 2750 C CA . PHE B 1 80 ? 10.094 -6.668 -20.234 1 97.94 80 PHE B CA 1
ATOM 2751 C C . PHE B 1 80 ? 11.5 -6.094 -20.359 1 97.94 80 PHE B C 1
ATOM 2753 O O . PHE B 1 80 ? 11.688 -5.012 -20.906 1 97.94 80 PHE B O 1
ATOM 2760 N N . ARG B 1 81 ? 12.453 -6.824 -19.812 1 97.25 81 ARG B N 1
ATOM 2761 C CA . ARG B 1 81 ? 13.836 -6.367 -19.766 1 97.25 81 ARG B CA 1
ATOM 2762 C C . ARG B 1 81 ? 14.602 -6.84 -21 1 97.25 81 ARG B C 1
ATOM 2764 O O . ARG B 1 81 ? 15.742 -6.441 -21.219 1 97.25 81 ARG B O 1
ATOM 2771 N N . ASP B 1 82 ? 14.016 -7.645 -21.797 1 97.56 82 ASP B N 1
ATOM 2772 C CA . ASP B 1 82 ? 14.648 -8.273 -22.969 1 97.56 82 ASP B CA 1
ATOM 2773 C C . ASP B 1 82 ? 14.555 -7.367 -24.188 1 97.56 82 ASP B C 1
ATOM 2775 O O . ASP B 1 82 ? 13.492 -7.246 -24.797 1 97.56 82 ASP B O 1
ATOM 2779 N N . LYS B 1 83 ? 15.641 -6.871 -24.641 1 95.88 83 LYS B N 1
ATOM 2780 C CA . LYS B 1 83 ? 15.688 -5.98 -25.797 1 95.88 83 LYS B CA 1
ATOM 2781 C C . LYS B 1 83 ? 15.297 -6.719 -27.078 1 95.88 83 LYS B C 1
ATOM 2783 O O . LYS B 1 83 ? 14.875 -6.094 -28.062 1 95.88 83 LYS B O 1
ATOM 2788 N N . ASP B 1 84 ? 15.367 -8.016 -26.984 1 95.75 84 ASP B N 1
ATOM 2789 C CA . ASP B 1 84 ? 15.086 -8.812 -28.172 1 95.75 84 ASP B CA 1
ATOM 2790 C C . ASP B 1 84 ? 13.648 -9.328 -28.156 1 95.75 84 ASP B C 1
ATOM 2792 O O . ASP B 1 84 ? 13.227 -10.031 -29.078 1 95.75 84 ASP B O 1
ATOM 2796 N N . PHE B 1 85 ? 12.953 -9.039 -27.031 1 96.75 85 PHE B N 1
ATOM 2797 C CA . PHE B 1 85 ? 11.555 -9.445 -26.969 1 96.75 85 PHE B CA 1
ATOM 2798 C C . PHE B 1 85 ? 10.719 -8.641 -27.969 1 96.75 85 PHE B C 1
ATOM 2800 O O . PHE B 1 85 ? 10.836 -7.418 -28.031 1 96.75 85 PHE B O 1
ATOM 2807 N N . SER B 1 86 ? 9.891 -9.242 -28.703 1 92.19 86 SER B N 1
ATOM 2808 C CA . SER B 1 86 ? 9.016 -8.547 -29.641 1 92.19 86 SER B CA 1
ATOM 2809 C C . SER B 1 86 ? 7.555 -8.953 -29.438 1 92.19 86 SER B C 1
ATOM 2811 O O . SER B 1 86 ? 6.805 -8.266 -28.75 1 92.19 86 SER B O 1
ATOM 2813 N N . LYS B 1 87 ? 7.211 -10.164 -29.922 1 96.12 87 LYS B N 1
ATOM 2814 C CA . LYS B 1 87 ? 5.805 -10.547 -29.875 1 96.12 87 LYS B CA 1
ATOM 2815 C C . LYS B 1 87 ? 5.59 -11.719 -28.906 1 96.12 87 LYS B C 1
ATOM 2817 O O . LYS B 1 87 ? 4.633 -11.719 -28.125 1 96.12 87 LYS B O 1
ATOM 2822 N N . GLN B 1 88 ? 6.395 -12.68 -28.984 1 98.19 88 GLN B N 1
ATOM 2823 C CA . GLN B 1 88 ? 6.27 -13.906 -28.219 1 98.19 88 GLN B CA 1
ATOM 2824 C C . GLN B 1 88 ? 7.629 -14.57 -28.016 1 98.19 88 GLN B C 1
ATOM 2826 O O . GLN B 1 88 ? 8.453 -14.609 -28.938 1 98.19 88 GLN B O 1
ATOM 2831 N N . LYS B 1 89 ? 7.887 -15.062 -26.828 1 98.5 89 LYS B N 1
ATOM 2832 C CA . LYS B 1 89 ? 9.117 -15.766 -26.516 1 98.5 89 LYS B CA 1
ATOM 2833 C C . LYS B 1 89 ? 8.938 -16.656 -25.281 1 98.5 89 LYS B C 1
ATOM 2835 O O . LYS B 1 89 ? 8.18 -16.312 -24.375 1 98.5 89 LYS B O 1
ATOM 2840 N N . ASN B 1 90 ? 9.602 -17.766 -25.266 1 98.38 90 ASN B N 1
ATOM 2841 C CA . ASN B 1 90 ? 9.633 -18.625 -24.094 1 98.38 90 ASN B CA 1
ATOM 2842 C C . ASN B 1 90 ? 10.797 -18.281 -23.172 1 98.38 90 ASN B C 1
ATOM 2844 O O . ASN B 1 90 ? 11.898 -18 -23.641 1 98.38 90 ASN B O 1
ATOM 2848 N N . TYR B 1 91 ? 10.523 -18.312 -21.891 1 98.44 91 TYR B N 1
ATOM 2849 C CA . TYR B 1 91 ? 11.555 -18.109 -20.875 1 98.44 91 TYR B CA 1
ATOM 2850 C C . TYR B 1 91 ? 11.609 -19.297 -19.906 1 98.44 91 TYR B C 1
ATOM 2852 O O . TYR B 1 91 ? 10.578 -19.797 -19.484 1 98.44 91 TYR B O 1
ATOM 2860 N N . ASN B 1 92 ? 12.852 -19.797 -19.641 1 98.12 92 ASN B N 1
ATOM 2861 C CA . ASN B 1 92 ? 13.07 -20.859 -18.672 1 98.12 92 ASN B CA 1
ATOM 2862 C C . ASN B 1 92 ? 13.445 -20.297 -17.297 1 98.12 92 ASN B C 1
ATOM 2864 O O . ASN B 1 92 ? 14.414 -19.547 -17.172 1 98.12 92 ASN B O 1
ATOM 2868 N N . ILE B 1 93 ? 12.633 -20.672 -16.297 1 98.19 93 ILE B N 1
ATOM 2869 C CA . ILE B 1 93 ? 12.898 -20.219 -14.945 1 98.19 93 ILE B CA 1
ATOM 2870 C C . ILE B 1 93 ? 12.734 -21.375 -13.969 1 98.19 93 ILE B C 1
ATOM 2872 O O . ILE B 1 93 ? 12.227 -22.438 -14.336 1 98.19 93 ILE B O 1
ATOM 2876 N N . THR B 1 94 ? 13.289 -21.188 -12.75 1 97.44 94 THR B N 1
ATOM 2877 C CA . THR B 1 94 ? 13.023 -22.094 -11.641 1 97.44 94 THR B CA 1
ATOM 2878 C C . THR B 1 94 ? 12.312 -21.375 -10.5 1 97.44 94 THR B C 1
ATOM 2880 O O . THR B 1 94 ? 12.406 -20.156 -10.383 1 97.44 94 THR B O 1
ATOM 2883 N N . CYS B 1 95 ? 11.547 -22.062 -9.805 1 96.5 95 CYS B N 1
ATOM 2884 C CA . CYS B 1 95 ? 10.797 -21.516 -8.672 1 96.5 95 CYS B CA 1
ATOM 2885 C C . CYS B 1 95 ? 10.859 -22.469 -7.477 1 96.5 95 CYS B C 1
ATOM 2887 O O . CYS B 1 95 ? 10.828 -23.688 -7.641 1 96.5 95 CYS B O 1
ATOM 2889 N N . SER B 1 96 ? 10.984 -21.875 -6.277 1 93.62 96 SER B N 1
ATOM 2890 C CA . SER B 1 96 ? 10.875 -22.703 -5.078 1 93.62 96 SER B CA 1
ATOM 2891 C C . SER B 1 96 ? 9.617 -23.562 -5.109 1 93.62 96 SER B C 1
ATOM 2893 O O . SER B 1 96 ? 8.609 -23.172 -5.703 1 93.62 96 SER B O 1
ATOM 2895 N N . GLY B 1 97 ? 9.68 -24.734 -4.453 1 91.88 97 GLY B N 1
ATOM 2896 C CA . GLY B 1 97 ? 8.547 -25.641 -4.375 1 91.88 97 GLY B CA 1
ATOM 2897 C C . GLY B 1 97 ? 8.367 -26.5 -5.621 1 91.88 97 GLY B C 1
ATOM 2898 O O . GLY B 1 97 ? 7.484 -27.344 -5.676 1 91.88 97 GLY B O 1
ATOM 2899 N N . GLU B 1 98 ? 9.141 -26.156 -6.629 1 92.56 98 GLU B N 1
ATOM 2900 C CA . GLU B 1 98 ? 9.125 -26.922 -7.871 1 92.56 98 GLU B CA 1
ATOM 2901 C C . GLU B 1 98 ? 10.539 -27.328 -8.281 1 92.56 98 GLU B C 1
ATOM 2903 O O . GLU B 1 98 ? 11.438 -26.484 -8.359 1 92.56 98 GLU B O 1
ATOM 2908 N N . SER B 1 99 ? 10.742 -28.625 -8.578 1 92.19 99 SER B N 1
ATOM 2909 C CA . SER B 1 99 ? 12.078 -29.141 -8.875 1 92.19 99 SER B CA 1
ATOM 2910 C C . SER B 1 99 ? 12.398 -29.016 -10.359 1 92.19 99 SER B C 1
ATOM 2912 O O . SER B 1 99 ? 13.57 -29.016 -10.75 1 92.19 99 SER B O 1
ATOM 2914 N N . LYS B 1 100 ? 11.414 -28.906 -11.172 1 94 100 LYS B N 1
ATOM 2915 C CA . LYS B 1 100 ? 11.633 -28.859 -12.609 1 94 100 LYS B CA 1
ATOM 2916 C C . LYS B 1 100 ? 11.789 -27.422 -13.102 1 94 100 LYS B C 1
ATOM 2918 O O . LYS B 1 100 ? 11.242 -26.5 -12.508 1 94 100 LYS B O 1
ATOM 2923 N N . VAL B 1 101 ? 12.531 -27.344 -14.133 1 96.94 101 VAL B N 1
ATOM 2924 C CA . VAL B 1 101 ? 12.602 -26.062 -14.844 1 96.94 101 VAL B CA 1
ATOM 2925 C C . VAL B 1 101 ? 11.258 -25.75 -15.492 1 96.94 101 VAL B C 1
ATOM 2927 O O . VAL B 1 101 ? 10.625 -26.641 -16.078 1 96.94 101 VAL B O 1
ATOM 2930 N N . LEU B 1 102 ? 10.859 -24.5 -15.312 1 97.12 102 LEU B N 1
ATOM 2931 C CA . LEU B 1 102 ? 9.586 -24.047 -15.859 1 97.12 102 LEU B CA 1
ATOM 2932 C C . LEU B 1 102 ? 9.789 -23.328 -17.188 1 97.12 102 LEU B C 1
ATOM 2934 O O . LEU B 1 102 ? 10.664 -22.453 -17.297 1 97.12 102 LEU B O 1
ATOM 2938 N N . ASP B 1 103 ? 9.055 -23.766 -18.156 1 97.31 103 ASP B N 1
ATOM 2939 C CA . ASP B 1 103 ? 8.992 -23.078 -19.438 1 97.31 103 ASP B CA 1
ATOM 2940 C C . ASP B 1 103 ? 7.746 -22.188 -19.516 1 97.31 103 ASP B C 1
ATOM 2942 O O . ASP B 1 103 ? 6.621 -22.688 -19.5 1 97.31 103 ASP B O 1
ATOM 2946 N N . VAL B 1 104 ? 7.957 -20.844 -19.625 1 98.75 104 VAL B N 1
ATOM 2947 C CA . VAL B 1 104 ? 6.848 -19.906 -19.625 1 98.75 104 VAL B CA 1
ATOM 2948 C C . VAL B 1 104 ? 6.766 -19.203 -20.984 1 98.75 104 VAL B C 1
ATOM 2950 O O . VAL B 1 104 ? 7.734 -18.594 -21.422 1 98.75 104 VAL B O 1
ATOM 2953 N N . ASP B 1 105 ? 5.59 -19.344 -21.656 1 98.88 105 ASP B N 1
ATOM 2954 C CA . ASP B 1 105 ? 5.312 -18.656 -22.922 1 98.88 105 ASP B CA 1
ATOM 2955 C C . ASP B 1 105 ? 4.812 -17.234 -22.672 1 98.88 105 ASP B C 1
ATOM 2957 O O . ASP B 1 105 ? 3.709 -17.047 -22.156 1 98.88 105 ASP B O 1
ATOM 2961 N N . VAL B 1 106 ? 5.598 -16.266 -23.016 1 98.88 106 VAL B N 1
ATOM 2962 C CA . VAL B 1 106 ? 5.246 -14.867 -22.797 1 98.88 106 VAL B CA 1
ATOM 2963 C C . VAL B 1 106 ? 4.926 -14.188 -24.125 1 98.88 106 VAL B C 1
ATOM 2965 O O . VAL B 1 106 ? 5.684 -14.312 -25.094 1 98.88 106 VAL B O 1
ATOM 2968 N N . ARG B 1 107 ? 3.756 -13.477 -24.141 1 98.88 107 ARG B N 1
ATOM 2969 C CA . ARG B 1 107 ? 3.289 -12.781 -25.328 1 98.88 107 ARG B CA 1
ATOM 2970 C C . ARG B 1 107 ? 2.965 -11.32 -25.016 1 98.88 107 ARG B C 1
ATOM 2972 O O . ARG B 1 107 ? 2.459 -11.016 -23.938 1 98.88 107 ARG B O 1
ATOM 2979 N N . ASN B 1 108 ? 3.225 -10.492 -26 1 97.38 108 ASN B N 1
ATOM 2980 C CA . ASN B 1 108 ? 2.83 -9.094 -25.859 1 97.38 108 ASN B CA 1
ATOM 2981 C C . ASN B 1 108 ? 1.312 -8.938 -25.891 1 97.38 108 ASN B C 1
ATOM 2983 O O . ASN B 1 108 ? 0.629 -9.586 -26.672 1 97.38 108 ASN B O 1
ATOM 2987 N N . ASP B 1 109 ? 0.801 -8.094 -24.969 1 96.31 109 ASP B N 1
ATOM 2988 C CA . ASP B 1 109 ? -0.64 -7.871 -24.891 1 96.31 109 ASP B CA 1
ATOM 2989 C C . ASP B 1 109 ? -0.989 -6.41 -25.172 1 96.31 109 ASP B C 1
ATOM 2991 O O . ASP B 1 109 ? -1.684 -5.77 -24.391 1 96.31 109 ASP B O 1
ATOM 2995 N N . GLY B 1 110 ? -0.455 -5.84 -26.125 1 93.25 110 GLY B N 1
ATOM 2996 C CA . GLY B 1 110 ? -0.889 -4.562 -26.656 1 93.25 110 GLY B CA 1
ATOM 2997 C C . GLY B 1 110 ? -0.098 -3.385 -26.125 1 93.25 110 GLY B C 1
ATOM 2998 O O . GLY B 1 110 ? -0.26 -2.256 -26.594 1 93.25 110 GLY B O 1
ATOM 2999 N N . ALA B 1 111 ? 0.659 -3.508 -25.125 1 94.44 111 ALA B N 1
ATOM 3000 C CA . ALA B 1 111 ? 1.511 -2.451 -24.578 1 94.44 111 ALA B CA 1
ATOM 3001 C C . ALA B 1 111 ? 2.84 -3.018 -24.078 1 94.44 111 ALA B C 1
ATOM 3003 O O . ALA B 1 111 ? 2.969 -4.227 -23.875 1 94.44 111 ALA B O 1
ATOM 3004 N N . LYS B 1 112 ? 3.805 -2.197 -23.953 1 94.31 112 LYS B N 1
ATOM 3005 C CA . LYS B 1 112 ? 5.164 -2.604 -23.594 1 94.31 112 LYS B CA 1
ATOM 3006 C C . LYS B 1 112 ? 5.195 -3.299 -22.234 1 94.31 112 LYS B C 1
ATOM 3008 O O . LYS B 1 112 ? 5.988 -4.219 -22.031 1 94.31 112 LYS B O 1
ATOM 3013 N N . ASN B 1 113 ? 4.355 -2.822 -21.359 1 97.31 113 ASN B N 1
ATOM 3014 C CA . ASN B 1 113 ? 4.398 -3.352 -20 1 97.31 113 ASN B CA 1
ATOM 3015 C C . ASN B 1 113 ? 3.275 -4.355 -19.766 1 97.31 113 ASN B C 1
ATOM 3017 O O . ASN B 1 113 ? 2.975 -4.688 -18.609 1 97.31 113 ASN B O 1
ATOM 3021 N N . LYS B 1 114 ? 2.578 -4.785 -20.797 1 97.94 114 LYS B N 1
ATOM 3022 C CA . LYS B 1 114 ? 1.465 -5.719 -20.656 1 97.94 114 LYS B CA 1
ATOM 3023 C C . LYS B 1 114 ? 1.732 -7.004 -21.438 1 97.94 114 LYS B C 1
ATOM 3025 O O . LYS B 1 114 ? 2.1 -6.961 -22.625 1 97.94 114 LYS B O 1
ATOM 3030 N N . PHE B 1 115 ? 1.541 -8.094 -20.781 1 98.75 115 PHE B N 1
ATOM 3031 C CA . PHE B 1 115 ? 1.84 -9.398 -21.359 1 98.75 115 PHE B CA 1
ATOM 3032 C C . PHE B 1 115 ? 0.71 -10.383 -21.078 1 98.75 115 PHE B C 1
ATOM 3034 O O . PHE B 1 115 ? -0.155 -10.125 -20.25 1 98.75 115 PHE B O 1
ATOM 3041 N N . LEU B 1 116 ? 0.637 -11.406 -21.906 1 98.88 116 LEU B N 1
ATOM 3042 C CA . LEU B 1 116 ? 0.054 -12.688 -21.531 1 98.88 116 LEU B CA 1
ATOM 3043 C C . LEU B 1 116 ? 1.143 -13.711 -21.234 1 98.88 116 LEU B C 1
ATOM 3045 O O . LEU B 1 116 ? 2.17 -13.758 -21.922 1 98.88 116 LEU B O 1
ATOM 3049 N N . ALA B 1 117 ? 0.978 -14.477 -20.266 1 98.94 117 ALA B N 1
ATOM 3050 C CA . ALA B 1 117 ? 1.9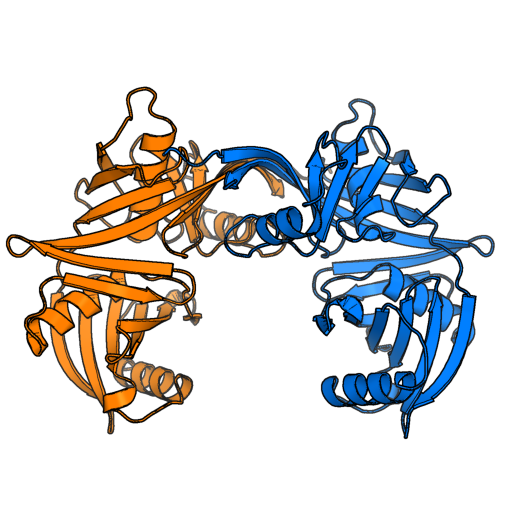65 -15.5 -19.906 1 98.94 117 ALA B CA 1
ATOM 3051 C C . ALA B 1 117 ? 1.291 -16.828 -19.609 1 98.94 117 ALA B C 1
ATOM 3053 O O . ALA B 1 117 ? 0.351 -16.906 -18.812 1 98.94 117 ALA B O 1
ATOM 3054 N N . LYS B 1 118 ? 1.749 -17.828 -20.281 1 98.88 118 LYS B N 1
ATOM 3055 C CA . LYS B 1 118 ? 1.235 -19.188 -20.172 1 98.88 118 LYS B CA 1
ATOM 3056 C C . LYS B 1 118 ? 2.271 -20.109 -19.547 1 98.88 118 LYS B C 1
ATOM 3058 O O . LYS B 1 118 ? 3.432 -20.141 -19.969 1 98.88 118 LYS B O 1
ATOM 3063 N N . ILE B 1 119 ? 1.854 -20.859 -18.562 1 98.75 119 ILE B N 1
ATOM 3064 C CA . ILE B 1 119 ? 2.775 -21.734 -17.844 1 98.75 119 ILE B CA 1
ATOM 3065 C C . ILE B 1 119 ? 2.139 -23.094 -17.641 1 98.75 119 ILE B C 1
ATOM 3067 O O . ILE B 1 119 ? 0.922 -23.203 -17.453 1 98.75 119 ILE B O 1
ATOM 3071 N N . LYS B 1 120 ? 3.01 -24.125 -17.734 1 97.75 120 LYS B N 1
ATOM 3072 C CA . LYS B 1 120 ? 2.557 -25.469 -17.406 1 97.75 120 LYS B CA 1
ATOM 3073 C C . LYS B 1 120 ? 2.418 -25.656 -15.898 1 97.75 120 LYS B C 1
ATOM 3075 O O . LYS B 1 120 ? 3.291 -25.234 -15.133 1 97.75 120 LYS B O 1
ATOM 3080 N N . MET B 1 121 ? 1.316 -26.219 -15.477 1 97.12 121 MET B N 1
ATOM 3081 C CA . MET B 1 121 ? 1.029 -26.391 -14.055 1 97.12 121 MET B CA 1
ATOM 3082 C C . MET B 1 121 ? 1.237 -27.844 -13.633 1 97.12 121 MET B C 1
ATOM 3084 O O . MET B 1 121 ? 1.19 -28.75 -14.469 1 97.12 121 MET B O 1
ATOM 3088 N N . PRO B 1 122 ? 1.546 -28 -12.367 1 91.25 122 PRO B N 1
ATOM 3089 C CA . PRO B 1 122 ? 1.73 -29.375 -11.898 1 91.25 122 PRO B CA 1
ATOM 3090 C C . PRO B 1 122 ? 0.454 -30.219 -11.992 1 91.25 122 PRO B C 1
ATOM 3092 O O . PRO B 1 122 ? -0.649 -29.656 -11.984 1 91.25 122 PRO B O 1
ATOM 3095 N N . LYS B 1 123 ? 0.699 -31.5 -12.023 1 91.81 123 LYS B N 1
ATOM 3096 C CA . LYS B 1 123 ? -0.423 -32.438 -12.023 1 91.81 123 LYS B CA 1
ATOM 3097 C C . LYS B 1 123 ? -0.974 -32.625 -10.617 1 91.81 123 LYS B C 1
ATOM 3099 O O . LYS B 1 123 ? -0.236 -32.5 -9.633 1 91.81 123 LYS B O 1
ATOM 3104 N N . PHE B 1 124 ? -2.252 -32.844 -10.578 1 95.06 124 PHE B N 1
ATOM 3105 C CA . PHE B 1 124 ? -2.887 -33.125 -9.289 1 95.06 124 PHE B CA 1
ATOM 3106 C C . PHE B 1 124 ? -2.518 -34.5 -8.797 1 95.06 124 PHE B C 1
ATOM 3108 O O . PHE B 1 124 ? -2.041 -35.344 -9.562 1 95.06 124 PHE B O 1
ATOM 3115 N N . LEU B 1 125 ? -2.643 -34.656 -7.508 1 96.94 125 LEU B N 1
ATOM 3116 C CA . LEU B 1 125 ? -2.463 -35.969 -6.891 1 96.94 125 LEU B CA 1
ATOM 3117 C C . LEU B 1 125 ? -3.744 -36.781 -6.98 1 96.94 125 LEU B C 1
ATOM 3119 O O . LEU B 1 125 ? -3.697 -38 -7.234 1 96.94 125 LEU B O 1
ATOM 3123 N N . SER B 1 126 ? -4.887 -36.156 -6.734 1 97.75 126 SER B N 1
ATOM 3124 C CA . SER B 1 126 ? -6.184 -36.812 -6.828 1 97.75 126 SER B CA 1
ATOM 3125 C C . SER B 1 126 ? -7.301 -35.812 -7.09 1 97.75 126 SER B C 1
ATOM 3127 O O . SER B 1 126 ? -7.141 -34.625 -6.836 1 97.75 126 SER B O 1
ATOM 3129 N N . LEU B 1 127 ? -8.328 -36.25 -7.723 1 98.06 127 LEU B N 1
ATOM 3130 C CA . LEU B 1 127 ? -9.555 -35.5 -8.008 1 98.06 127 LEU B CA 1
ATOM 3131 C C . LEU B 1 127 ? -10.781 -36.344 -7.66 1 98.06 127 LEU B C 1
ATOM 3133 O O . LEU B 1 127 ? -10.961 -37.438 -8.203 1 98.06 127 LEU B O 1
ATOM 3137 N N . GLU B 1 128 ? -11.617 -35.875 -6.707 1 97.06 128 GLU B N 1
ATOM 3138 C CA . GLU B 1 128 ? -12.789 -36.625 -6.262 1 97.06 128 GLU B CA 1
ATOM 3139 C C . GLU B 1 128 ? -13.977 -35.688 -6.016 1 97.06 128 GLU B C 1
ATOM 3141 O O . GLU B 1 128 ? -13.797 -34.5 -5.746 1 97.06 128 GLU B O 1
ATOM 3146 N N . GLU B 1 129 ? -15.125 -36.188 -6.207 1 97 129 GLU B N 1
ATOM 3147 C CA . GLU B 1 129 ? -16.344 -35.562 -5.719 1 97 129 GLU B CA 1
ATOM 3148 C C . GLU B 1 129 ? -16.688 -36.031 -4.309 1 97 129 GLU B C 1
ATOM 3150 O O . GLU B 1 129 ? -16.734 -37.219 -4.047 1 97 129 GLU B O 1
ATOM 3155 N N . ILE B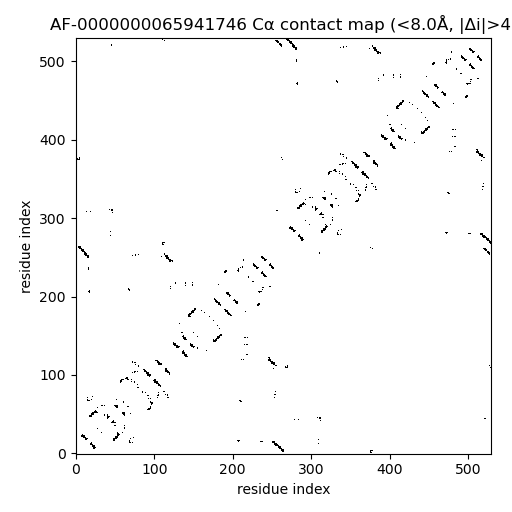 1 130 ? -16.906 -35.062 -3.5 1 96.62 130 ILE B N 1
ATOM 3156 C CA . ILE B 1 130 ? -17.156 -35.406 -2.109 1 96.62 130 ILE B CA 1
ATOM 3157 C C . ILE B 1 130 ? -18.391 -34.688 -1.602 1 96.62 130 ILE B C 1
ATOM 3159 O O . ILE B 1 130 ? -18.844 -33.688 -2.215 1 96.62 130 ILE B O 1
ATOM 3163 N N . ASN B 1 131 ? -18.875 -35.219 -0.488 1 95.31 131 ASN B N 1
ATOM 3164 C CA . ASN B 1 131 ? -19.922 -34.531 0.255 1 95.31 131 ASN B CA 1
ATOM 3165 C C . ASN B 1 131 ? -19.406 -34 1.59 1 95.31 131 ASN B C 1
ATOM 3167 O O . ASN B 1 131 ? -18.75 -34.719 2.336 1 95.31 131 ASN B O 1
ATOM 3171 N N . VAL B 1 132 ? -19.547 -32.812 1.744 1 94.06 132 VAL B N 1
ATOM 3172 C CA . VAL B 1 132 ? -19.312 -32.188 3.035 1 94.06 132 VAL B CA 1
ATOM 3173 C C . VAL B 1 132 ? -20.641 -31.703 3.627 1 94.06 132 VAL B C 1
ATOM 3175 O O . VAL B 1 132 ? -21.172 -30.656 3.219 1 94.06 132 VAL B O 1
ATOM 3178 N N . ASP B 1 133 ? -21.125 -32.5 4.543 1 93.38 133 ASP B N 1
ATOM 3179 C CA . ASP B 1 133 ? -22.5 -32.312 5.02 1 93.38 133 ASP B CA 1
ATOM 3180 C C . ASP B 1 133 ? -23.5 -32.438 3.873 1 93.38 133 ASP B C 1
ATOM 3182 O O . ASP B 1 133 ? -23.531 -33.469 3.189 1 93.38 133 ASP B O 1
ATOM 3186 N N . GLU B 1 134 ? -24.25 -31.359 3.678 1 91.94 134 GLU B N 1
ATOM 3187 C CA . GLU B 1 134 ? -25.281 -31.453 2.65 1 91.94 134 GLU B CA 1
ATOM 3188 C C . GLU B 1 134 ? -24.781 -30.922 1.31 1 91.94 134 GLU B C 1
ATOM 3190 O O . GLU B 1 134 ? -25.5 -30.969 0.308 1 91.94 134 GLU B O 1
ATOM 3195 N N . TYR B 1 135 ? -23.547 -30.594 1.277 1 94.06 135 TYR B N 1
ATOM 3196 C CA . TYR B 1 135 ? -23.031 -29.922 0.086 1 94.06 135 TYR B CA 1
ATOM 3197 C C . TYR B 1 135 ? -22.156 -30.859 -0.739 1 94.06 135 TYR B C 1
ATOM 3199 O O . TYR B 1 135 ? -21.391 -31.641 -0.185 1 94.06 135 TYR B O 1
ATOM 3207 N N . LYS B 1 136 ? -22.281 -30.688 -2.072 1 95.12 136 LYS B N 1
ATOM 3208 C CA . LYS B 1 136 ? -21.422 -31.406 -3.006 1 95.12 136 LYS B CA 1
ATOM 3209 C C . LYS B 1 136 ? -20.234 -30.547 -3.428 1 95.12 136 LYS B C 1
ATOM 3211 O O . LYS B 1 136 ? -20.406 -29.422 -3.896 1 95.12 136 LYS B O 1
ATOM 3216 N N . LEU B 1 137 ? -19.094 -31.094 -3.219 1 96.62 137 LEU B N 1
ATOM 3217 C CA . LEU B 1 137 ? -17.875 -30.359 -3.57 1 96.62 137 LEU B CA 1
ATOM 3218 C C . LEU B 1 137 ? -16.969 -31.219 -4.445 1 96.62 137 LEU B C 1
ATOM 3220 O O . LEU B 1 137 ? -17.016 -32.469 -4.379 1 96.62 137 LEU B O 1
ATOM 3224 N N . GLY B 1 138 ? -16.203 -30.531 -5.34 1 98.06 138 GLY B N 1
ATOM 3225 C CA . GLY B 1 138 ? -15.008 -31.172 -5.895 1 98.06 138 GLY B CA 1
ATOM 3226 C C . GLY B 1 138 ? -13.781 -31 -5.02 1 98.06 138 GLY B C 1
ATOM 3227 O O . GLY B 1 138 ? -13.578 -29.938 -4.426 1 98.06 138 GLY B O 1
ATOM 3228 N N . LEU B 1 139 ? -13.008 -32.031 -4.887 1 98.5 139 LEU B N 1
ATOM 3229 C CA . LEU B 1 139 ? -11.742 -31.969 -4.16 1 98.5 139 LEU B CA 1
ATOM 3230 C C . LEU B 1 139 ? -10.578 -32.344 -5.066 1 98.5 139 LEU B C 1
ATOM 3232 O O . LEU B 1 139 ? -10.531 -33.469 -5.602 1 98.5 139 LEU B O 1
ATOM 3236 N N . VAL B 1 140 ? -9.742 -31.406 -5.297 1 98.44 140 VAL B N 1
ATOM 3237 C CA . VAL B 1 140 ? -8.531 -31.609 -6.082 1 98.44 140 VAL B CA 1
ATOM 3238 C C . VAL B 1 140 ? -7.297 -31.453 -5.191 1 98.44 140 VAL B C 1
ATOM 3240 O O . VAL B 1 140 ? -7.059 -30.375 -4.648 1 98.44 140 VAL B O 1
ATOM 3243 N N . ARG B 1 141 ? -6.465 -32.438 -5.078 1 97.69 141 ARG B N 1
ATOM 3244 C CA . ARG B 1 141 ? -5.32 -32.438 -4.176 1 97.69 141 ARG B CA 1
ATOM 3245 C C . ARG B 1 141 ? -4.016 -32.25 -4.945 1 97.69 141 ARG B C 1
ATOM 3247 O O . ARG B 1 141 ? -3.777 -32.938 -5.941 1 97.69 141 ARG B O 1
ATOM 3254 N N . PHE B 1 142 ? -3.32 -31.281 -4.605 1 95.81 142 PHE B N 1
ATOM 3255 C CA . PHE B 1 142 ? -1.954 -31.062 -5.062 1 95.81 142 PHE B CA 1
ATOM 3256 C C . PHE B 1 142 ? -0.958 -31.297 -3.936 1 95.81 142 PHE B C 1
ATOM 3258 O O . PHE B 1 142 ? -1.352 -31.5 -2.785 1 95.81 142 PHE B O 1
ATOM 3265 N N . SER B 1 143 ? 0.351 -31.391 -4.355 1 91.56 143 SER B N 1
ATOM 3266 C CA . SER B 1 143 ? 1.366 -31.406 -3.309 1 91.56 143 SER B CA 1
ATOM 3267 C C . SER B 1 143 ? 1.338 -30.109 -2.506 1 91.56 143 SER B C 1
ATOM 3269 O O . SER B 1 143 ? 1.504 -29.016 -3.064 1 91.56 143 SER B O 1
ATOM 3271 N N . GLY B 1 144 ? 0.919 -30.172 -1.252 1 90.19 144 GLY B N 1
ATOM 3272 C CA . GLY B 1 144 ? 1.029 -29.047 -0.342 1 90.19 144 GLY B CA 1
ATOM 3273 C C . GLY B 1 144 ? -0.267 -28.266 -0.19 1 90.19 144 GLY B C 1
ATOM 3274 O O . GLY B 1 144 ? -0.381 -27.406 0.679 1 90.19 144 GLY B O 1
ATOM 3275 N N . ILE B 1 145 ? -1.23 -28.547 -1.085 1 95 145 ILE B N 1
ATOM 3276 C CA . ILE B 1 145 ? -2.461 -27.766 -0.966 1 95 145 ILE B CA 1
ATOM 3277 C C . ILE B 1 145 ? -3.633 -28.578 -1.525 1 95 145 ILE B C 1
ATOM 3279 O O . ILE B 1 145 ? -3.506 -29.234 -2.561 1 95 145 ILE B O 1
ATOM 3283 N N . ASN B 1 146 ? -4.762 -28.578 -0.821 1 97.81 146 ASN B N 1
ATOM 3284 C CA . ASN B 1 146 ? -6.027 -29.156 -1.263 1 97.81 146 ASN B CA 1
ATOM 3285 C C . ASN B 1 146 ? -7.004 -28.062 -1.724 1 97.81 146 ASN B C 1
ATOM 3287 O O . ASN B 1 146 ? -7.246 -27.094 -1.005 1 97.81 146 ASN B O 1
ATOM 3291 N N . HIS B 1 147 ? -7.527 -28.219 -2.932 1 98.56 147 HIS B N 1
ATOM 3292 C CA . HIS B 1 147 ? -8.5 -27.234 -3.418 1 98.56 147 HIS B CA 1
ATOM 3293 C C . HIS B 1 147 ? -9.898 -27.844 -3.465 1 98.56 147 HIS B C 1
ATOM 3295 O O . HIS B 1 147 ? -10.117 -28.875 -4.09 1 98.56 147 HIS B O 1
ATOM 3301 N N . PHE B 1 148 ? -10.82 -27.188 -2.787 1 98.62 148 PHE B N 1
ATOM 3302 C CA . PHE B 1 148 ? -12.234 -27.531 -2.834 1 98.62 148 PHE B CA 1
ATOM 3303 C C . PHE B 1 148 ? -12.969 -26.656 -3.844 1 98.62 148 PHE B C 1
ATOM 3305 O O . PHE B 1 148 ? -12.797 -25.422 -3.855 1 98.62 148 PHE B O 1
ATOM 3312 N N . ILE B 1 149 ? -13.711 -27.281 -4.754 1 98.38 149 ILE B N 1
ATOM 3313 C CA . ILE B 1 149 ? -14.562 -26.562 -5.695 1 98.38 149 ILE B CA 1
ATOM 3314 C C . ILE B 1 149 ? -16 -26.531 -5.184 1 98.38 149 ILE B C 1
ATOM 3316 O O . ILE B 1 149 ? -16.641 -27.578 -5.043 1 98.38 149 ILE B O 1
ATOM 3320 N N . PHE B 1 150 ? -16.453 -25.359 -4.891 1 97.94 150 PHE B N 1
ATOM 3321 C CA . PHE B 1 150 ? -17.828 -25.188 -4.41 1 97.94 150 PHE B CA 1
ATOM 3322 C C . PHE B 1 150 ? -18.656 -24.422 -5.426 1 97.94 150 PHE B C 1
ATOM 3324 O O . PHE B 1 150 ? -18.531 -23.203 -5.555 1 97.94 150 PHE B O 1
ATOM 3331 N N . ASN B 1 151 ? -19.547 -25.141 -6.133 1 96.12 151 ASN B N 1
ATOM 3332 C CA . ASN B 1 151 ? -20.469 -24.484 -7.059 1 96.12 151 ASN B CA 1
ATOM 3333 C C . ASN B 1 151 ? -21.609 -23.812 -6.324 1 96.12 151 ASN B C 1
ATOM 3335 O O . ASN B 1 151 ? -22.469 -24.469 -5.738 1 96.12 151 ASN B O 1
ATOM 3339 N N . ILE B 1 152 ? -21.688 -22.562 -6.418 1 95.12 152 ILE B N 1
ATOM 3340 C CA . ILE B 1 152 ? -22.594 -21.75 -5.617 1 95.12 152 ILE B CA 1
ATOM 3341 C C . ILE B 1 152 ? -24.047 -22.062 -5.977 1 95.12 152 ILE B C 1
ATOM 3343 O O . ILE B 1 152 ? -24.875 -22.281 -5.094 1 95.12 152 ILE B O 1
ATOM 3347 N N . LYS B 1 153 ? -24.344 -22.156 -7.254 1 90.88 153 LYS B N 1
ATOM 3348 C CA . LYS B 1 153 ? -25.703 -22.359 -7.719 1 90.88 153 LYS B CA 1
ATOM 3349 C C . LYS B 1 153 ? -26.188 -23.766 -7.395 1 90.88 153 LYS B C 1
ATOM 3351 O O . LYS B 1 153 ? -27.328 -23.953 -6.941 1 90.88 153 LYS B O 1
ATOM 3356 N N . GLU B 1 154 ? -25.328 -24.609 -7.66 1 90.38 154 GLU B N 1
ATOM 3357 C CA . GLU B 1 154 ? -25.688 -26 -7.445 1 90.38 154 GLU B CA 1
ATOM 3358 C C . GLU B 1 154 ? -25.969 -26.281 -5.973 1 90.38 154 GLU B C 1
ATOM 3360 O O . GLU B 1 154 ? -26.875 -27.047 -5.641 1 90.38 154 GLU B O 1
ATOM 3365 N N . ASN B 1 155 ? -25.234 -25.594 -5.133 1 91.88 155 ASN B N 1
ATOM 3366 C CA . ASN B 1 155 ? -25.375 -25.859 -3.701 1 91.88 155 ASN B CA 1
ATOM 3367 C C . ASN B 1 155 ? -26.312 -24.859 -3.035 1 91.88 155 ASN B C 1
ATOM 3369 O O . ASN B 1 155 ? -26.656 -25.016 -1.859 1 91.88 155 ASN B O 1
ATOM 3373 N N . LYS B 1 156 ? -26.797 -23.828 -3.611 1 84 156 LYS B N 1
ATOM 3374 C CA . LYS B 1 156 ? -27.766 -22.844 -3.137 1 84 156 LYS B CA 1
ATOM 3375 C C . LYS B 1 156 ? -27.312 -22.219 -1.817 1 84 156 LYS B C 1
ATOM 3377 O O . LYS B 1 156 ? -28.109 -22.094 -0.883 1 84 156 LYS B O 1
ATOM 3382 N N . GLU B 1 157 ? -26.094 -22.125 -1.483 1 74.88 157 GLU B N 1
ATOM 3383 C CA . GLU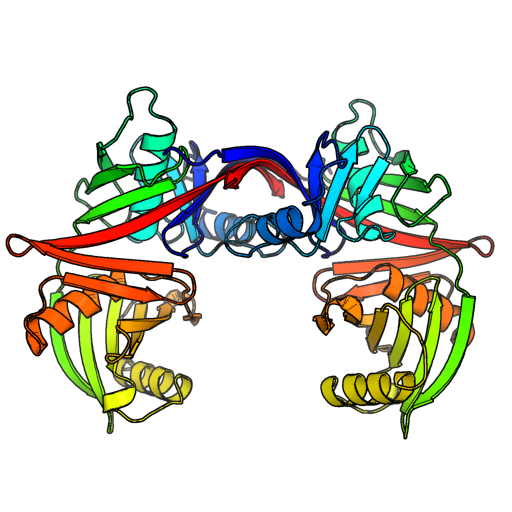 B 1 157 ? -25.547 -21.547 -0.269 1 74.88 157 GLU B CA 1
ATOM 3384 C C . GLU B 1 157 ? -24.703 -20.312 -0.591 1 74.88 157 GLU B C 1
ATOM 3386 O O . GLU B 1 157 ? -23.781 -20.375 -1.41 1 74.88 157 GLU B O 1
ATOM 3391 N N . THR B 1 158 ? -25.094 -19.281 0.306 1 77.06 158 THR B N 1
ATOM 3392 C CA . THR B 1 158 ? -24.406 -18.047 -0.03 1 77.06 158 THR B CA 1
ATOM 3393 C C . THR B 1 158 ? -23.469 -17.625 1.102 1 77.06 158 THR B C 1
ATOM 3395 O O . THR B 1 158 ? -22.609 -16.766 0.918 1 77.06 158 THR B O 1
ATOM 3398 N N . SER B 1 159 ? -23.578 -18.484 2.219 1 89.12 159 SER B N 1
ATOM 3399 C CA . SER B 1 159 ? -22.672 -18.156 3.309 1 89.12 159 SER B CA 1
ATOM 3400 C C . SER B 1 159 ? -21.312 -18.828 3.133 1 89.12 159 SER B C 1
ATOM 3402 O O . SER B 1 159 ? -21.156 -20.016 3.465 1 89.12 159 SER B O 1
ATOM 3404 N N . PHE B 1 160 ? -20.328 -18.156 2.707 1 94.38 160 PHE B N 1
ATOM 3405 C CA . PHE B 1 160 ? -19 -18.688 2.461 1 94.38 160 PHE B CA 1
ATOM 3406 C C . PHE B 1 160 ? -18.312 -19.062 3.77 1 94.38 160 PHE B C 1
ATOM 3408 O O . PHE B 1 160 ? -17.578 -20.047 3.824 1 94.38 160 PHE B O 1
ATOM 3415 N N . GLU B 1 161 ? -18.656 -18.328 4.84 1 94.94 161 GLU B N 1
ATOM 3416 C CA . GLU B 1 161 ? -18.062 -18.594 6.148 1 94.94 161 GLU B CA 1
ATOM 3417 C C . GLU B 1 161 ? -18.453 -19.969 6.66 1 94.94 161 GLU B C 1
ATOM 3419 O O . GLU B 1 161 ? -17.641 -20.688 7.25 1 94.94 161 GLU B O 1
ATOM 3424 N N . ASN B 1 162 ? -19.672 -20.281 6.473 1 94.81 162 ASN B N 1
ATOM 3425 C CA . ASN B 1 162 ? -20.141 -21.609 6.875 1 94.81 162 ASN B CA 1
ATOM 3426 C C . ASN B 1 162 ? -19.406 -22.719 6.137 1 94.81 162 ASN B C 1
ATOM 3428 O O . ASN B 1 162 ? -19.016 -23.719 6.738 1 94.81 162 ASN B O 1
ATOM 3432 N N . ILE B 1 163 ? -19.188 -22.578 4.867 1 96.5 163 ILE B N 1
ATOM 3433 C CA . ILE B 1 163 ? -18.516 -23.578 4.055 1 96.5 163 ILE B CA 1
ATOM 3434 C C . ILE B 1 163 ? -17.062 -23.703 4.488 1 96.5 163 ILE B C 1
ATOM 3436 O O . ILE B 1 163 ? -16.531 -24.812 4.57 1 96.5 163 ILE B O 1
ATOM 3440 N N . ILE B 1 164 ? -16.422 -22.578 4.805 1 97.31 164 ILE B N 1
ATOM 3441 C CA . ILE B 1 164 ? -15.039 -22.578 5.281 1 97.31 164 ILE B CA 1
ATOM 3442 C C . ILE B 1 164 ? -14.938 -23.391 6.566 1 97.31 164 ILE B C 1
ATOM 3444 O O . ILE B 1 164 ? -14.047 -24.234 6.703 1 97.31 164 ILE B O 1
ATOM 3448 N N . ASP B 1 165 ? -15.875 -23.172 7.445 1 95.69 165 ASP B N 1
ATOM 3449 C CA . ASP B 1 165 ? -15.875 -23.891 8.711 1 95.69 165 ASP B CA 1
ATOM 3450 C C . ASP B 1 165 ? -16.094 -25.391 8.492 1 95.69 165 ASP B C 1
ATOM 3452 O O . ASP B 1 165 ? -15.469 -26.219 9.156 1 95.69 165 ASP B O 1
ATOM 3456 N N . LEU B 1 166 ? -16.953 -25.734 7.621 1 95.88 166 LEU B N 1
ATOM 3457 C CA . LEU B 1 166 ? -17.25 -27.141 7.34 1 95.88 166 LEU B CA 1
ATOM 3458 C C . LEU B 1 166 ? -16.047 -27.844 6.719 1 95.88 166 LEU B C 1
ATOM 3460 O O . LEU B 1 166 ? -15.766 -29 7.027 1 95.88 166 LEU B O 1
ATOM 3464 N N . VAL B 1 167 ? -15.352 -27.125 5.836 1 97.12 167 VAL B N 1
ATOM 3465 C CA . VAL B 1 167 ? -14.156 -27.688 5.211 1 97.12 167 VAL B CA 1
ATOM 3466 C C . VAL B 1 167 ? -13.07 -27.906 6.262 1 97.12 167 VAL B C 1
ATOM 3468 O O . VAL B 1 167 ? -12.391 -28.938 6.262 1 97.12 167 VAL B O 1
ATOM 3471 N N . LYS B 1 168 ? -12.961 -26.922 7.145 1 96.19 168 LYS B N 1
ATOM 3472 C CA . LYS B 1 168 ? -12.016 -27.078 8.25 1 96.19 168 LYS B CA 1
ATOM 3473 C C . LYS B 1 168 ? -12.344 -28.328 9.078 1 96.19 168 LYS B C 1
ATOM 3475 O O . LYS B 1 168 ? -11.453 -29.094 9.438 1 96.19 168 LYS B O 1
ATOM 3480 N N . LYS B 1 169 ? -13.594 -28.484 9.391 1 95.69 169 LYS B N 1
ATOM 3481 C CA . LYS B 1 169 ? -14.031 -29.672 10.133 1 95.69 169 LYS B CA 1
ATOM 3482 C C . LYS B 1 169 ? -13.742 -30.953 9.359 1 95.69 169 LYS B C 1
ATOM 3484 O O . LYS B 1 169 ? -13.281 -31.938 9.938 1 95.69 169 LYS B O 1
ATOM 3489 N N . TYR B 1 170 ? -14.031 -30.891 8.102 1 96 170 TYR B N 1
ATOM 3490 C CA . TYR B 1 170 ? -13.773 -32.031 7.242 1 96 170 TYR B CA 1
ATOM 3491 C C . TYR B 1 170 ? -12.305 -32.438 7.285 1 96 170 TYR B C 1
ATOM 3493 O O . TYR B 1 170 ? -11.984 -33.625 7.297 1 96 170 TYR B O 1
ATOM 3501 N N . LEU B 1 171 ? -11.445 -31.422 7.379 1 95.94 171 LEU B N 1
ATOM 3502 C CA . LEU B 1 171 ? -10.008 -31.672 7.316 1 95.94 171 LEU B CA 1
ATOM 3503 C C . LEU B 1 171 ? -9.43 -31.859 8.711 1 95.94 171 LEU B C 1
ATOM 3505 O O . LEU B 1 171 ? -8.219 -32.062 8.867 1 95.94 171 LEU B O 1
ATOM 3509 N N . SER B 1 172 ? -10.266 -31.812 9.766 1 93.06 172 SER B N 1
ATOM 3510 C CA . SER B 1 172 ? -9.812 -31.781 11.156 1 93.06 172 SER B CA 1
ATOM 3511 C C . SER B 1 172 ? -8.969 -33 11.484 1 93.06 172 SER B C 1
ATOM 3513 O O . SER B 1 172 ? -8.086 -32.938 12.352 1 93.06 172 SER B O 1
ATOM 3515 N N . ASN B 1 173 ? -9.172 -34.125 10.773 1 92.12 173 ASN B N 1
ATOM 3516 C CA . ASN B 1 173 ? -8.445 -35.344 11.086 1 92.12 173 ASN B CA 1
ATOM 3517 C C . ASN B 1 173 ? -7.406 -35.656 10.008 1 92.12 173 ASN B C 1
ATOM 3519 O O . ASN B 1 173 ? -6.887 -36.781 9.953 1 92.12 173 ASN B O 1
ATOM 3523 N N . GLU B 1 174 ? -7.152 -34.688 9.125 1 93.5 174 GLU B N 1
ATOM 3524 C CA . GLU B 1 174 ? -6.168 -34.875 8.062 1 93.5 174 GLU B CA 1
ATOM 3525 C C . GLU B 1 174 ? -4.969 -33.938 8.266 1 93.5 174 GLU B C 1
ATOM 3527 O O . GLU B 1 174 ? -5.09 -32.906 8.898 1 93.5 174 GLU B O 1
ATOM 3532 N N . GLU B 1 175 ? -3.869 -34.5 7.879 1 92.75 175 GLU B N 1
ATOM 3533 C CA . GLU B 1 175 ? -2.699 -33.625 7.801 1 92.75 175 GLU B CA 1
ATOM 3534 C C . GLU B 1 175 ? -2.697 -32.812 6.508 1 92.75 175 GLU B C 1
ATOM 3536 O O . GLU B 1 175 ? -2.846 -33.375 5.418 1 92.75 175 GLU B O 1
ATOM 3541 N N . TYR B 1 176 ? -2.637 -31.547 6.621 1 93.19 176 TYR B N 1
ATOM 3542 C CA . TYR B 1 176 ? -2.57 -30.656 5.461 1 93.19 176 TYR B CA 1
ATOM 3543 C C . TYR B 1 176 ? -1.803 -29.391 5.785 1 93.19 176 TYR B C 1
ATOM 3545 O O . TYR B 1 176 ? -1.721 -28.984 6.949 1 93.19 176 TYR B O 1
ATOM 3553 N N . SER B 1 177 ? -1.155 -28.812 4.809 1 93.81 177 SER B N 1
ATOM 3554 C CA . SER B 1 177 ? -0.437 -27.562 4.977 1 93.81 177 SER B CA 1
ATOM 3555 C C . SER B 1 177 ? -1.328 -26.359 4.641 1 93.81 177 SER B C 1
ATOM 3557 O O . SER B 1 177 ? -1.315 -25.359 5.352 1 93.81 177 SER B O 1
ATOM 3559 N N . ALA B 1 178 ? -2.078 -26.5 3.584 1 96.31 178 ALA B N 1
ATOM 3560 C CA . ALA B 1 178 ? -2.959 -25.422 3.127 1 96.31 178 ALA B CA 1
ATOM 3561 C C . ALA B 1 178 ? -4.172 -26 2.389 1 96.31 178 ALA B C 1
ATOM 3563 O O . ALA B 1 178 ? -4.129 -27.109 1.883 1 96.31 178 ALA B O 1
ATOM 3564 N N . PHE B 1 179 ? -5.234 -25.266 2.416 1 98.12 179 PHE B N 1
ATOM 3565 C CA . PHE B 1 179 ? -6.355 -25.594 1.543 1 98.12 179 PHE B CA 1
ATOM 3566 C C . PHE B 1 179 ? -6.965 -24.328 0.945 1 98.12 179 PHE B C 1
ATOM 3568 O O . PHE B 1 179 ? -6.805 -23.234 1.493 1 98.12 179 PHE B O 1
ATOM 3575 N N . GLY B 1 180 ? -7.504 -24.531 -0.228 1 98.19 180 GLY B N 1
ATOM 3576 C CA . GLY B 1 180 ? -8.266 -23.484 -0.885 1 98.19 180 GLY B CA 1
ATOM 3577 C C . GLY B 1 180 ? -9.703 -23.891 -1.174 1 98.19 180 GLY B C 1
ATOM 3578 O O . GLY B 1 180 ? -10 -25.062 -1.352 1 98.19 180 GLY B O 1
ATOM 3579 N N . ILE B 1 181 ? -10.586 -22.938 -1.072 1 98.56 181 ILE B N 1
ATOM 3580 C CA . ILE B 1 181 ? -11.953 -23.109 -1.531 1 98.56 181 ILE B CA 1
ATOM 3581 C C . ILE B 1 181 ? -12.242 -22.156 -2.688 1 98.56 181 ILE B C 1
ATOM 3583 O O . ILE B 1 181 ? -12.062 -20.953 -2.559 1 98.56 181 ILE B O 1
ATOM 3587 N N . MET B 1 182 ? -12.609 -22.734 -3.846 1 98.56 182 MET B N 1
ATOM 3588 C CA . MET B 1 182 ? -13.039 -21.969 -5.008 1 98.56 182 MET B CA 1
ATOM 3589 C C . MET B 1 182 ? -14.555 -21.828 -5.035 1 98.56 182 MET B C 1
ATOM 3591 O O . MET B 1 182 ? -15.258 -22.75 -5.457 1 98.56 182 MET B O 1
ATOM 3595 N N . PHE B 1 183 ? -15.023 -20.719 -4.582 1 98.31 183 PHE B N 1
ATOM 3596 C CA . PHE B 1 183 ? -16.438 -20.438 -4.719 1 98.31 183 PHE B CA 1
ATOM 3597 C C . PHE B 1 183 ? -16.781 -20.094 -6.16 1 98.31 183 PHE B C 1
ATOM 3599 O O . PHE B 1 183 ? -16.594 -18.938 -6.586 1 98.31 183 PHE B O 1
ATOM 3606 N N . PHE B 1 184 ? -17.344 -21.094 -6.816 1 97.62 184 PHE B N 1
ATOM 3607 C CA . PHE B 1 184 ? -17.438 -21.078 -8.273 1 97.62 184 PHE B CA 1
ATOM 3608 C C . PHE B 1 184 ? -18.875 -20.781 -8.719 1 97.62 184 PHE B C 1
ATOM 3610 O O . PHE B 1 184 ? -19.812 -21.391 -8.227 1 97.62 184 PHE B O 1
ATOM 3617 N N . ASP B 1 185 ? -18.984 -19.766 -9.562 1 96.62 185 ASP B N 1
ATOM 3618 C CA . ASP B 1 185 ? -20.219 -19.453 -10.273 1 96.62 185 ASP B CA 1
ATOM 3619 C C . ASP B 1 185 ? -20.203 -20 -11.695 1 96.62 185 ASP B C 1
ATOM 3621 O O . ASP B 1 185 ? -19.594 -19.391 -12.586 1 96.62 185 ASP B O 1
ATOM 3625 N N . SER B 1 186 ? -20.844 -21.109 -11.945 1 93.38 186 SER B N 1
ATOM 3626 C CA . SER B 1 186 ? -20.781 -21.828 -13.219 1 93.38 186 SER B CA 1
ATOM 3627 C C . SER B 1 186 ? -21.516 -21.062 -14.312 1 93.38 186 SER B C 1
ATOM 3629 O O . SER B 1 186 ? -21.234 -21.234 -15.5 1 93.38 186 SER B O 1
ATOM 3631 N N . ASP B 1 187 ? -22.469 -20.219 -13.969 1 93.19 187 ASP B N 1
ATOM 3632 C CA . ASP B 1 187 ? -23.219 -19.453 -14.953 1 93.19 187 ASP B CA 1
ATOM 3633 C C . ASP B 1 187 ? -22.359 -18.344 -15.57 1 93.19 187 ASP B C 1
ATOM 3635 O O . ASP B 1 187 ? -22.484 -18.062 -16.766 1 93.19 187 ASP B O 1
ATOM 3639 N N . ASN B 1 188 ? -21.531 -17.859 -14.773 1 95.62 188 ASN B N 1
ATOM 3640 C CA . ASN B 1 188 ? -20.766 -16.703 -15.227 1 95.62 188 ASN B CA 1
ATOM 3641 C C . ASN B 1 188 ? -19.281 -17.047 -15.398 1 95.62 188 ASN B C 1
ATOM 3643 O O . ASN B 1 188 ? -18.484 -16.188 -15.742 1 95.62 188 ASN B O 1
ATOM 3647 N N . LEU B 1 189 ? -18.922 -18.297 -15.141 1 97.31 189 LEU B N 1
ATOM 3648 C CA . LEU B 1 189 ? -17.531 -18.75 -15.195 1 97.31 189 LEU B CA 1
ATOM 3649 C C . LEU B 1 189 ? -16.609 -17.812 -14.414 1 97.31 189 LEU B C 1
ATOM 3651 O O . LEU B 1 189 ? -15.609 -17.328 -14.938 1 97.31 189 LEU B O 1
ATOM 3655 N N . SER B 1 190 ? -17.016 -17.578 -13.133 1 98.25 190 SER B N 1
ATOM 3656 C CA . SER B 1 190 ? -16.25 -16.75 -12.195 1 98.25 190 SER B CA 1
ATOM 3657 C C . SER B 1 190 ? -16.078 -17.469 -10.859 1 98.25 190 SER B C 1
ATOM 3659 O O . SER B 1 190 ? -16.797 -18.422 -10.555 1 98.25 190 SER B O 1
ATOM 3661 N N . MET B 1 191 ? -15.039 -17.078 -10.109 1 97.94 191 MET B N 1
ATOM 3662 C CA . MET B 1 191 ? -14.852 -17.688 -8.797 1 97.94 191 MET B CA 1
ATOM 3663 C C . MET B 1 191 ? -14.266 -16.688 -7.812 1 97.94 191 MET B C 1
ATOM 3665 O O . MET B 1 191 ? -13.656 -15.695 -8.219 1 97.94 191 MET B O 1
ATOM 3669 N N . LYS B 1 192 ? -14.516 -16.875 -6.566 1 97.75 192 LYS B N 1
ATOM 3670 C CA . LYS B 1 192 ? -13.906 -16.188 -5.434 1 97.75 192 LYS B CA 1
ATOM 3671 C C . LYS B 1 192 ? -13.055 -17.141 -4.602 1 97.75 192 LYS B C 1
ATOM 3673 O O . LYS B 1 192 ? -13.586 -17.938 -3.816 1 97.75 192 LYS B O 1
ATOM 3678 N N . PRO B 1 193 ? -11.734 -17.047 -4.762 1 98.19 193 PRO B N 1
ATOM 3679 C CA . PRO B 1 193 ? -10.852 -18.016 -4.09 1 98.19 193 PRO B CA 1
ATOM 3680 C C . PRO B 1 193 ? -10.586 -17.641 -2.631 1 98.19 193 PRO B C 1
ATOM 3682 O O . PRO B 1 193 ? -10.406 -16.469 -2.309 1 98.19 193 PRO B O 1
ATOM 3685 N N . TYR B 1 194 ? -10.641 -18.609 -1.816 1 98 194 TYR B N 1
ATOM 3686 C CA . TYR B 1 194 ? -10.219 -18.547 -0.421 1 98 194 TYR B CA 1
ATOM 3687 C C . TYR B 1 194 ? -9.102 -19.547 -0.142 1 98 194 TYR B C 1
ATOM 3689 O O . TYR B 1 194 ? -9.164 -20.703 -0.566 1 98 194 TYR B O 1
ATOM 3697 N N . VAL B 1 195 ? -7.992 -19.078 0.548 1 96.94 195 VAL B N 1
ATOM 3698 C CA . VAL B 1 195 ? -6.875 -19.953 0.867 1 96.94 195 VAL B CA 1
ATOM 3699 C C . VAL B 1 195 ? -6.551 -19.859 2.355 1 96.94 195 VAL B C 1
ATOM 3701 O O . VAL B 1 195 ? -6.492 -18.766 2.918 1 96.94 195 VAL B O 1
ATOM 3704 N N . TYR B 1 196 ? -6.398 -20.984 2.938 1 96.75 196 TYR B N 1
ATOM 3705 C CA . TYR B 1 196 ? -6.027 -21.109 4.344 1 96.75 196 TYR B CA 1
ATOM 3706 C C . TYR B 1 196 ? -4.691 -21.828 4.492 1 96.75 196 TYR B C 1
ATOM 3708 O O . TYR B 1 196 ? -4.457 -22.859 3.848 1 96.75 196 TYR B O 1
ATOM 3716 N N . VAL B 1 197 ? -3.799 -21.234 5.258 1 92.88 197 VAL B N 1
ATOM 3717 C CA . VAL B 1 197 ? -2.504 -21.828 5.562 1 92.88 197 VAL B CA 1
ATOM 3718 C C . VAL B 1 197 ? -2.457 -22.25 7.031 1 92.88 197 VAL B C 1
ATOM 3720 O O . VAL B 1 197 ? -2.543 -21.391 7.922 1 92.88 197 VAL B O 1
ATOM 3723 N N . LYS B 1 198 ? -2.195 -23.453 7.246 1 92.81 198 LYS B N 1
ATOM 3724 C CA . LYS B 1 198 ? -2.293 -24.031 8.578 1 92.81 198 LYS B CA 1
ATOM 3725 C C . LYS B 1 198 ? -1.24 -23.438 9.516 1 92.81 198 LYS B C 1
ATOM 3727 O O . LYS B 1 198 ? -1.551 -23.062 10.648 1 92.81 198 LYS B O 1
ATOM 3732 N N . GLU B 1 199 ? 0.009 -23.328 9.078 1 87.88 199 GLU B N 1
ATOM 3733 C CA . GLU B 1 199 ? 1.111 -22.844 9.906 1 87.88 199 GLU B CA 1
ATOM 3734 C C . GLU B 1 199 ? 0.877 -21.391 10.344 1 87.88 199 GLU B C 1
ATOM 3736 O O . GLU B 1 199 ? 1.273 -21 11.445 1 87.88 199 GLU B O 1
ATOM 3741 N N . VAL B 1 200 ? 0.253 -20.656 9.562 1 85.25 200 VAL B N 1
ATOM 3742 C CA . VAL B 1 200 ? -0.031 -19.25 9.867 1 85.25 200 VAL B CA 1
ATOM 3743 C C . VAL B 1 200 ? -1.319 -19.156 10.68 1 85.25 200 VAL B C 1
ATOM 3745 O O . VAL B 1 200 ? -1.51 -18.203 11.43 1 85.25 200 VAL B O 1
ATOM 3748 N N . GLY B 1 201 ? -2.197 -20.094 10.555 1 89.62 201 GLY B N 1
ATOM 3749 C CA . GLY B 1 201 ? -3.457 -20.141 11.281 1 89.62 201 GLY B CA 1
ATOM 3750 C C . GLY B 1 201 ? -4.457 -19.109 10.797 1 89.62 201 GLY B C 1
ATOM 3751 O O . GLY B 1 201 ? -5.301 -18.641 11.562 1 89.62 201 GLY B O 1
ATOM 3752 N N . SER B 1 202 ? -4.293 -18.703 9.586 1 91.81 202 SER B N 1
ATOM 3753 C CA . SER B 1 202 ? -5.203 -17.703 9.039 1 91.81 202 SER B CA 1
ATOM 3754 C C . SER B 1 202 ? -5.504 -17.969 7.57 1 91.81 202 SER B C 1
ATOM 3756 O O . SER B 1 202 ? -4.789 -18.719 6.91 1 91.81 202 SER B O 1
ATOM 3758 N N . GLY B 1 203 ? -6.715 -17.5 7.188 1 95.06 203 GLY B N 1
ATOM 3759 C CA . GLY B 1 203 ? -7.145 -17.594 5.801 1 95.06 203 GLY B CA 1
ATOM 3760 C C . GLY B 1 203 ? -7.402 -16.234 5.176 1 95.06 203 GLY B C 1
ATOM 3761 O O . GLY B 1 203 ? -7.637 -15.25 5.883 1 95.06 203 GLY B O 1
ATOM 3762 N N . VAL B 1 204 ? -7.238 -16.266 3.875 1 95.31 204 VAL B N 1
ATOM 3763 C CA . VAL B 1 204 ? -7.449 -15.008 3.166 1 95.31 204 VAL B CA 1
ATOM 3764 C C . VAL B 1 204 ? -8.172 -15.273 1.847 1 95.31 204 VAL B C 1
ATOM 3766 O O . VAL B 1 204 ? -7.941 -16.297 1.201 1 95.31 204 VAL B O 1
ATOM 3769 N N . TYR B 1 205 ? -9.109 -14.352 1.56 1 96.88 205 TYR B N 1
ATOM 3770 C CA . TYR B 1 205 ? -9.641 -14.328 0.201 1 96.88 205 TYR B CA 1
ATOM 3771 C C . TYR B 1 205 ? -8.617 -13.75 -0.772 1 96.88 205 TYR B C 1
ATOM 3773 O O . TYR B 1 205 ? -8.055 -12.68 -0.531 1 96.88 205 TYR B O 1
ATOM 3781 N N . GLU B 1 206 ? -8.352 -14.539 -1.812 1 95.5 206 GLU B N 1
ATOM 3782 C CA . GLU B 1 206 ? -7.387 -14.109 -2.822 1 95.5 206 GLU B CA 1
ATOM 3783 C C . GLU B 1 206 ? -8.086 -13.414 -3.988 1 95.5 206 GLU B C 1
ATOM 3785 O O . GLU B 1 206 ? -9.227 -13.742 -4.32 1 95.5 206 GLU B O 1
ATOM 3790 N N . ASN B 1 207 ? -7.367 -12.508 -4.539 1 97.56 207 ASN B N 1
ATOM 3791 C CA . ASN B 1 207 ? -7.922 -11.805 -5.688 1 97.56 207 ASN B CA 1
ATOM 3792 C C . ASN B 1 207 ? -7.703 -12.586 -6.98 1 97.56 207 ASN B C 1
ATOM 3794 O O . ASN B 1 207 ? -8.352 -12.312 -7.992 1 97.56 207 ASN B O 1
ATOM 3798 N N . SER B 1 208 ? -6.832 -13.461 -6.969 1 97.69 208 SER B N 1
ATOM 3799 C CA . SER B 1 208 ? -6.5 -14.367 -8.07 1 97.69 208 SER B CA 1
ATOM 3800 C C . SER B 1 208 ? -5.695 -15.562 -7.578 1 97.69 208 SER B C 1
ATOM 3802 O O . SER B 1 208 ? -4.816 -15.422 -6.727 1 97.69 208 SER B O 1
ATOM 3804 N N . CYS B 1 209 ? -6 -16.734 -8.133 1 97.44 209 CYS B N 1
ATOM 3805 C CA . CYS B 1 209 ? -5.363 -17.953 -7.66 1 97.44 209 CYS B CA 1
ATOM 3806 C C . CYS B 1 209 ? -5.117 -18.922 -8.812 1 97.44 209 CYS B C 1
ATOM 3808 O O . CYS B 1 209 ? -6.047 -19.578 -9.297 1 97.44 209 CYS B O 1
ATOM 3810 N N . ALA B 1 210 ? -3.893 -19.109 -9.156 1 98.06 210 ALA B N 1
ATOM 3811 C CA . ALA B 1 210 ? -3.549 -19.969 -10.281 1 98.06 210 ALA B CA 1
ATOM 3812 C C . ALA B 1 210 ? -3.793 -21.438 -9.938 1 98.06 210 ALA B C 1
ATOM 3814 O O . ALA B 1 210 ? -4.309 -22.203 -10.766 1 98.06 210 ALA B O 1
ATOM 3815 N N . SER B 1 211 ? -3.369 -21.844 -8.781 1 97.19 211 SER B N 1
ATOM 3816 C CA . SER B 1 211 ? -3.576 -23.234 -8.398 1 97.19 211 SER B CA 1
ATOM 3817 C C . SER B 1 211 ? -5.059 -23.562 -8.281 1 97.19 211 SER B C 1
ATOM 3819 O O . SER B 1 211 ? -5.488 -24.672 -8.633 1 97.19 211 SER B O 1
ATOM 3821 N N . GLY B 1 212 ? -5.828 -22.578 -7.773 1 98.25 212 GLY B N 1
ATOM 3822 C CA . GLY B 1 212 ? -7.27 -22.75 -7.742 1 98.25 212 GLY B CA 1
ATOM 3823 C C . GLY B 1 212 ? -7.887 -22.891 -9.125 1 98.25 212 GLY B C 1
ATOM 3824 O O . GLY B 1 212 ? -8.766 -23.719 -9.336 1 98.25 212 GLY B O 1
ATOM 3825 N N . THR B 1 213 ? -7.422 -22.094 -10.008 1 98.69 213 THR B N 1
ATOM 3826 C CA . THR B 1 213 ? -7.891 -22.172 -11.391 1 98.69 213 THR B CA 1
ATOM 3827 C C . THR B 1 213 ? -7.512 -23.516 -12.008 1 98.69 213 THR B C 1
ATOM 3829 O O . THR B 1 213 ? -8.305 -24.109 -12.742 1 98.69 213 THR B O 1
ATOM 3832 N N . THR B 1 214 ? -6.398 -23.953 -11.727 1 98.5 214 THR B N 1
ATOM 3833 C CA . THR B 1 214 ? -5.945 -25.266 -12.18 1 98.5 214 THR B CA 1
ATOM 3834 C C . THR B 1 214 ? -6.863 -26.359 -11.664 1 98.5 214 THR B C 1
ATOM 3836 O O . THR B 1 214 ? -7.312 -27.219 -12.438 1 98.5 214 THR B O 1
ATOM 3839 N N . ALA B 1 215 ? -7.102 -26.312 -10.414 1 98.62 215 ALA B N 1
ATOM 3840 C CA . ALA B 1 215 ? -7.996 -27.297 -9.805 1 98.62 215 ALA B CA 1
ATOM 3841 C C . ALA B 1 215 ? -9.367 -27.266 -10.469 1 98.62 215 ALA B C 1
ATOM 3843 O O . ALA B 1 215 ? -9.922 -28.312 -10.805 1 98.62 215 ALA B O 1
ATOM 3844 N N . LEU B 1 216 ? -9.867 -26.078 -10.633 1 98.62 216 LEU B N 1
ATOM 3845 C CA . LEU B 1 216 ? -11.164 -25.938 -11.289 1 98.62 216 LEU B CA 1
ATOM 3846 C C . LEU B 1 216 ? -11.125 -26.5 -12.703 1 98.62 216 LEU B C 1
ATOM 3848 O O . LEU B 1 216 ? -12.078 -27.141 -13.141 1 98.62 216 LEU B O 1
ATOM 3852 N N . GLY B 1 217 ? -10.031 -26.219 -13.422 1 98.44 217 GLY B N 1
ATOM 3853 C CA . GLY B 1 217 ? -9.883 -26.766 -14.758 1 98.44 217 GLY B CA 1
ATOM 3854 C C . GLY B 1 217 ? -9.977 -28.281 -14.797 1 98.44 217 GLY B C 1
ATOM 3855 O O . GLY B 1 217 ? -10.688 -28.844 -15.633 1 98.44 217 GLY B O 1
ATOM 3856 N N . TYR B 1 218 ? -9.25 -28.922 -13.945 1 98.06 218 TYR B N 1
ATOM 3857 C CA . TYR B 1 218 ? -9.336 -30.375 -13.867 1 98.06 218 TYR B CA 1
ATOM 3858 C C . TYR B 1 218 ? -10.758 -30.828 -13.562 1 98.06 218 TYR B C 1
ATOM 3860 O O . TYR B 1 218 ? -11.25 -31.797 -14.148 1 98.06 218 TYR B O 1
ATOM 3868 N N . TYR B 1 219 ? -11.383 -30.125 -12.68 1 97.94 219 TYR B N 1
ATOM 3869 C CA . TYR B 1 219 ? -12.75 -30.453 -12.281 1 97.94 219 TYR B CA 1
ATOM 3870 C C . TYR B 1 219 ? -13.711 -30.312 -13.453 1 97.94 219 TYR B C 1
ATOM 3872 O O . TYR B 1 219 ? -14.516 -31.203 -13.719 1 97.94 219 TYR B O 1
ATOM 3880 N N . LEU B 1 220 ? -13.617 -29.234 -14.164 1 97.56 220 LEU B N 1
ATOM 3881 C CA . LEU B 1 220 ? -14.516 -28.969 -15.281 1 97.56 220 LEU B CA 1
ATOM 3882 C C . LEU B 1 220 ? -14.25 -29.938 -16.438 1 97.56 220 LEU B C 1
ATOM 3884 O O . LEU B 1 220 ? -15.172 -30.328 -17.156 1 97.56 220 LEU B O 1
ATOM 3888 N N . LYS B 1 221 ? -13.023 -30.25 -16.625 1 97.12 221 LYS B N 1
ATOM 3889 C CA . LYS B 1 221 ? -12.711 -31.281 -17.625 1 97.12 221 LYS B CA 1
ATOM 3890 C C . LYS B 1 221 ? -13.406 -32.594 -17.281 1 97.12 221 LYS B C 1
ATOM 3892 O O . LYS B 1 221 ? -14.039 -33.219 -18.141 1 97.12 221 LYS B O 1
ATOM 3897 N N . LYS B 1 222 ? -13.297 -33 -16.109 1 95 222 LYS B N 1
ATOM 3898 C CA . LYS B 1 222 ? -13.883 -34.25 -15.664 1 95 222 LYS B CA 1
ATOM 3899 C C . LYS B 1 222 ? -15.406 -34.219 -15.75 1 95 222 LYS B C 1
ATOM 3901 O O . LYS B 1 222 ? -16.031 -35.125 -16.297 1 95 222 LYS B O 1
ATOM 3906 N N . CYS B 1 223 ? -15.992 -33.156 -15.312 1 94.06 223 CYS B N 1
ATOM 3907 C CA . CYS B 1 223 ? -17.438 -33.125 -15.109 1 94.06 223 CYS B CA 1
ATOM 3908 C C . CYS B 1 223 ? -18.156 -32.625 -16.359 1 94.06 223 CYS B C 1
ATOM 3910 O O . CYS B 1 223 ? -19.312 -32.969 -16.594 1 94.06 223 CYS B O 1
ATOM 3912 N N . LYS B 1 224 ? -17.484 -31.797 -17.109 1 95 224 LYS B N 1
ATOM 3913 C CA . LYS B 1 224 ? -18.172 -31.156 -18.219 1 95 224 LYS B CA 1
ATOM 3914 C C . LYS B 1 224 ? -17.391 -31.344 -19.531 1 95 224 LYS B C 1
ATOM 3916 O O . LYS B 1 224 ? -17.828 -30.875 -20.578 1 95 224 LYS B O 1
ATOM 3921 N N . ASN B 1 225 ? -16.312 -31.938 -19.562 1 96.25 225 ASN B N 1
ATOM 3922 C CA . ASN B 1 225 ? -15.445 -32.188 -20.703 1 96.25 225 ASN B CA 1
ATOM 3923 C C . ASN B 1 225 ? -15.016 -30.875 -21.375 1 96.25 225 ASN B C 1
ATOM 3925 O O . ASN B 1 225 ? -14.992 -30.781 -22.609 1 96.25 225 ASN B O 1
ATOM 3929 N N . LEU B 1 226 ? -14.812 -29.922 -20.516 1 96.56 226 LEU B N 1
ATOM 3930 C CA . LEU B 1 226 ? -14.336 -28.641 -20.984 1 96.56 226 LEU B CA 1
ATOM 3931 C C . LEU B 1 226 ? -12.812 -28.562 -20.922 1 96.56 226 LEU B C 1
ATOM 3933 O O . LEU B 1 226 ? -12.219 -28.656 -19.844 1 96.56 226 LEU B O 1
ATOM 3937 N N . ASP B 1 227 ? -12.18 -28.328 -22.109 1 97.75 227 ASP B N 1
ATOM 3938 C CA . ASP B 1 227 ? -10.719 -28.375 -22.188 1 97.75 227 ASP B CA 1
ATOM 3939 C C . ASP B 1 227 ? -10.117 -27 -21.953 1 97.75 227 ASP B C 1
ATOM 3941 O O . ASP B 1 227 ? -8.906 -26.875 -21.766 1 97.75 227 ASP B O 1
ATOM 3945 N N . ARG B 1 228 ? -10.906 -25.969 -21.969 1 98.19 228 ARG B N 1
ATOM 3946 C CA . ARG B 1 228 ? -10.43 -24.625 -21.703 1 98.19 228 ARG B CA 1
ATOM 3947 C C . ARG B 1 228 ? -11.57 -23.703 -21.281 1 98.19 228 ARG B C 1
ATOM 3949 O O . ARG B 1 228 ? -12.719 -23.906 -21.688 1 98.19 228 ARG B O 1
ATOM 3956 N N . ALA B 1 229 ? -11.305 -22.781 -20.438 1 98.56 229 ALA B N 1
ATOM 3957 C CA . ALA B 1 229 ? -12.258 -21.734 -20.047 1 98.56 229 ALA B CA 1
ATOM 3958 C C . ALA B 1 229 ? -11.547 -20.562 -19.375 1 98.56 229 ALA B C 1
ATOM 3960 O O . ALA B 1 229 ? -10.602 -20.766 -18.609 1 98.56 229 ALA B O 1
ATOM 3961 N N . LYS B 1 230 ? -11.992 -19.391 -19.719 1 98.69 230 LYS B N 1
ATOM 3962 C CA . LYS B 1 230 ? -11.578 -18.188 -18.984 1 98.69 230 LYS B CA 1
ATOM 3963 C C . LYS B 1 230 ? -12.367 -18.031 -17.688 1 98.69 230 LYS B C 1
ATOM 3965 O O . LYS B 1 230 ? -13.602 -17.969 -17.719 1 98.69 230 LYS B O 1
ATOM 3970 N N . ILE B 1 231 ? -11.727 -18.031 -16.578 1 98.75 231 ILE B N 1
ATOM 3971 C CA . ILE B 1 231 ? -12.367 -17.906 -15.266 1 98.75 231 ILE B CA 1
ATOM 3972 C C . ILE B 1 231 ? -12.141 -16.516 -14.703 1 98.75 231 ILE B C 1
ATOM 3974 O O . ILE B 1 231 ? -11 -16.125 -14.438 1 98.75 231 ILE B O 1
ATOM 3978 N N . VAL B 1 232 ? -13.234 -15.789 -14.492 1 98.56 232 VAL B N 1
ATOM 3979 C CA . VAL B 1 232 ? -13.164 -14.453 -13.922 1 98.56 232 VAL B CA 1
ATOM 3980 C C . VAL B 1 232 ? -12.984 -14.539 -12.406 1 98.56 232 VAL B C 1
ATOM 3982 O O . VAL B 1 232 ? -13.633 -15.359 -11.75 1 98.56 232 VAL B O 1
ATOM 3985 N N . GLN B 1 233 ? -12.062 -13.781 -11.898 1 98.19 233 GLN B N 1
ATOM 3986 C CA . GLN B 1 233 ? -11.781 -13.672 -10.469 1 98.19 233 GLN B CA 1
ATOM 3987 C C . GLN B 1 233 ? -11.852 -12.219 -10.008 1 98.19 233 GLN B C 1
ATOM 3989 O O . GLN B 1 233 ? -12.055 -11.312 -10.82 1 98.19 233 GLN B O 1
ATOM 3994 N N . PRO B 1 234 ? -11.742 -11.906 -8.711 1 97.06 234 PRO B N 1
ATOM 3995 C CA . PRO B 1 234 ? -12.039 -10.57 -8.203 1 97.06 234 PRO B CA 1
ATOM 3996 C C . PRO B 1 234 ? -11.234 -9.477 -8.898 1 97.06 234 PRO B C 1
ATOM 3998 O O . PRO B 1 234 ? -11.766 -8.406 -9.195 1 97.06 234 PRO B O 1
ATOM 4001 N N . ASN B 1 235 ? -9.953 -9.648 -9.188 1 96.75 235 ASN B N 1
ATOM 4002 C CA . ASN B 1 235 ? -9.125 -8.594 -9.75 1 96.75 235 ASN B CA 1
ATOM 4003 C C . ASN B 1 235 ? -8.617 -8.961 -11.148 1 96.75 235 ASN B C 1
ATOM 4005 O O . ASN B 1 235 ? -7.605 -8.43 -11.602 1 96.75 235 ASN B O 1
ATOM 4009 N N . GLY B 1 236 ? -9.367 -9.898 -11.812 1 96.81 236 GLY B N 1
ATOM 4010 C CA . GLY B 1 236 ? -8.938 -10.281 -13.148 1 96.81 236 GLY B CA 1
ATOM 4011 C C . GLY B 1 236 ? -9.477 -11.625 -13.586 1 96.81 236 GLY B C 1
ATOM 4012 O O . GLY B 1 236 ? -10.586 -12.008 -13.195 1 96.81 236 GLY B O 1
ATOM 4013 N N . TRP B 1 237 ? -8.711 -12.219 -14.594 1 98.62 237 TRP B N 1
ATOM 4014 C CA . TRP B 1 237 ? -9.117 -13.531 -15.094 1 98.62 237 TRP B CA 1
ATOM 4015 C C . TRP B 1 237 ? -7.895 -14.406 -15.375 1 98.62 237 TRP B C 1
ATOM 4017 O O . TRP B 1 237 ? -6.801 -13.891 -15.617 1 98.62 237 TRP B O 1
ATOM 4027 N N . LEU B 1 238 ? -8.086 -15.656 -15.242 1 98.81 238 LEU B N 1
ATOM 4028 C CA . LEU B 1 238 ? -7.156 -16.688 -15.688 1 98.81 238 LEU B CA 1
ATOM 4029 C C . LEU B 1 238 ? -7.855 -17.688 -16.594 1 98.81 238 LEU B C 1
ATOM 4031 O O . LEU B 1 238 ? -9.031 -18.016 -16.375 1 98.81 238 LEU B O 1
ATOM 4035 N N . GLU B 1 239 ? -7.121 -18.172 -17.594 1 98.88 239 GLU B N 1
ATOM 4036 C CA . GLU B 1 239 ? -7.621 -19.25 -18.453 1 98.88 239 GLU B CA 1
ATOM 4037 C C . GLU B 1 239 ? -6.863 -20.547 -18.219 1 98.88 239 GLU B C 1
ATOM 4039 O O . GLU B 1 239 ? -5.633 -20.562 -18.25 1 98.88 239 GLU B O 1
ATOM 4044 N N . TYR B 1 240 ? -7.586 -21.547 -17.906 1 98.75 240 TYR B N 1
ATOM 4045 C CA . TYR B 1 240 ? -6.934 -22.859 -17.953 1 98.75 240 TYR B CA 1
ATOM 4046 C C . TYR B 1 240 ? -7.074 -23.484 -19.328 1 98.75 240 TYR B C 1
ATOM 4048 O O . TYR B 1 240 ? -8.094 -23.297 -20 1 98.75 240 TYR B O 1
ATOM 4056 N N . ILE B 1 241 ? -6.059 -24.203 -19.734 1 98.62 241 ILE B N 1
ATOM 4057 C CA . ILE B 1 241 ? -5.992 -24.875 -21.031 1 98.62 241 ILE B CA 1
ATOM 4058 C C . ILE B 1 241 ? -5.457 -26.297 -20.828 1 98.62 241 ILE B C 1
ATOM 4060 O O . ILE B 1 241 ? -4.414 -26.484 -20.203 1 98.62 241 ILE B O 1
ATOM 4064 N N . ILE B 1 242 ? -6.148 -27.219 -21.328 1 97.94 242 ILE B N 1
ATOM 4065 C CA . ILE B 1 242 ? -5.668 -28.594 -21.359 1 97.94 242 ILE B CA 1
ATOM 4066 C C . ILE B 1 242 ? -5.293 -28.984 -22.781 1 97.94 242 ILE B C 1
ATOM 4068 O O . ILE B 1 242 ? -6.152 -29.016 -23.672 1 97.94 242 ILE B O 1
ATOM 4072 N N . GLU B 1 243 ? -4.078 -29.156 -22.969 1 95.88 243 GLU B N 1
ATOM 4073 C CA . GLU B 1 243 ? -3.531 -29.578 -24.25 1 95.88 243 GLU B CA 1
ATOM 4074 C C . GLU B 1 243 ? -2.596 -30.766 -24.094 1 95.88 243 GLU B C 1
ATOM 4076 O O . GLU B 1 243 ? -1.661 -30.734 -23.297 1 95.88 243 GLU B O 1
ATOM 4081 N N . ASN B 1 244 ? -2.781 -31.859 -24.906 1 94.5 244 ASN B N 1
ATOM 4082 C CA . ASN B 1 244 ? -1.967 -33.062 -24.828 1 94.5 244 ASN B CA 1
ATOM 4083 C C . ASN B 1 244 ? -1.867 -33.594 -23.391 1 94.5 244 ASN B C 1
ATOM 4085 O O . ASN B 1 244 ? -0.771 -33.875 -22.906 1 94.5 244 ASN B O 1
ATOM 4089 N N . ASP B 1 245 ? -2.949 -33.562 -22.672 1 91.88 245 ASP B N 1
ATOM 4090 C CA . ASP B 1 245 ? -3.098 -34.094 -21.312 1 91.88 245 ASP B CA 1
ATOM 4091 C C . ASP B 1 245 ? -2.26 -33.281 -20.328 1 91.88 245 ASP B C 1
ATOM 4093 O O . ASP B 1 245 ? -1.91 -33.781 -19.25 1 91.88 245 ASP B O 1
ATOM 4097 N N . GLU B 1 246 ? -1.864 -32.125 -20.766 1 96.69 246 GLU B N 1
ATOM 4098 C CA . GLU B 1 246 ? -1.14 -31.219 -19.875 1 96.69 246 GLU B CA 1
ATOM 4099 C C . GLU B 1 246 ? -1.985 -30 -19.531 1 96.69 246 GLU B C 1
ATOM 4101 O O . GLU B 1 246 ? -2.742 -29.5 -20.359 1 96.69 246 GLU B O 1
ATOM 4106 N N . MET B 1 247 ? -1.869 -29.531 -18.281 1 98 247 MET B N 1
ATOM 4107 C CA . MET B 1 247 ? -2.598 -28.375 -17.781 1 98 247 MET B CA 1
ATOM 4108 C C . MET B 1 247 ? -1.739 -27.109 -17.859 1 98 247 MET B C 1
ATOM 4110 O O . MET B 1 247 ? -0.595 -27.109 -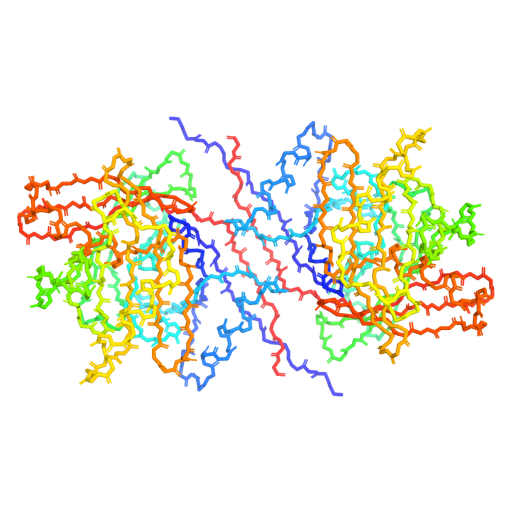17.406 1 98 247 MET B O 1
ATOM 4114 N N . TYR B 1 248 ? -2.303 -26.062 -18.484 1 98.75 248 TYR B N 1
ATOM 4115 C CA . TYR B 1 248 ? -1.66 -24.766 -18.531 1 98.75 248 TYR B CA 1
ATOM 4116 C C . TYR B 1 248 ? -2.566 -23.688 -17.938 1 98.75 248 TYR B C 1
ATOM 4118 O O . TYR B 1 248 ? -3.791 -23.828 -17.953 1 98.75 248 TYR B O 1
ATOM 4126 N N . ILE B 1 249 ? -1.938 -22.703 -17.359 1 98.75 249 ILE B N 1
ATOM 4127 C CA . ILE B 1 249 ? -2.617 -21.469 -16.984 1 98.75 249 ILE B CA 1
ATOM 4128 C C . ILE B 1 249 ? -2.084 -20.312 -17.828 1 98.75 249 ILE B C 1
ATOM 4130 O O . ILE B 1 249 ? -0.875 -20.203 -18.047 1 98.75 249 ILE B O 1
ATOM 4134 N N . ASP B 1 250 ? -3.018 -19.547 -18.344 1 98.88 250 ASP B N 1
ATOM 4135 C CA . ASP B 1 250 ? -2.709 -18.344 -19.109 1 98.88 250 ASP B CA 1
ATOM 4136 C C . ASP B 1 250 ? -3.467 -17.141 -18.578 1 98.88 250 ASP B C 1
ATOM 4138 O O . ASP B 1 250 ? -4.5 -17.297 -17.922 1 98.88 250 ASP B O 1
ATOM 4142 N N . GLY B 1 251 ? -2.912 -15.977 -18.781 1 98.81 251 GLY B N 1
ATOM 4143 C CA . GLY B 1 251 ? -3.582 -14.766 -18.328 1 98.81 251 GLY B CA 1
ATOM 4144 C C . GLY B 1 251 ? -2.715 -13.531 -18.438 1 98.81 251 GLY B C 1
ATOM 4145 O O . GLY B 1 251 ? -1.533 -13.617 -18.766 1 98.81 251 GLY B O 1
ATOM 4146 N N . PRO B 1 252 ? -3.307 -12.414 -18.094 1 98.81 252 PRO B N 1
ATOM 4147 C CA . PRO B 1 252 ? -2.588 -11.141 -18.219 1 98.81 252 PRO B CA 1
ATOM 4148 C C . PRO B 1 252 ? -1.566 -10.93 -17.109 1 98.81 252 PRO B C 1
ATOM 4150 O O . PRO B 1 252 ? -1.768 -11.391 -15.984 1 98.81 252 PRO B O 1
ATOM 4153 N N . VAL B 1 253 ? -0.478 -10.344 -17.406 1 98.81 253 VAL B N 1
ATOM 4154 C CA . VAL B 1 253 ? 0.556 -9.875 -16.5 1 98.81 253 VAL B CA 1
ATOM 4155 C C . VAL B 1 253 ? 0.937 -8.438 -16.844 1 98.81 253 VAL B C 1
ATOM 4157 O O . VAL B 1 253 ? 1.276 -8.141 -18 1 98.81 253 VAL B O 1
ATOM 4160 N N . GLU B 1 254 ? 0.858 -7.555 -15.93 1 98.5 254 GLU B N 1
ATOM 4161 C CA . GLU B 1 254 ? 1.192 -6.152 -16.156 1 98.5 254 GLU B CA 1
ATOM 4162 C C . GLU B 1 254 ? 2.309 -5.695 -15.219 1 98.5 254 GLU B C 1
ATOM 4164 O O . GLU B 1 254 ? 2.209 -5.852 -14 1 98.5 254 GLU B O 1
ATOM 4169 N N . ILE B 1 255 ? 3.428 -5.227 -15.805 1 98.81 255 ILE B N 1
ATOM 4170 C CA . ILE B 1 255 ? 4.453 -4.566 -15.008 1 98.81 255 ILE B CA 1
ATOM 4171 C C . ILE B 1 255 ? 3.953 -3.201 -14.547 1 98.81 255 ILE B C 1
ATOM 4173 O O . ILE B 1 255 ? 3.652 -2.334 -15.375 1 98.81 255 ILE B O 1
ATOM 4177 N N . ILE B 1 256 ? 3.875 -2.975 -13.234 1 98.69 256 ILE B N 1
ATOM 4178 C CA . ILE B 1 256 ? 3.225 -1.789 -12.688 1 98.69 256 ILE B CA 1
ATOM 4179 C C . ILE B 1 256 ? 4.27 -0.714 -12.398 1 98.69 256 ILE B C 1
ATOM 4181 O O . ILE B 1 256 ? 4.109 0.441 -12.797 1 98.69 256 ILE B O 1
ATOM 4185 N N . ALA B 1 257 ? 5.301 -1.085 -11.672 1 98.75 257 ALA B N 1
ATOM 4186 C CA . ALA B 1 257 ? 6.293 -0.122 -11.195 1 98.75 257 ALA B CA 1
ATOM 4187 C C . ALA B 1 257 ? 7.609 -0.812 -10.859 1 98.75 257 ALA B C 1
ATOM 4189 O O . ALA B 1 257 ? 7.645 -2.025 -10.641 1 98.75 257 ALA B O 1
ATOM 4190 N N . GLU B 1 258 ? 8.656 -0.105 -10.906 1 98.69 258 GLU B N 1
ATOM 4191 C CA . GLU B 1 258 ? 9.977 -0.556 -10.469 1 98.69 258 GLU B CA 1
ATOM 4192 C C . GLU B 1 258 ? 10.734 0.566 -9.773 1 98.69 258 GLU B C 1
ATOM 4194 O O . GLU B 1 258 ? 10.508 1.745 -10.047 1 98.69 258 GLU B O 1
ATOM 4199 N N . GLY B 1 259 ? 11.547 0.177 -8.805 1 98.38 259 GLY B N 1
ATOM 4200 C CA . GLY B 1 259 ? 12.328 1.175 -8.086 1 98.38 259 GLY B CA 1
ATOM 4201 C C . GLY B 1 259 ? 12.977 0.63 -6.832 1 98.38 259 GLY B C 1
ATOM 4202 O O . GLY B 1 259 ? 13.383 -0.532 -6.793 1 98.38 259 GLY B O 1
ATOM 4203 N N . LYS B 1 260 ? 13.195 1.551 -5.875 1 98.25 260 LYS B N 1
ATOM 4204 C CA . LYS B 1 260 ? 13.852 1.22 -4.609 1 98.25 260 LYS B CA 1
ATOM 4205 C C . LYS B 1 260 ? 12.875 1.35 -3.439 1 98.25 260 LYS B C 1
ATOM 4207 O O . LYS B 1 260 ? 12.055 2.27 -3.408 1 98.25 260 LYS B O 1
ATOM 4212 N N . ILE B 1 261 ? 12.938 0.387 -2.594 1 97.88 261 ILE B N 1
ATOM 4213 C CA . ILE B 1 261 ? 12.188 0.469 -1.343 1 97.88 261 ILE B CA 1
ATOM 4214 C C . ILE B 1 261 ? 13.156 0.592 -0.17 1 97.88 261 ILE B C 1
ATOM 4216 O O . ILE B 1 261 ? 14.219 -0.039 -0.163 1 97.88 261 ILE B O 1
ATOM 4220 N N . TYR B 1 262 ? 12.805 1.479 0.839 1 97.31 262 TYR B N 1
ATOM 4221 C CA . TYR B 1 262 ? 13.586 1.713 2.049 1 97.31 262 TYR B CA 1
ATOM 4222 C C . TYR B 1 262 ? 12.992 0.964 3.236 1 97.31 262 TYR B C 1
ATOM 4224 O O . TYR B 1 262 ? 11.891 1.28 3.686 1 97.31 262 TYR B O 1
ATOM 4232 N N . ILE B 1 263 ? 13.719 -0.07 3.734 1 92.25 263 ILE B N 1
ATOM 4233 C CA . ILE B 1 263 ? 13.227 -0.903 4.824 1 92.25 263 ILE B CA 1
ATOM 4234 C C . ILE B 1 263 ? 14.117 -0.734 6.051 1 92.25 263 ILE B C 1
ATOM 4236 O O . ILE B 1 263 ? 15.344 -0.826 5.949 1 92.25 263 ILE B O 1
ATOM 4240 N N . GLY B 1 264 ? 13.383 -0.389 7.266 1 83.25 264 GLY B N 1
ATOM 4241 C CA . GLY B 1 264 ? 14.141 -0.29 8.5 1 83.25 264 GLY B CA 1
ATOM 4242 C C . GLY B 1 264 ? 14.742 -1.611 8.938 1 83.25 264 GLY B C 1
ATOM 4243 O O . GLY B 1 264 ? 14.141 -2.668 8.75 1 83.25 264 GLY B O 1
ATOM 4244 N N . LYS B 1 265 ? 16.031 -1.553 9.43 1 71 265 LYS B N 1
ATOM 4245 C CA . LYS B 1 265 ? 16.672 -2.74 10 1 71 265 LYS B CA 1
ATOM 4246 C C . LYS B 1 265 ? 16.469 -2.793 11.516 1 71 265 LYS B C 1
ATOM 4248 O O . LYS B 1 265 ? 16.422 -1.754 12.18 1 71 265 LYS B O 1
#

Organism: Fusobacterium nucleatum subsp. nucleatum (strain ATCC 25586 / DSM 15643 / BCRC 10681 / CIP 101130 / JCM 8532 / KCTC 2640 / LMG 13131 / VPI 4355) (NCBI:txid190304)

pLDDT: mean 94.62, std 7.12, range [43.91, 98.94]

Sequence (530 aa):
MDRKVQVLDFIKINPAGNITILIDNFDIYDKNIPKLSEEIMKETNLYAEQVGFIKDSHLQMMGGEFCGNASRAFASLLAFRDKDFSKQKNYNITCSGESKVLDVDVRNDGAKNKFLAKIKMPKFLSLEEINVDEYKLGLVRFSGINHFIFNIKENKETSFENIIDLVKKYLSNEEYSAFGIMFFDSDNLSMKPYVYVKEVGSGVYENSCASGTTALGYYLKKCKNLDRAKIVQPNGWLEYIIENDEMYIDGPVEIIAEGKIYIGKMDRKVQVLDFIKINPAGNITILIDNFDIYDKNIPKLSEEIMKETNLYAEQVGFIKDSHLQMMGGEFCGNASRAFASLLAFRDKDFSKQKNYNITCSGESKVLDVDVRNDGAKNKFLAKIKMPKFLSLEEINVDEYKLGLVRFSGINHFIFNIKENKETSFENIIDLVKKYLSNEEYSAFGIMFFDSDNLSMKPYVYVKEVGSGVYENSCASGTTALGYYLKKCKNLDRAKIVQPNGWLEYIIENDEMYIDGPVEIIAEGKIYIGK

Foldseek 3Di:
DDFDKDKWWWWWKQQFQQIEIETEQDDPPDPCLLVVFVQCCDPVHVNGNWYWYDDDQETETSVQADAPSVNQQSVLVVLLVDPPRDAKDWDWHYYGNDPDIWIKIWGDDPDSQKIKIKTFDDDWPDWDWDDQDPAIWIWTHDVQEIEIEGACVVGVDDDPVVVVVSVCVVCVPPDHQKYKYWHAHPVVLETWIKMDGVVVRDIDTGQDGPVNQQSVQVVCCVPPVDQKDWYHGNRGIWMWGQDPNTIMIMGMMGGDDIDMTIHGD/DDFDKDKWWWWWKQQFQQIEIETEQDDPPDPCLLVVFVQCCDPVHVNGNWYWYDDDQETETSVQADAPSVNQQSQLVVLLVDPPRDAKDWDWHHYGNDDDIWIKIWGDDPDSQKIKIKTFDDDWPDWDWDDQDPAIWIWTHHVQEIEIEGACVVRVDDDVVVVVVSVCVVCVPPDHQKYKYWHAHPVVLETWIKMDGVVVRDIDTGQDGPVNQQSVQVVCCVPPVDQKDWYHGNRGIWMWGQDPNTIMIMGMMGGDDIDMTIHGD

Solvent-accessible surface area (backbone atoms only — not comparable to full-atom values): 27379 Å² total; per-residue (Å²): 124,71,42,51,68,45,76,45,45,38,36,37,30,26,28,24,36,41,30,31,36,38,32,55,76,44,78,69,89,52,93,48,47,58,59,51,41,53,56,48,32,30,79,79,45,54,42,44,78,46,43,32,34,28,41,94,55,35,36,41,33,56,82,44,46,62,51,64,44,60,48,41,40,51,45,47,51,52,45,63,71,34,88,81,56,74,57,65,51,75,39,75,35,36,37,29,69,46,94,58,79,39,61,32,44,32,29,58,54,47,28,84,51,27,27,32,31,34,34,73,50,85,73,67,76,46,76,47,78,45,68,62,84,92,36,69,30,39,40,30,29,40,93,66,34,37,32,34,39,36,45,34,75,85,55,73,57,84,60,62,66,61,53,53,51,49,51,50,59,69,42,66,87,52,92,70,52,27,39,32,40,32,44,26,36,80,90,71,36,28,37,52,39,31,41,34,36,54,92,76,70,49,69,45,77,44,36,40,55,55,68,55,44,48,41,49,38,56,48,38,30,74,76,66,68,41,54,59,51,69,36,37,30,77,50,34,42,41,28,31,38,54,55,95,92,37,48,31,41,32,34,45,30,33,54,32,32,41,36,40,36,54,40,82,103,122,72,43,50,67,43,78,43,44,36,36,37,30,26,31,23,36,40,30,31,36,37,33,55,75,44,80,69,88,52,92,49,47,56,60,53,40,53,56,48,30,30,77,79,46,54,42,43,78,46,42,31,33,27,42,92,55,35,35,40,32,56,83,45,45,61,50,64,44,57,50,41,39,51,47,46,49,52,45,65,71,34,89,82,57,73,58,66,52,76,41,75,34,37,39,29,69,45,93,60,79,39,63,31,43,33,30,57,54,49,27,83,50,26,28,32,31,34,34,73,50,85,74,66,76,47,76,46,79,43,70,61,84,93,35,69,30,39,39,30,29,40,92,66,34,36,33,34,39,34,44,35,72,86,56,75,57,84,60,61,67,59,51,52,53,51,51,50,58,69,42,66,87,53,92,70,51,26,38,31,40,32,43,26,37,81,90,72,37,28,36,50,40,32,42,33,35,54,90,77,70,50,68,45,75,43,36,40,53,56,68,55,44,46,41,49,38,57,49,38,29,73,75,66,68,41,53,60,50,69,34,37,31,79,52,35,40,42,27,30,39,54,55,94,94,36,49,30,43,32,35,45,30,33,54,32,33,41,36,41,34,55,40,83,102

Radius of gyration: 25.68 Å; Cα contacts (8 Å, |Δi|>4): 1284; chains: 2; bounding box: 53×68×60 Å

InterPro domains:
  IPR058944 Histidine racemase [PF26317] (8-262)

Nearest PDB structures (foldseek):
  6jis-assembly1_A-2  TM=8.120E-01  e=1.710E-25  Staphylococcus aureus
  6jiw-assembly1_A-2  TM=8.113E-01  e=8.538E-24  Staphylococcus aureus
  6l4l-assembly1_A  TM=7.921E-01  e=1.516E-20  Staphylococcus aureus
  8qzy-assembly1_A  TM=7.128E-01  e=1.516E-12  Pseudomonas aeruginosa PA14
  6d13-assembly1_A  TM=7.050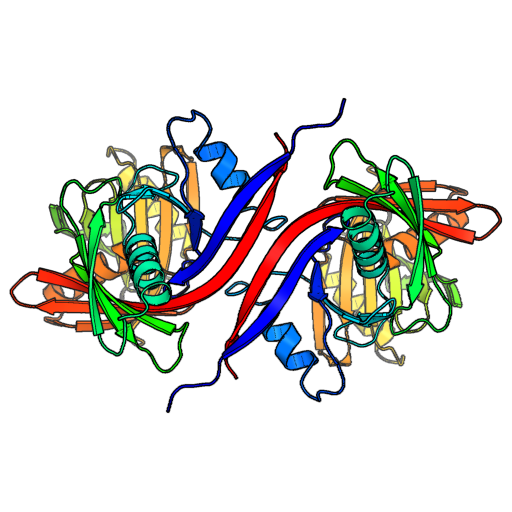E-01  e=1.041E-11  Escherichia coli S88